Protein AF-Q38EE7-F1 (afdb_monomer_lite)

pLDDT: mean 78.85, std 19.8, range [22.08, 96.19]

Organism: Trypanosoma brucei brucei (strain 927/4 GUTat10.1) (NCBI:txid185431)

GO terms:
  GO:0020016 ciliary pocket (C, IDA)

Secondary structure (DSSP, 8-state):
----TTSHHHHHHTT--TT--HHHHHHHHHHHHTTS-TTTTTTTTHHHHHHHHHHHHHHHSHHHHHHHHHH-HHHHHHHHHHHHTT----HHHHHHHHHHHHHHHHHHHHHHHHHHHHHHS-----HHHHTHHHHHHHHHHHHHHHHHHHHHHHHT-HHHHHHHHHHHHHHHHHHHHHHHHTTSS-HHHHHHHHHHHHHHHHHHHGGGGSGGGGEEE-TTSS--EEE-HHHHHHHHHHHHHHHHHHHHHHHHHHHHHHHTTS--SSPP--HHHHHHHHHHHHHHHHHHHHHHHHHGGG-SSHHHHHHHHHHHHHHHHHHHHHHHHHHHHHHHHHHHHH--TTS----HHHHHHHHHHHHHHHHHHHHHHHHHHHHHHHHHHHHHHHHHHHHHHHHTS---------------PPPP--------------

Foldseek 3Di:
DPPDPQQCPLCVLLVHDLPDDLVSSVVSLVVVCVVLPCVNPVNPSVVSNVSSVVSSVQCNQLLSSVQCNVPNPVSSVVVVVVVVVVDPPDLVVLLVVLVLLLLLLVLVLQLLVLVLCCQQVVDPDQLVVSCVSVVVSLVVLLVQLVVLCVVCVVVVPPVSPLSSVLSVLVVQLVVLLSCVVNVNDQPCRSRVSVVVSLVSVVVVCVVVLDQVVQFDQDPVPPRDTDRDPPVSVVVVVLVCLLSVLVVQLVVLVVVLSVVVVDPDPDDRPALCNSLVSVLVSLVVLLVVLVVQLVVLPPDPDVVVSVVSNVVSVVSNLVSVLVSLLSVLCSQQCRCVPVVPVVGDHDRSCSSCVVVSVVSVVVSVVSVVCSVCSVVVVCVSVVSPPVVVVVVVVVVPDDDDDDDDDDDDDDDDDDDDDDDDDDDDDDDDDD

Radius of gyration: 33.05 Å; chains: 1; bounding box: 117×53×97 Å

InterPro domains:
  IPR001623 DnaJ domain [PF00226] (10-69)
  IPR001623 DnaJ domain [PR00625] (11-29)
  IPR001623 DnaJ domain [PR00625] (44-64)
  IPR001623 DnaJ domain [PR00625] (64-83)
  IPR001623 DnaJ domain [PS50076] (9-72)
  IPR001623 DnaJ domain [SM00271] (8-64)
  IPR001623 DnaJ domain [cd06257] (11-61)
  IPR018253 DnaJ domain, conserved site [PS00636] (49-68)
  IPR019396 Transmembrane Fragile-X-F-associated protein [PF10269] (117-364)
  IPR036869 Chaperone J-domain superfamily [G3DSA:1.10.287.110] (4-89)
  IPR036869 Chaperone J-domain superfamily [SSF46565] (9-87)
  IPR051434 DnaJ homolog subfamily C member 5 [PTHR44027] (5-327)

Sequence (430 aa):
MLGRKCSGSLYTLMEVNENATPQEIKRAYHRLALILHPDKTDGTTTEQFTRLQEAYSILSDEQQRRTYNTFGREGVATLNKLNEMNVPVNPSAFRFLCFLVMMLILLLLLQLELVVVRLDYELSWKWPVVFIPLWIALAPPILLALGLLAAGIKQLDFLCVCVGVEILLFVGSIATFVAGLCGALSWPVALSPAIAFYAVRVLHIIPHLFPSRFVQNSEDGSGEVTFSRKKYCLFVVMVLFEEGCAIAFFTLLMLRAMQKSEESKDEPLSFWIVFSPLIACLGLKALLHLCFCMICSKVEQPNQQASQKSTSAFLFVVYSSMIYVACMIAAKANVEINKWTDGFNPSAAVAVIPIQVIFISLFLASVIMFCTASRVYEAMLFGVANEEDDAERGATTPLSPRNTGASNSFRCETVPGEHQQRKRGADEVV

Structure (mmCIF, N/CA/C/O backbone):
data_AF-Q38EE7-F1
#
_entry.id   AF-Q38EE7-F1
#
loop_
_atom_site.group_PDB
_atom_site.id
_atom_site.type_symbol
_atom_site.label_atom_id
_atom_site.label_alt_id
_atom_site.label_comp_id
_atom_site.label_asym_id
_atom_site.label_entity_id
_atom_site.label_seq_id
_atom_site.pdbx_PDB_ins_code
_atom_site.Cartn_x
_atom_site.Cartn_y
_atom_site.Cartn_z
_atom_site.occupancy
_atom_site.B_iso_or_equiv
_atom_site.auth_seq_id
_atom_site.auth_comp_id
_atom_site.auth_asym_id
_atom_site.auth_atom_id
_atom_site.pdbx_PDB_model_num
ATOM 1 N N . MET A 1 1 ? -32.281 14.038 10.727 1.00 34.12 1 MET A N 1
ATOM 2 C CA . MET A 1 1 ? -31.347 12.909 10.948 1.00 34.12 1 MET A CA 1
ATOM 3 C C . MET A 1 1 ? -32.066 11.625 10.564 1.00 34.12 1 MET A C 1
ATOM 5 O O . MET A 1 1 ? -33.232 11.502 10.911 1.00 34.12 1 MET A O 1
ATOM 9 N N . LEU A 1 2 ? -31.429 10.706 9.831 1.00 36.12 2 LEU A N 1
ATOM 10 C CA . LEU A 1 2 ? -32.030 9.399 9.533 1.00 36.12 2 LEU A CA 1
ATOM 11 C C . LEU A 1 2 ? -32.010 8.545 10.808 1.00 36.12 2 LEU A C 1
ATOM 13 O O . LEU A 1 2 ? -30.933 8.207 11.297 1.00 36.12 2 LEU A O 1
ATOM 17 N N . GLY A 1 3 ? -33.186 8.223 11.352 1.00 35.28 3 GLY A N 1
ATOM 18 C CA . GLY A 1 3 ? -33.313 7.370 12.534 1.00 35.28 3 GLY A CA 1
ATOM 19 C C . GLY A 1 3 ? -32.851 5.947 12.225 1.00 35.28 3 GLY A C 1
ATOM 20 O O . GLY A 1 3 ? -33.577 5.181 11.590 1.00 35.28 3 GLY A O 1
ATOM 21 N N . ARG A 1 4 ? -31.633 5.590 12.649 1.00 43.81 4 ARG A N 1
ATOM 22 C CA . ARG A 1 4 ? -31.099 4.232 12.498 1.00 43.81 4 ARG A CA 1
ATOM 23 C C . ARG A 1 4 ? -31.852 3.286 13.435 1.00 43.81 4 ARG A C 1
ATOM 25 O O . ARG A 1 4 ? -31.641 3.327 14.638 1.00 43.81 4 ARG A O 1
ATOM 32 N N . LYS A 1 5 ? -32.655 2.373 12.876 1.00 44.12 5 LYS A N 1
ATOM 33 C CA . LYS A 1 5 ? -33.377 1.304 13.603 1.00 44.12 5 LYS A CA 1
ATOM 34 C C . LYS A 1 5 ? -32.469 0.233 14.255 1.00 44.12 5 LYS A C 1
ATOM 36 O O . LYS A 1 5 ? -32.941 -0.850 14.576 1.00 44.12 5 LYS A O 1
ATOM 41 N N . CYS A 1 6 ? -31.176 0.504 14.440 1.00 52.31 6 CYS A N 1
ATOM 42 C CA . CYS A 1 6 ? -30.214 -0.464 14.970 1.00 52.31 6 CYS A CA 1
ATOM 43 C C . CYS A 1 6 ? -30.237 -0.581 16.502 1.00 52.31 6 CYS A C 1
ATOM 45 O O . CYS A 1 6 ? -29.711 -1.558 17.017 1.00 52.31 6 CYS A O 1
ATOM 47 N N . SER A 1 7 ? -30.822 0.378 17.228 1.00 54.16 7 SER A N 1
ATOM 48 C CA . SER A 1 7 ? -30.897 0.356 18.697 1.00 54.16 7 SER A CA 1
ATOM 49 C C . SER A 1 7 ? -31.838 -0.734 19.223 1.00 54.16 7 SER A C 1
ATOM 51 O O . SER A 1 7 ? -31.492 -1.468 20.148 1.00 54.16 7 SER A O 1
ATOM 53 N N . GLY A 1 8 ? -33.000 -0.911 18.591 1.00 61.19 8 GLY A N 1
ATOM 54 C CA . GLY A 1 8 ? -34.100 -1.686 19.164 1.00 61.19 8 GLY A CA 1
ATOM 55 C C . GLY A 1 8 ? -33.825 -3.170 19.448 1.00 61.19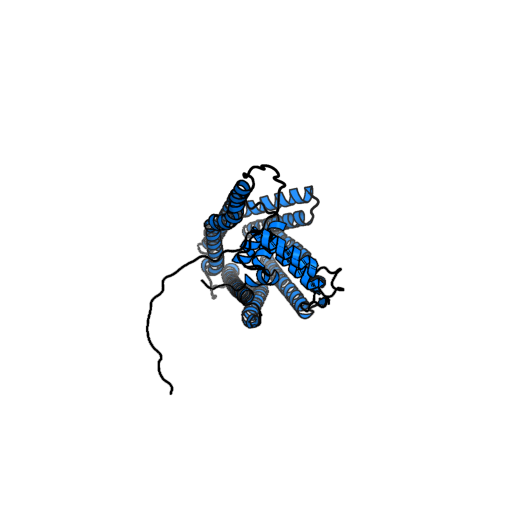 8 GLY A C 1
ATOM 56 O O . GLY A 1 8 ? -34.474 -3.719 20.335 1.00 61.19 8 GLY A O 1
ATOM 57 N N . SER A 1 9 ? -32.891 -3.844 18.758 1.00 78.94 9 SER A N 1
ATOM 58 C CA . SER A 1 9 ? -32.786 -5.314 18.853 1.00 78.94 9 SER A CA 1
ATOM 59 C C . SER A 1 9 ? -32.359 -5.836 20.228 1.00 78.94 9 SER A C 1
ATOM 61 O O . SER A 1 9 ? -32.975 -6.777 20.721 1.00 78.94 9 SER A O 1
ATOM 63 N N . LEU A 1 10 ? -31.348 -5.234 20.868 1.00 86.50 10 LEU A N 1
ATOM 64 C CA . LEU A 1 10 ? -30.872 -5.693 22.180 1.00 86.50 10 LEU A CA 1
ATOM 65 C C . LEU A 1 10 ? -31.792 -5.241 23.323 1.00 86.50 10 LEU A C 1
ATOM 67 O O . LEU A 1 10 ? -32.066 -6.031 24.222 1.00 86.50 10 LEU A O 1
ATOM 71 N N . TYR A 1 11 ? -32.327 -4.015 23.268 1.00 90.12 11 TYR A N 1
ATOM 72 C CA . TYR A 1 11 ? -33.282 -3.522 24.270 1.00 90.12 11 TYR A CA 1
ATOM 73 C C . TYR A 1 11 ? -34.592 -4.329 24.261 1.00 90.12 11 TYR A C 1
ATOM 75 O O . TYR A 1 11 ? -35.068 -4.733 25.320 1.00 90.12 11 TYR A O 1
ATOM 83 N N . THR A 1 12 ? -35.117 -4.661 23.071 1.00 87.50 12 THR A N 1
ATOM 84 C CA . THR A 1 12 ? -36.311 -5.518 22.928 1.00 87.50 12 THR A CA 1
ATOM 85 C C . THR A 1 12 ? -36.052 -6.937 23.438 1.00 87.50 12 THR A C 1
ATOM 87 O O . THR A 1 12 ? -36.887 -7.479 24.154 1.00 87.50 12 THR A O 1
ATOM 90 N N . LEU A 1 13 ? -34.889 -7.526 23.127 1.00 87.69 13 LEU A N 1
ATOM 91 C CA . LEU A 1 13 ? -34.500 -8.859 23.612 1.00 87.69 13 LEU A CA 1
ATOM 92 C C . LEU A 1 13 ? -34.382 -8.925 25.146 1.00 87.69 13 LEU A C 1
ATOM 94 O O . LEU A 1 13 ? -34.656 -9.961 25.743 1.00 87.69 13 LEU A O 1
ATOM 98 N N . MET A 1 14 ? -33.987 -7.819 25.774 1.00 87.50 14 MET A N 1
ATOM 99 C CA . MET A 1 14 ? -33.871 -7.677 27.227 1.00 87.50 14 MET A CA 1
ATOM 100 C C . MET A 1 14 ? -35.168 -7.217 27.917 1.00 87.50 14 MET A C 1
ATOM 102 O O . MET A 1 14 ? -35.169 -7.058 29.136 1.00 87.50 14 MET A O 1
ATOM 106 N N . GLU A 1 15 ? -36.261 -6.988 27.177 1.00 87.06 15 GLU A N 1
ATOM 107 C CA . GLU A 1 15 ? -37.528 -6.436 27.692 1.00 87.06 15 GLU A CA 1
ATOM 108 C C . GLU A 1 15 ? -37.365 -5.099 28.455 1.00 87.06 15 GLU A C 1
ATOM 110 O O . GLU A 1 15 ? -38.055 -4.844 29.448 1.00 87.06 15 GLU A O 1
ATOM 115 N N . VAL A 1 16 ? -36.435 -4.241 28.024 1.00 89.94 16 VAL A N 1
ATOM 116 C CA . VAL A 1 16 ? -36.169 -2.934 28.653 1.00 89.94 16 VAL A CA 1
ATOM 117 C C . VAL A 1 16 ? -36.298 -1.789 27.651 1.00 89.94 16 VAL A C 1
ATOM 119 O O . VAL A 1 16 ? -36.154 -1.964 26.444 1.00 89.94 16 VAL A O 1
ATOM 122 N N . ASN A 1 17 ? -36.565 -0.587 28.159 1.00 87.12 17 ASN A N 1
ATOM 123 C CA . ASN A 1 17 ? -36.588 0.632 27.352 1.00 87.12 17 ASN A CA 1
ATOM 124 C C . ASN A 1 17 ? -35.155 1.019 26.921 1.00 87.12 17 ASN A C 1
ATOM 126 O O . ASN A 1 17 ? -34.196 0.742 27.641 1.00 87.12 17 ASN A O 1
ATOM 130 N N . GLU A 1 18 ? -34.998 1.717 25.794 1.00 85.00 18 GLU A N 1
ATOM 131 C CA . GLU A 1 18 ? -33.695 2.213 25.313 1.00 85.00 18 GLU A CA 1
ATOM 132 C C . GLU A 1 18 ? -33.014 3.131 26.349 1.00 85.00 18 GLU A C 1
ATOM 134 O O . GLU A 1 18 ? -31.791 3.122 26.495 1.00 85.00 18 GLU A O 1
ATOM 139 N N . ASN A 1 19 ? -33.824 3.843 27.142 1.00 83.06 19 ASN A N 1
ATOM 140 C CA . ASN A 1 19 ? -33.402 4.722 28.239 1.00 83.06 19 ASN A CA 1
ATOM 141 C C . ASN A 1 19 ? -33.245 4.014 29.604 1.00 83.06 19 ASN A C 1
ATOM 143 O O . ASN A 1 19 ? -33.112 4.692 30.619 1.00 83.06 19 ASN A O 1
ATOM 147 N N . ALA A 1 20 ? -33.291 2.677 29.673 1.00 86.75 20 ALA A N 1
ATOM 148 C CA . ALA A 1 20 ? -33.238 1.953 30.947 1.00 86.75 20 ALA A CA 1
ATOM 149 C C . ALA A 1 20 ? -31.943 2.222 31.735 1.00 86.75 20 ALA A C 1
ATOM 151 O O . ALA A 1 20 ? -30.851 2.336 31.171 1.00 86.75 20 ALA A O 1
ATOM 152 N N . THR A 1 21 ? -32.050 2.294 33.054 1.00 90.69 21 THR A N 1
ATOM 153 C CA . THR A 1 21 ? -30.903 2.466 33.952 1.00 90.69 21 THR A CA 1
ATOM 154 C C . THR A 1 21 ? -30.043 1.191 34.013 1.00 90.69 21 THR A C 1
ATOM 156 O O . THR A 1 21 ? -30.563 0.086 33.818 1.00 90.69 21 THR A O 1
ATOM 159 N N . PRO A 1 22 ? -28.744 1.281 34.368 1.00 89.75 22 PRO A N 1
ATOM 160 C CA . PRO A 1 22 ? -27.897 0.096 34.563 1.00 89.75 22 PRO A CA 1
ATOM 161 C C . PRO A 1 22 ? -28.477 -0.906 35.578 1.00 89.75 22 PRO A C 1
ATOM 163 O O . PRO A 1 22 ? -28.324 -2.121 35.438 1.00 89.75 22 PRO A O 1
ATOM 166 N N . GLN A 1 23 ? -29.212 -0.412 36.583 1.00 90.56 23 GLN A N 1
ATOM 167 C CA . GLN A 1 23 ? -29.904 -1.255 37.561 1.00 90.56 23 GLN A CA 1
ATOM 168 C C . GLN A 1 23 ? -31.076 -2.033 36.948 1.00 90.56 23 GLN A C 1
ATOM 170 O O . GLN A 1 23 ? -31.262 -3.205 37.275 1.00 90.56 23 GLN A O 1
ATOM 175 N N . GLU A 1 24 ? -31.862 -1.416 36.065 1.00 91.31 24 GLU A N 1
ATOM 176 C CA . GLU A 1 24 ? -32.968 -2.080 35.363 1.00 91.31 24 GLU A CA 1
ATOM 177 C C . GLU A 1 24 ? -32.455 -3.136 34.386 1.00 91.31 24 GLU A C 1
ATOM 179 O O . GLU A 1 24 ? -32.972 -4.251 34.389 1.00 91.31 24 GLU A O 1
ATOM 184 N N . ILE A 1 25 ? -31.386 -2.835 33.641 1.00 92.62 25 ILE A N 1
ATOM 185 C CA . ILE A 1 25 ? -30.710 -3.787 32.744 1.00 92.62 25 ILE A CA 1
ATOM 186 C C . ILE A 1 25 ? -30.228 -5.013 33.539 1.00 92.62 25 ILE A C 1
ATOM 188 O O . ILE A 1 25 ? -30.525 -6.150 33.171 1.00 92.62 25 ILE A O 1
ATOM 192 N N . LYS A 1 26 ? -29.579 -4.804 34.694 1.00 92.81 26 LYS A N 1
ATOM 193 C CA . LYS A 1 26 ? -29.135 -5.892 35.584 1.00 92.81 26 LYS A CA 1
ATOM 194 C C . LYS A 1 26 ? -30.296 -6.709 36.171 1.00 92.81 26 LYS A C 1
ATOM 196 O O . LYS A 1 26 ? -30.196 -7.933 36.267 1.00 92.81 26 LYS A O 1
ATOM 201 N N . ARG A 1 27 ? -31.409 -6.063 36.545 1.00 93.25 27 ARG A N 1
ATOM 202 C CA . ARG A 1 27 ? -32.624 -6.745 37.043 1.00 93.25 27 ARG A CA 1
ATOM 203 C C . ARG A 1 27 ? -33.318 -7.554 35.944 1.00 93.25 27 ARG A C 1
ATOM 205 O O . ARG A 1 27 ? -33.751 -8.673 36.212 1.00 93.25 27 ARG A O 1
ATOM 212 N N . ALA A 1 28 ? -33.404 -7.016 34.729 1.00 92.25 28 ALA A N 1
ATOM 213 C CA . ALA A 1 28 ? -33.974 -7.700 33.573 1.00 92.25 2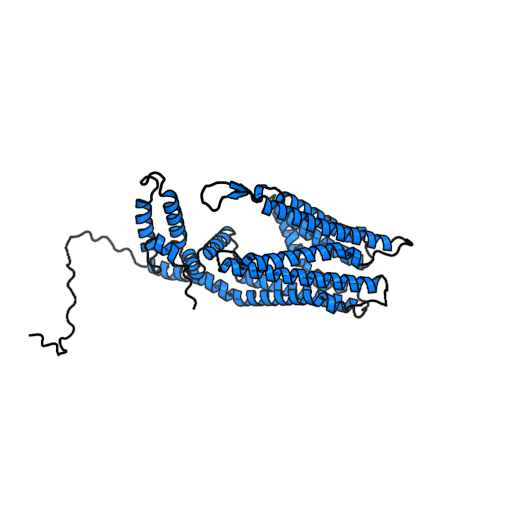8 ALA A CA 1
ATOM 214 C C . ALA A 1 28 ? -33.137 -8.922 33.175 1.00 92.25 28 ALA A C 1
ATOM 216 O O . ALA A 1 28 ? -33.696 -10.009 33.042 1.00 92.25 28 ALA A O 1
ATOM 217 N N . TYR A 1 29 ? -31.804 -8.784 33.126 1.00 93.75 29 TYR A N 1
ATOM 218 C CA . TYR A 1 29 ? -30.897 -9.917 32.916 1.00 93.75 29 TYR A CA 1
ATOM 219 C C . TYR A 1 29 ? -31.131 -11.018 33.952 1.00 93.75 29 TYR A C 1
ATOM 221 O O . TYR A 1 29 ? -31.358 -12.162 33.583 1.00 93.75 29 TYR A O 1
ATOM 229 N N . HIS A 1 30 ? -31.158 -10.682 35.246 1.00 92.62 30 HIS A N 1
ATOM 230 C CA . HIS A 1 30 ? -31.373 -11.676 36.301 1.00 92.62 30 HIS A CA 1
ATOM 231 C C . HIS A 1 30 ? -32.755 -12.352 36.215 1.00 92.62 30 HIS A C 1
ATOM 233 O O . HIS A 1 30 ? -32.873 -13.549 36.476 1.00 92.62 30 HIS A O 1
ATOM 239 N N . ARG A 1 31 ? -33.806 -11.615 35.825 1.00 93.06 31 ARG A N 1
ATOM 240 C CA . ARG A 1 31 ? -35.150 -12.172 35.584 1.00 93.06 31 ARG A CA 1
ATOM 241 C C . ARG A 1 31 ? -35.138 -13.167 34.422 1.00 93.06 31 ARG A C 1
ATOM 243 O O . ARG A 1 31 ? -35.600 -14.291 34.589 1.00 93.06 31 ARG A O 1
ATOM 250 N N . LEU A 1 32 ? -34.597 -12.766 33.272 1.00 90.19 32 LEU A N 1
ATOM 251 C CA . LEU A 1 32 ? -34.589 -13.572 32.049 1.00 90.19 32 LEU A CA 1
ATOM 252 C C . LEU A 1 32 ? -33.623 -14.760 32.144 1.00 90.19 32 LEU A C 1
ATOM 254 O O . LEU A 1 32 ? -33.982 -15.865 31.750 1.00 90.19 32 LEU A O 1
ATOM 258 N N . ALA A 1 33 ? -32.450 -14.586 32.756 1.00 89.81 33 ALA A N 1
ATOM 259 C CA . ALA A 1 33 ? -31.475 -15.655 32.971 1.00 89.81 33 ALA A CA 1
ATOM 260 C C . ALA A 1 33 ? -32.022 -16.765 33.882 1.00 89.81 33 ALA A C 1
ATOM 262 O O . ALA A 1 33 ? -31.720 -17.932 33.660 1.00 89.81 33 ALA A O 1
ATOM 263 N N . LEU A 1 34 ? -32.869 -16.434 34.868 1.00 88.19 34 LEU A N 1
ATOM 264 C CA . LEU A 1 34 ? -33.555 -17.427 35.705 1.00 88.19 34 LEU A CA 1
ATOM 265 C C . LEU A 1 34 ? -34.669 -18.197 34.979 1.00 88.19 34 LEU A C 1
ATOM 267 O O . LEU A 1 34 ? -35.097 -19.228 35.502 1.00 88.19 34 LEU A O 1
ATOM 271 N N . ILE A 1 35 ? -35.162 -17.700 33.843 1.00 86.44 35 ILE A N 1
ATOM 272 C CA . ILE A 1 35 ? -36.208 -18.337 33.027 1.00 86.44 35 ILE A CA 1
ATOM 273 C C . ILE A 1 35 ? -35.565 -19.172 31.912 1.00 86.44 35 ILE A C 1
ATOM 275 O O . ILE A 1 35 ? -35.936 -20.324 31.721 1.00 86.44 35 ILE A O 1
ATOM 279 N N . LEU A 1 36 ? -34.566 -18.607 31.229 1.00 85.69 36 LEU A N 1
ATOM 280 C CA . LEU A 1 36 ? -33.875 -19.187 30.071 1.00 85.69 36 LEU A CA 1
ATOM 281 C C . LEU A 1 36 ? -32.669 -20.071 30.439 1.00 85.69 36 LEU A C 1
ATOM 283 O O . LEU A 1 36 ? -31.894 -20.437 29.561 1.00 85.69 36 LEU A O 1
ATOM 287 N N . HIS A 1 37 ? -32.464 -20.384 31.722 1.00 83.31 37 HIS A N 1
ATOM 288 C CA . HIS A 1 37 ? -31.329 -21.201 32.157 1.00 83.31 37 HIS A CA 1
ATOM 289 C C . HIS A 1 37 ? -31.409 -22.621 31.556 1.00 83.31 37 HIS A C 1
ATOM 291 O O . HIS A 1 37 ? -32.461 -23.254 31.687 1.00 83.31 37 HIS A O 1
ATOM 297 N N . PRO A 1 38 ? -30.317 -23.177 30.991 1.00 81.69 38 PRO A N 1
ATOM 298 C CA . PRO A 1 38 ? -30.338 -24.489 30.327 1.00 81.69 38 PRO A CA 1
ATOM 299 C C . PRO A 1 38 ? -30.709 -25.663 31.251 1.00 81.69 38 PRO A C 1
ATOM 301 O O . PRO A 1 38 ? -31.155 -26.697 30.774 1.00 81.69 38 PRO A O 1
ATOM 304 N N . ASP A 1 39 ? -30.570 -25.495 32.570 1.00 83.12 39 ASP A N 1
ATOM 305 C CA . ASP A 1 39 ? -30.990 -26.470 33.598 1.00 83.12 39 ASP A CA 1
ATOM 306 C C . ASP A 1 39 ? -32.520 -26.522 33.814 1.00 83.12 39 ASP A C 1
ATOM 308 O O . ASP A 1 39 ? -33.039 -27.465 34.399 1.00 83.12 39 ASP A O 1
ATOM 312 N N . LYS A 1 40 ? -33.263 -25.494 33.373 1.00 78.31 40 LYS A N 1
ATOM 313 C CA . LYS A 1 40 ? -34.730 -25.401 33.535 1.00 78.31 40 LYS A CA 1
ATOM 314 C C . LYS A 1 40 ? -35.518 -25.637 32.251 1.00 78.31 40 LYS A C 1
ATOM 316 O O . LYS A 1 40 ? -36.740 -25.751 32.302 1.00 78.31 40 LYS A O 1
ATOM 321 N N . THR A 1 41 ? -34.852 -25.612 31.105 1.00 68.06 41 THR A N 1
ATOM 322 C CA . THR A 1 41 ? -35.459 -25.848 29.794 1.00 68.06 41 THR A CA 1
ATOM 323 C C . THR A 1 41 ? -34.540 -26.798 29.051 1.00 68.06 41 THR A C 1
ATOM 325 O O . THR A 1 41 ? -33.450 -26.384 28.673 1.00 68.06 41 THR A O 1
ATOM 328 N N . ASP A 1 42 ? -34.970 -28.049 28.867 1.00 69.81 42 ASP A N 1
ATOM 329 C CA . ASP A 1 42 ? -34.143 -29.204 28.475 1.00 69.81 42 ASP A CA 1
ATOM 330 C C . ASP A 1 42 ? -33.343 -28.978 27.170 1.00 69.81 42 ASP A C 1
ATOM 332 O O . ASP A 1 42 ? -33.783 -29.329 26.076 1.00 69.81 42 ASP A O 1
ATOM 336 N N . GLY A 1 43 ? -32.192 -28.301 27.256 1.00 63.78 43 GLY A N 1
ATOM 337 C CA . GLY A 1 43 ? -31.327 -27.878 26.141 1.00 63.78 43 GLY A CA 1
ATOM 338 C C . GLY A 1 43 ? -31.906 -26.827 25.170 1.00 63.78 43 GLY A C 1
ATOM 339 O O . GLY A 1 43 ? -31.148 -26.047 24.586 1.00 63.78 43 GLY A O 1
ATOM 340 N N . THR A 1 44 ? -33.231 -26.770 25.002 1.00 63.66 44 THR A N 1
ATOM 341 C CA . THR A 1 44 ? -33.918 -26.075 23.890 1.00 63.66 44 THR A CA 1
ATOM 342 C C . THR A 1 44 ? -33.684 -24.555 23.827 1.00 63.66 44 THR A C 1
ATOM 344 O O . THR A 1 44 ? -33.776 -23.962 22.755 1.00 63.66 44 THR A O 1
ATOM 347 N N . THR A 1 45 ? -33.378 -23.895 24.948 1.00 70.00 45 THR A N 1
ATOM 348 C CA . THR A 1 45 ? -33.223 -22.425 25.043 1.00 70.00 45 THR A CA 1
ATOM 349 C C . THR A 1 45 ? -31.776 -21.934 24.960 1.00 70.00 45 THR A C 1
ATOM 351 O O . THR A 1 45 ? -31.547 -20.728 25.061 1.00 70.00 45 THR A O 1
ATOM 354 N N . THR A 1 46 ? -30.798 -22.819 24.724 1.00 80.25 46 THR A N 1
ATOM 355 C CA . THR A 1 46 ? -29.359 -22.479 24.753 1.00 80.25 46 THR A CA 1
ATOM 356 C C . THR A 1 46 ? -29.017 -21.253 23.893 1.00 80.25 46 THR A C 1
ATOM 358 O O . THR A 1 46 ? -28.376 -20.326 24.384 1.00 80.25 46 THR A O 1
ATOM 361 N N . GLU A 1 47 ? -29.524 -21.165 22.656 1.00 81.00 47 GLU A N 1
ATOM 362 C CA . GLU A 1 47 ? -29.314 -19.983 21.802 1.00 81.00 47 GLU A CA 1
ATOM 363 C C . GLU A 1 47 ? -29.894 -18.687 22.385 1.00 81.00 47 GLU A C 1
ATOM 365 O O . GLU A 1 47 ? -29.291 -17.621 22.256 1.00 81.00 47 GLU A O 1
ATOM 370 N N . GLN A 1 48 ? -31.078 -18.753 23.001 1.00 82.50 48 GLN A N 1
ATOM 371 C CA . GLN A 1 48 ? -31.728 -17.583 23.594 1.00 82.50 48 GLN A CA 1
ATOM 372 C C . GLN A 1 48 ? -30.932 -17.088 24.803 1.00 82.50 48 GLN A C 1
ATOM 374 O O . GLN A 1 48 ? -30.748 -15.881 24.958 1.00 82.50 48 GLN A O 1
ATOM 379 N N . PHE A 1 49 ? -30.394 -18.010 25.605 1.00 87.44 49 PHE A N 1
ATOM 380 C CA . PHE A 1 49 ? -29.503 -17.686 26.714 1.00 87.44 49 PHE A CA 1
ATOM 381 C C . PHE A 1 49 ? -28.190 -17.048 26.231 1.00 87.44 49 PHE A C 1
ATOM 383 O O . PHE A 1 49 ? -27.794 -16.012 26.760 1.00 87.44 49 PHE A O 1
ATOM 390 N N . THR A 1 50 ? -27.560 -17.572 25.172 1.00 86.00 50 THR A N 1
ATOM 391 C CA . THR A 1 50 ? -26.363 -16.948 24.572 1.00 86.00 50 THR A CA 1
ATOM 392 C C . THR A 1 50 ? -26.650 -15.535 24.053 1.00 86.00 50 THR A C 1
ATOM 394 O O . THR A 1 50 ? -25.883 -14.612 24.329 1.00 86.00 50 THR A O 1
ATOM 397 N N . ARG A 1 51 ? -27.780 -15.323 23.362 1.00 86.88 51 ARG A N 1
ATOM 398 C CA . ARG A 1 51 ? -28.191 -13.985 22.894 1.00 86.88 51 ARG A CA 1
ATOM 399 C C . ARG A 1 51 ? -28.489 -13.032 24.062 1.00 86.88 51 ARG A C 1
ATOM 401 O O . ARG A 1 51 ? -28.158 -11.853 23.972 1.00 86.88 51 ARG A O 1
ATOM 408 N N . LEU A 1 52 ? -29.066 -13.530 25.160 1.00 89.38 52 LEU A N 1
ATOM 409 C CA . LEU A 1 52 ? -29.288 -12.759 26.390 1.00 89.38 52 LEU A CA 1
ATOM 410 C C . LEU A 1 52 ? -27.959 -12.339 27.042 1.00 89.38 52 LEU A C 1
ATOM 412 O O . LEU A 1 52 ? -27.819 -11.189 27.454 1.00 89.38 52 LEU A O 1
ATOM 416 N N . GLN A 1 53 ? -26.981 -13.247 27.118 1.00 90.75 53 GLN A N 1
ATOM 417 C CA . GLN A 1 53 ? -25.643 -12.945 27.635 1.00 90.75 53 GLN A CA 1
ATOM 418 C C . GLN A 1 53 ? -24.930 -11.887 26.787 1.00 90.75 53 GLN A C 1
ATOM 420 O O . GLN A 1 53 ? -24.376 -10.942 27.347 1.00 90.75 53 GLN A O 1
ATOM 425 N N . GLU A 1 54 ? -24.993 -11.993 25.455 1.00 88.50 54 GLU A N 1
ATOM 426 C CA . GLU A 1 54 ? -24.438 -10.981 24.549 1.00 88.50 54 GLU A CA 1
ATOM 427 C C . GLU A 1 54 ? -25.119 -9.618 24.754 1.00 88.50 54 GLU A C 1
ATOM 429 O O . GLU A 1 54 ? -24.438 -8.610 24.955 1.00 88.50 54 GLU A O 1
ATOM 434 N N . ALA A 1 55 ? -26.457 -9.585 24.787 1.00 89.81 55 ALA A N 1
ATOM 435 C CA . ALA A 1 55 ? -27.215 -8.362 25.036 1.00 89.81 55 ALA A CA 1
ATOM 436 C C . ALA A 1 55 ? -26.846 -7.723 26.379 1.00 89.81 55 ALA A C 1
ATOM 438 O O . ALA A 1 55 ? -26.641 -6.512 26.442 1.00 89.81 55 ALA A O 1
ATOM 439 N N . TYR A 1 56 ? -26.704 -8.528 27.435 1.00 93.00 56 TYR A N 1
ATOM 440 C CA . TYR A 1 56 ? -26.257 -8.038 28.731 1.00 93.00 56 TYR A CA 1
ATOM 441 C C . TYR A 1 56 ? -24.828 -7.497 28.668 1.00 93.00 56 TYR A C 1
ATOM 443 O O . TYR A 1 56 ? -24.636 -6.367 29.092 1.00 93.00 56 TYR A O 1
ATOM 451 N N . SER A 1 57 ? -23.858 -8.209 28.079 1.00 89.81 57 SER A N 1
ATOM 452 C CA . SER A 1 57 ? -22.467 -7.722 27.997 1.00 89.81 57 SER A CA 1
ATOM 453 C C . SER A 1 57 ? -22.333 -6.381 27.268 1.00 89.81 57 SER A C 1
ATOM 455 O O . SER A 1 57 ? -21.570 -5.526 27.708 1.00 89.81 57 SER A O 1
ATOM 457 N N . ILE A 1 58 ? -23.126 -6.167 26.211 1.00 89.88 58 ILE A N 1
ATOM 458 C CA . ILE A 1 58 ? -23.115 -4.927 25.426 1.00 89.88 58 ILE A CA 1
ATOM 459 C C . ILE A 1 58 ? -23.839 -3.786 26.158 1.00 89.88 58 ILE A C 1
ATOM 461 O O . ILE A 1 58 ? -23.453 -2.630 26.016 1.00 89.88 58 ILE A O 1
ATOM 465 N N . LEU A 1 59 ? -24.907 -4.083 26.908 1.00 90.56 59 LEU A N 1
ATOM 466 C CA . LEU A 1 59 ? -25.732 -3.072 27.582 1.00 90.56 59 LEU A CA 1
ATOM 467 C C . LEU A 1 59 ? -25.322 -2.795 29.039 1.00 90.56 59 LEU A C 1
ATOM 469 O O . LEU A 1 59 ? -25.756 -1.788 29.596 1.00 90.56 59 LEU A O 1
ATOM 473 N N . SER A 1 60 ? -24.534 -3.672 29.671 1.00 89.44 60 SER A N 1
ATOM 474 C CA . SER A 1 60 ? -24.032 -3.499 31.044 1.00 89.44 60 SER A CA 1
ATOM 475 C C . SER A 1 60 ? -22.812 -2.588 31.130 1.00 89.44 60 SER A C 1
ATOM 477 O O . SER A 1 60 ? -22.572 -1.994 32.176 1.00 89.44 60 SER A O 1
ATOM 479 N N . ASP A 1 61 ? -22.040 -2.531 30.049 1.00 87.56 61 ASP A N 1
ATOM 480 C CA . ASP A 1 61 ? -20.887 -1.657 29.863 1.00 87.56 61 ASP A CA 1
ATOM 481 C C . ASP A 1 61 ? -21.376 -0.389 29.146 1.00 87.56 61 ASP A C 1
ATOM 483 O O . ASP A 1 61 ? -21.931 -0.458 28.048 1.00 87.56 61 ASP A O 1
ATOM 487 N N . GLU A 1 62 ? -21.223 0.774 29.779 1.00 85.12 62 GLU A N 1
ATOM 488 C CA . GLU A 1 62 ? -21.739 2.044 29.259 1.00 85.12 62 GLU A CA 1
ATOM 489 C C . GLU A 1 62 ? -21.000 2.491 27.982 1.00 85.12 62 GLU A C 1
ATOM 491 O O . GLU A 1 62 ? -21.613 3.063 27.073 1.00 85.12 62 GLU A O 1
ATOM 496 N N . GLN A 1 63 ? -19.710 2.165 27.844 1.00 83.31 63 GLN A N 1
ATOM 497 C CA . GLN A 1 63 ? -18.926 2.445 26.640 1.00 83.31 63 GLN A CA 1
ATOM 498 C C . GLN A 1 63 ? -19.422 1.589 25.462 1.00 83.31 63 GLN A C 1
ATOM 500 O O . GLN A 1 63 ? -19.647 2.111 24.359 1.00 83.31 63 GLN A O 1
ATOM 505 N N . GLN A 1 64 ? -19.664 0.293 25.689 1.00 85.88 64 GLN A N 1
ATOM 506 C CA . GLN A 1 64 ? -20.261 -0.604 24.695 1.00 85.88 64 GLN A CA 1
ATOM 507 C C . GLN A 1 64 ? -21.705 -0.199 24.372 1.00 85.88 64 GLN A C 1
ATOM 509 O O . GLN A 1 64 ? -22.062 -0.141 23.193 1.00 85.88 64 GLN A O 1
ATOM 514 N N . ARG A 1 65 ? -22.506 0.196 25.367 1.00 88.81 65 ARG A N 1
ATOM 515 C CA . ARG A 1 65 ? -23.887 0.665 25.185 1.00 88.81 65 ARG A CA 1
ATOM 516 C C . ARG A 1 65 ? -23.959 1.933 24.337 1.00 88.81 65 ARG A C 1
ATOM 518 O O . ARG A 1 65 ? -24.735 1.988 23.379 1.00 88.81 65 ARG A O 1
ATOM 525 N N . ARG A 1 66 ? -23.137 2.947 24.629 1.00 82.25 66 ARG A N 1
ATOM 526 C CA . ARG A 1 66 ? -23.044 4.177 23.815 1.00 82.25 66 ARG A CA 1
ATOM 527 C C . ARG A 1 66 ? -22.573 3.875 22.398 1.00 82.25 66 ARG A C 1
ATOM 529 O O . ARG A 1 66 ? -23.114 4.431 21.436 1.00 82.25 66 ARG A O 1
ATOM 536 N N . THR A 1 67 ? -21.619 2.957 22.254 1.00 81.19 67 THR A N 1
ATOM 537 C CA . THR A 1 67 ? -21.121 2.506 20.949 1.00 81.19 67 THR A CA 1
ATOM 538 C C . THR A 1 67 ? -22.215 1.780 20.161 1.00 81.19 67 THR A C 1
ATOM 540 O O . THR A 1 67 ? -22.420 2.085 18.987 1.00 81.19 67 THR A O 1
ATOM 543 N N . TYR A 1 68 ? -22.995 0.909 20.802 1.00 84.19 68 TYR A N 1
ATOM 544 C CA . TYR A 1 68 ? -24.161 0.252 20.213 1.00 84.19 68 TYR A CA 1
ATOM 545 C C . TYR A 1 68 ? -25.238 1.263 19.788 1.00 84.19 68 TYR A C 1
ATOM 547 O O . TYR A 1 68 ? -25.711 1.215 18.653 1.00 84.19 68 TYR A O 1
ATOM 555 N N . ASN A 1 69 ? -25.561 2.242 20.634 1.00 84.88 69 ASN A N 1
ATOM 556 C CA . ASN A 1 69 ? -26.529 3.293 20.307 1.00 84.88 69 ASN A CA 1
ATOM 557 C C . ASN A 1 69 ? -26.062 4.176 19.124 1.00 84.88 69 ASN A C 1
ATOM 559 O O . ASN A 1 69 ? -26.877 4.608 18.308 1.00 84.88 69 ASN A O 1
ATOM 563 N N . THR A 1 70 ? -24.753 4.423 18.996 1.00 77.25 70 THR A N 1
ATOM 564 C CA . THR A 1 70 ? -24.179 5.335 17.983 1.00 77.25 70 THR A CA 1
ATOM 565 C C . THR A 1 70 ? -23.827 4.644 16.661 1.00 77.25 70 THR A C 1
ATOM 567 O O . THR A 1 70 ? -23.940 5.246 15.586 1.00 77.25 70 THR A O 1
ATOM 570 N N . PHE A 1 71 ? -23.398 3.382 16.710 1.00 77.12 71 PHE A N 1
ATOM 571 C CA . PHE A 1 71 ? -22.822 2.634 15.584 1.00 77.12 71 PHE A CA 1
ATOM 572 C C . PHE A 1 71 ? -23.477 1.262 15.348 1.00 77.12 71 PHE A C 1
ATOM 574 O O . PHE A 1 71 ? -23.300 0.689 14.276 1.00 77.12 71 PHE A O 1
ATOM 581 N N . GLY A 1 72 ? -24.274 0.751 16.288 1.00 81.06 72 GLY A N 1
ATOM 582 C CA . GLY A 1 72 ? -24.829 -0.604 16.253 1.00 81.06 72 GLY A CA 1
ATOM 583 C C . GLY A 1 72 ? -23.816 -1.678 16.665 1.00 81.06 72 GLY A C 1
ATOM 584 O O . GLY A 1 72 ? -22.701 -1.388 17.100 1.00 81.06 72 GLY A O 1
ATOM 585 N N . ARG A 1 73 ? -24.209 -2.948 16.499 1.00 79.44 73 ARG A N 1
ATOM 586 C CA . ARG A 1 73 ? -23.420 -4.138 16.883 1.00 79.44 73 ARG A CA 1
ATOM 587 C C . ARG A 1 73 ? -22.026 -4.182 16.231 1.00 79.44 73 ARG A C 1
ATOM 589 O O . ARG A 1 73 ? -21.071 -4.602 16.874 1.00 79.44 73 ARG A O 1
ATOM 596 N N . GLU A 1 74 ? -21.887 -3.680 15.001 1.00 76.44 74 GLU A N 1
ATOM 597 C CA . GLU A 1 74 ? -20.597 -3.556 14.294 1.00 76.44 74 GLU A CA 1
ATOM 598 C C . GLU A 1 74 ? -19.605 -2.630 15.016 1.00 76.44 74 GLU A C 1
ATOM 600 O O . GLU A 1 74 ? -18.409 -2.924 15.084 1.00 76.44 74 GLU A O 1
ATOM 605 N N . GLY A 1 75 ? -20.094 -1.523 15.586 1.00 76.44 75 GLY A N 1
ATOM 606 C CA . GLY A 1 75 ? -19.264 -0.597 16.351 1.00 76.44 75 GLY A CA 1
ATOM 607 C C . GLY A 1 75 ? -18.725 -1.240 17.621 1.00 76.44 75 GLY A C 1
ATOM 608 O O . GLY A 1 75 ? -17.541 -1.110 17.911 1.00 76.44 75 GLY A O 1
ATOM 609 N N . VAL A 1 76 ? -19.561 -2.002 18.333 1.00 81.75 76 VAL A N 1
ATOM 610 C CA . VAL A 1 76 ? -19.146 -2.724 19.548 1.00 81.75 76 VAL A CA 1
ATOM 611 C C . VAL A 1 76 ? -18.135 -3.819 19.219 1.00 81.75 76 VAL A C 1
ATOM 613 O O . VAL A 1 76 ? -17.092 -3.907 19.856 1.00 81.75 76 VAL A O 1
ATOM 616 N N . ALA A 1 77 ? -18.367 -4.588 18.151 1.00 78.88 77 ALA A N 1
ATOM 617 C CA . ALA A 1 77 ? -17.400 -5.573 17.668 1.00 78.88 77 ALA A CA 1
ATOM 618 C C . ALA A 1 77 ? -16.061 -4.941 17.232 1.00 78.88 77 ALA A C 1
ATOM 620 O O . ALA A 1 77 ? -15.025 -5.604 17.267 1.00 78.88 77 ALA A O 1
ATOM 621 N N . THR A 1 78 ? -16.067 -3.670 16.820 1.00 76.88 78 THR A N 1
ATOM 622 C CA . THR A 1 78 ? -14.846 -2.904 16.526 1.00 76.88 78 THR A CA 1
ATOM 623 C C . THR A 1 78 ? -14.177 -2.415 17.812 1.00 76.88 78 THR A C 1
ATOM 625 O O . THR A 1 78 ? -12.965 -2.559 17.946 1.00 76.88 78 THR A O 1
ATOM 628 N N . LEU A 1 79 ? -14.946 -1.899 18.776 1.00 79.44 79 LEU A N 1
ATOM 629 C CA . LEU A 1 79 ? -14.446 -1.464 20.083 1.00 79.44 79 LEU A CA 1
ATOM 630 C C . LEU A 1 79 ? -13.785 -2.614 20.852 1.00 79.44 79 LEU A C 1
ATOM 632 O O . LEU A 1 79 ? -12.667 -2.457 21.331 1.00 79.44 79 LEU A O 1
ATOM 636 N N . ASN A 1 80 ? -14.422 -3.784 20.904 1.00 82.00 80 ASN A N 1
ATOM 637 C CA . ASN A 1 80 ? -13.888 -4.934 21.633 1.00 82.00 80 ASN A CA 1
ATOM 638 C C . ASN A 1 80 ? -12.536 -5.381 21.046 1.00 82.00 80 ASN A C 1
ATOM 640 O O . ASN A 1 80 ? -11.600 -5.618 21.801 1.00 82.00 80 ASN A O 1
ATOM 644 N N . LYS A 1 81 ? -12.370 -5.344 19.715 1.00 77.75 81 LYS A N 1
ATOM 645 C CA . LYS A 1 81 ? -11.071 -5.578 19.052 1.00 77.75 81 LYS A CA 1
ATOM 646 C C . LYS A 1 81 ? -10.022 -4.509 19.375 1.00 77.75 81 LYS A C 1
ATOM 648 O O . LYS A 1 81 ? -8.843 -4.828 19.482 1.00 77.75 81 LYS A O 1
ATOM 653 N N . LEU A 1 82 ? -10.417 -3.240 19.504 1.00 71.44 82 LEU A N 1
ATOM 654 C CA . LEU A 1 82 ? -9.503 -2.166 19.917 1.00 71.44 82 LEU A CA 1
ATOM 655 C C . LEU A 1 82 ? -9.028 -2.374 21.365 1.00 71.44 82 LEU A C 1
ATOM 657 O O . LEU A 1 82 ? -7.834 -2.232 21.629 1.00 71.44 82 LEU A O 1
ATOM 661 N N . ASN A 1 83 ? -9.933 -2.779 22.263 1.00 74.69 83 ASN A N 1
ATOM 662 C CA . ASN A 1 83 ? -9.615 -3.116 23.652 1.00 74.69 83 ASN A CA 1
ATOM 663 C C . ASN A 1 83 ? -8.718 -4.368 23.745 1.00 74.69 83 ASN A C 1
ATOM 665 O O . ASN A 1 83 ? -7.735 -4.351 24.481 1.00 74.69 83 ASN A O 1
ATOM 669 N N . GLU A 1 84 ? -8.985 -5.417 22.956 1.00 76.12 84 GLU A N 1
ATOM 670 C CA . GLU A 1 84 ? -8.143 -6.627 22.863 1.00 76.12 84 GLU A CA 1
ATOM 671 C C . GLU A 1 84 ? -6.706 -6.323 22.416 1.00 76.12 84 GLU A C 1
ATOM 673 O O . GLU A 1 84 ? -5.760 -6.911 22.938 1.00 76.12 84 GLU A O 1
ATOM 678 N N . MET A 1 85 ? -6.516 -5.385 21.480 1.00 69.69 85 MET A N 1
ATOM 679 C CA . MET A 1 85 ? -5.174 -4.964 21.054 1.00 69.69 85 MET A CA 1
ATOM 680 C C . MET A 1 85 ? -4.432 -4.132 22.115 1.00 69.69 85 MET A C 1
ATOM 682 O O . MET A 1 85 ? -3.236 -3.893 21.950 1.00 69.69 85 MET A O 1
ATOM 686 N N . ASN A 1 86 ? -5.121 -3.681 23.174 1.00 65.56 86 ASN A N 1
ATOM 687 C CA . ASN A 1 86 ? -4.590 -2.914 24.307 1.00 65.56 86 ASN A CA 1
ATOM 688 C C . ASN A 1 86 ? -3.625 -1.782 23.894 1.00 65.56 86 ASN A C 1
ATOM 690 O O . ASN A 1 86 ? -2.584 -1.562 24.515 1.00 65.56 86 ASN A O 1
ATOM 694 N N . VAL A 1 87 ? -3.939 -1.090 22.792 1.00 60.62 87 VAL A N 1
ATOM 695 C CA . VAL A 1 87 ? -3.094 -0.019 22.254 1.00 60.62 87 VAL A CA 1
ATOM 696 C C . VAL A 1 87 ? -3.281 1.222 23.127 1.00 60.62 87 VAL A C 1
ATOM 698 O O . VAL A 1 87 ? -4.384 1.771 23.140 1.00 60.62 87 VAL A O 1
ATOM 701 N N . PRO A 1 88 ? -2.241 1.737 23.811 1.00 58.50 88 PRO A N 1
ATOM 702 C CA . PRO A 1 88 ? -2.334 3.009 24.514 1.00 58.50 88 PRO A CA 1
ATOM 703 C C . PRO A 1 88 ? -2.362 4.139 23.479 1.00 58.50 88 PRO A C 1
ATOM 705 O O . PRO A 1 88 ? -1.327 4.683 23.086 1.00 58.50 88 PRO A O 1
ATOM 708 N N . VAL A 1 89 ? -3.559 4.474 22.990 1.00 63.28 89 VAL A N 1
ATOM 709 C CA . VAL A 1 89 ? -3.770 5.506 21.965 1.00 63.28 89 VAL A CA 1
ATOM 710 C C . VAL A 1 89 ? -3.646 6.907 22.581 1.00 63.28 89 VAL A C 1
ATOM 712 O O . VAL A 1 89 ? -4.600 7.675 22.644 1.00 63.28 89 VAL A O 1
ATOM 715 N N . ASN A 1 90 ? -2.440 7.258 23.033 1.00 76.44 90 ASN A N 1
ATOM 716 C CA . ASN A 1 90 ? -2.129 8.588 23.547 1.00 76.44 90 ASN A CA 1
ATOM 717 C C . ASN A 1 90 ? -2.447 9.642 22.465 1.00 76.44 90 ASN A C 1
ATOM 719 O O . ASN A 1 90 ? -1.873 9.573 21.372 1.00 76.44 90 ASN A O 1
ATOM 723 N N . PRO A 1 91 ? -3.296 10.654 22.734 1.00 74.62 91 PRO A N 1
ATOM 724 C CA . PRO A 1 91 ? -3.739 11.601 21.708 1.00 74.62 91 PRO A CA 1
ATOM 725 C C . PRO A 1 91 ? -2.585 12.444 21.148 1.00 74.62 91 PRO A C 1
ATOM 727 O O . PRO A 1 91 ? -2.584 12.806 19.970 1.00 74.62 91 PRO A O 1
ATOM 730 N N . SER A 1 92 ? -1.564 12.711 21.966 1.00 82.38 92 SER A N 1
ATOM 731 C CA . SER A 1 92 ? -0.300 13.323 21.548 1.00 82.38 92 SER A CA 1
ATOM 732 C C . SER A 1 92 ? 0.489 12.426 20.588 1.00 82.38 92 SER A C 1
ATOM 734 O O . SER A 1 92 ? 0.937 12.903 19.547 1.00 82.38 92 SER A O 1
ATOM 736 N N . ALA A 1 93 ? 0.605 11.127 20.885 1.00 83.38 93 ALA A N 1
ATOM 737 C CA . ALA A 1 93 ? 1.302 10.161 20.037 1.00 83.38 93 ALA A CA 1
ATOM 738 C C . ALA A 1 93 ? 0.578 9.936 18.701 1.00 83.38 93 ALA A C 1
ATOM 740 O O . ALA A 1 93 ? 1.229 9.885 17.662 1.00 83.38 93 ALA A O 1
ATOM 741 N N . PHE A 1 94 ? -0.758 9.879 18.695 1.00 83.62 94 PHE A N 1
ATOM 742 C CA . PHE A 1 94 ? -1.538 9.761 17.460 1.00 83.62 94 PHE A CA 1
ATOM 743 C C . PHE A 1 94 ? -1.401 10.998 16.560 1.00 83.62 94 PHE A C 1
ATOM 745 O O . PHE A 1 94 ? -1.174 10.864 15.356 1.00 83.62 94 PHE A O 1
ATOM 752 N N . ARG A 1 95 ? -1.470 12.211 17.132 1.00 85.88 95 ARG A N 1
ATOM 753 C CA . ARG A 1 95 ? -1.204 13.454 16.384 1.00 85.88 95 ARG A CA 1
ATOM 754 C C . ARG A 1 95 ? 0.224 13.488 15.840 1.00 85.88 95 ARG A C 1
ATOM 756 O O . ARG A 1 95 ? 0.416 13.853 14.684 1.00 85.88 95 ARG A O 1
ATOM 763 N N . PHE A 1 96 ? 1.206 13.078 16.642 1.00 88.19 96 PHE A N 1
ATOM 764 C CA . PHE A 1 96 ? 2.602 12.982 16.216 1.00 88.19 96 PHE A CA 1
ATOM 765 C C . PHE A 1 96 ? 2.784 11.968 15.075 1.00 88.19 96 PHE A C 1
ATOM 767 O O . PHE A 1 96 ? 3.430 12.288 14.082 1.00 88.19 96 PHE A O 1
ATOM 774 N N . LEU A 1 97 ? 2.144 10.797 15.148 1.00 87.44 97 LEU A N 1
ATOM 775 C CA . LEU A 1 97 ? 2.153 9.799 14.076 1.00 87.44 97 LEU A CA 1
ATOM 776 C C . LEU A 1 97 ? 1.530 10.344 12.782 1.00 87.44 97 LEU A C 1
ATOM 778 O O . LEU A 1 97 ? 2.125 10.196 11.717 1.00 87.44 97 LEU A O 1
ATOM 782 N N . CYS A 1 98 ? 0.382 11.025 12.862 1.00 88.44 98 CYS A N 1
ATOM 783 C CA . CYS A 1 98 ? -0.231 11.671 11.696 1.00 88.44 98 CYS A CA 1
ATOM 784 C C . CYS A 1 98 ? 0.698 12.731 11.080 1.00 88.44 98 CYS A C 1
ATOM 786 O O . CYS A 1 98 ? 0.850 12.774 9.861 1.00 88.44 98 CYS A O 1
ATOM 788 N N . PHE A 1 99 ? 1.372 13.536 11.908 1.00 90.69 99 PHE A N 1
ATOM 789 C CA . PHE A 1 99 ? 2.358 14.520 11.455 1.00 90.69 99 PHE A CA 1
ATOM 790 C C . PHE A 1 99 ? 3.587 13.867 10.792 1.00 90.69 99 PHE A C 1
ATOM 792 O O . PHE A 1 99 ? 4.037 14.333 9.746 1.00 90.69 99 PHE A O 1
ATOM 799 N N . LEU A 1 100 ? 4.101 12.760 11.341 1.00 90.44 100 LEU A N 1
ATOM 800 C CA . LEU A 1 100 ? 5.178 11.991 10.708 1.00 90.44 100 LEU A CA 1
ATOM 801 C C . LEU A 1 100 ? 4.746 11.428 9.348 1.00 90.44 100 LEU A C 1
ATOM 803 O O . LEU A 1 100 ? 5.496 11.542 8.382 1.00 90.44 100 LEU A O 1
ATOM 807 N N . VAL A 1 101 ? 3.533 10.876 9.244 1.00 91.31 101 VAL A N 1
ATOM 808 C CA . VAL A 1 101 ? 2.974 10.386 7.972 1.00 91.31 101 VAL A CA 1
ATOM 809 C C . VAL A 1 101 ? 2.827 11.527 6.958 1.00 91.31 101 VAL A C 1
ATOM 811 O O . VAL A 1 101 ? 3.261 11.372 5.819 1.00 91.31 101 VAL A O 1
ATOM 814 N N . MET A 1 102 ? 2.314 12.695 7.364 1.00 91.94 102 MET A N 1
ATOM 815 C CA . MET A 1 102 ? 2.265 13.897 6.516 1.00 91.94 102 MET A CA 1
ATOM 816 C C . MET A 1 102 ? 3.653 14.290 5.992 1.00 91.94 102 MET A C 1
ATOM 818 O O . MET A 1 102 ? 3.809 14.554 4.800 1.00 91.94 102 MET A O 1
ATOM 822 N N . MET A 1 103 ? 4.664 14.314 6.868 1.00 93.06 103 MET A N 1
ATOM 823 C CA . MET A 1 103 ? 6.040 14.667 6.508 1.00 93.06 103 MET A CA 1
ATOM 824 C C . MET A 1 103 ? 6.656 13.649 5.538 1.00 93.06 103 MET A C 1
ATOM 826 O O . MET A 1 103 ? 7.305 14.042 4.571 1.00 93.06 103 MET A O 1
ATOM 830 N N . LEU A 1 104 ? 6.410 12.351 5.746 1.00 92.81 104 LEU A N 1
ATOM 831 C CA . LEU A 1 104 ? 6.841 11.289 4.833 1.00 92.81 104 LEU A CA 1
ATOM 832 C C . LEU A 1 104 ? 6.179 11.418 3.456 1.00 92.81 104 LEU A C 1
ATOM 834 O O . LEU A 1 104 ? 6.871 11.319 2.446 1.00 92.81 104 LEU A O 1
ATOM 838 N N . ILE A 1 105 ? 4.874 11.697 3.391 1.00 94.25 105 ILE A N 1
ATOM 839 C CA . ILE A 1 105 ? 4.172 11.901 2.113 1.00 94.25 105 ILE A CA 1
ATOM 840 C C . ILE A 1 105 ? 4.709 13.144 1.385 1.00 94.25 105 ILE A C 1
ATOM 842 O O . ILE A 1 105 ? 4.914 13.093 0.175 1.00 94.25 105 ILE A O 1
ATOM 846 N N . LEU A 1 106 ? 5.005 14.233 2.103 1.00 94.50 106 LEU A N 1
ATOM 847 C CA . LEU A 1 106 ? 5.605 15.434 1.512 1.00 94.50 106 LEU A CA 1
ATOM 848 C C . LEU A 1 106 ? 7.022 15.175 0.967 1.00 94.50 106 LEU A C 1
ATOM 850 O O . LEU A 1 106 ? 7.361 15.672 -0.105 1.00 94.50 106 LEU A O 1
ATOM 854 N N . LEU A 1 107 ? 7.833 14.366 1.659 1.00 95.12 107 LEU A N 1
ATOM 855 C CA . LEU A 1 107 ? 9.143 13.927 1.160 1.00 95.12 107 LEU A CA 1
ATOM 856 C C . LEU A 1 107 ? 9.019 13.020 -0.074 1.00 95.12 107 LEU A C 1
ATOM 858 O O . LEU A 1 107 ? 9.825 13.142 -0.994 1.00 95.12 107 LEU A O 1
ATOM 862 N N . LEU A 1 108 ? 8.011 12.142 -0.121 1.00 93.62 108 LEU A N 1
ATOM 863 C CA . LEU A 1 108 ? 7.735 11.286 -1.280 1.00 93.62 108 LEU A CA 1
ATOM 864 C C . LEU A 1 108 ? 7.216 12.077 -2.489 1.00 93.62 108 LEU A C 1
ATOM 866 O O . LEU A 1 108 ? 7.598 11.754 -3.609 1.00 93.62 108 LEU A O 1
ATOM 870 N N . LEU A 1 109 ? 6.409 13.122 -2.283 1.00 95.19 109 LEU A N 1
ATOM 871 C CA . LEU A 1 109 ? 6.050 14.075 -3.340 1.00 95.19 109 LEU A CA 1
ATOM 872 C C . LEU A 1 109 ? 7.306 14.779 -3.865 1.00 95.19 109 LEU A C 1
ATOM 874 O O . LEU A 1 109 ? 7.677 14.574 -5.018 1.00 95.19 109 LEU A O 1
ATOM 878 N N . LEU A 1 110 ? 8.061 15.453 -2.988 1.00 95.50 110 LEU A N 1
ATOM 879 C CA . LEU A 1 110 ? 9.299 16.144 -3.364 1.00 95.50 110 LEU A CA 1
ATOM 880 C C . LEU A 1 110 ? 10.283 15.226 -4.113 1.00 95.50 110 LEU A C 1
ATOM 882 O O . LEU A 1 110 ? 10.963 15.662 -5.042 1.00 95.50 110 LEU A O 1
ATOM 886 N N . GLN A 1 111 ? 10.343 13.942 -3.745 1.00 95.00 111 GLN A N 1
ATOM 887 C CA . GLN A 1 111 ? 11.139 12.943 -4.450 1.00 95.00 111 GLN A CA 1
ATOM 888 C C . GLN A 1 111 ? 10.710 12.747 -5.912 1.00 95.00 111 GLN A C 1
ATOM 890 O O . GLN A 1 111 ? 11.572 12.621 -6.788 1.00 95.00 111 GLN A O 1
ATOM 895 N N . LEU A 1 112 ? 9.404 12.694 -6.177 1.00 94.44 112 LEU A N 1
ATOM 896 C CA . LEU A 1 112 ? 8.853 12.591 -7.526 1.00 94.44 112 LEU A CA 1
ATOM 897 C C . LEU A 1 112 ? 9.178 13.845 -8.336 1.00 94.44 112 LEU A C 1
ATOM 899 O O . LEU A 1 112 ? 9.693 13.720 -9.447 1.00 94.44 112 LEU A O 1
ATOM 903 N N . GLU A 1 113 ? 8.967 15.038 -7.772 1.00 94.31 113 GLU A N 1
ATOM 904 C CA . GLU A 1 113 ? 9.297 16.294 -8.454 1.00 94.31 113 GLU A CA 1
ATOM 905 C C . GLU A 1 113 ? 10.793 16.393 -8.802 1.00 94.31 113 GLU A C 1
ATOM 907 O O . GLU A 1 113 ? 11.128 16.756 -9.930 1.00 94.31 113 GLU A O 1
ATOM 912 N N . LEU A 1 114 ? 11.706 16.012 -7.899 1.00 95.44 114 LEU A N 1
ATOM 913 C CA . LEU A 1 114 ? 13.147 16.016 -8.193 1.00 95.44 114 LEU A CA 1
ATOM 914 C C . LEU A 1 114 ? 13.536 15.008 -9.287 1.00 95.44 114 LEU A C 1
ATOM 916 O O . LEU A 1 114 ? 14.399 15.314 -10.113 1.00 95.44 114 LEU A O 1
ATOM 920 N N . VAL A 1 115 ? 12.908 13.827 -9.326 1.00 93.19 115 VAL A N 1
ATOM 921 C CA . VAL A 1 115 ? 13.131 12.833 -10.394 1.00 93.19 115 VAL A CA 1
ATOM 922 C C . VAL A 1 115 ? 12.606 13.347 -11.734 1.00 93.19 115 VAL A C 1
ATOM 924 O O . VAL A 1 115 ? 13.308 13.240 -12.738 1.00 93.19 115 VAL A O 1
ATOM 927 N N . VAL A 1 116 ? 11.421 13.959 -11.750 1.00 93.50 116 VAL A N 1
ATOM 928 C CA . VAL A 1 116 ? 10.842 14.599 -12.940 1.00 93.50 116 VAL A CA 1
ATOM 929 C C . VAL A 1 116 ? 11.752 15.713 -13.456 1.00 93.50 116 VAL A C 1
ATOM 931 O O . VAL A 1 116 ? 12.119 15.697 -14.628 1.00 93.50 116 VAL A O 1
ATOM 934 N N . VAL A 1 117 ? 12.193 16.629 -12.585 1.00 94.31 117 VAL A N 1
ATOM 935 C CA . VAL A 1 117 ? 13.103 17.724 -12.959 1.00 94.31 117 VAL A CA 1
ATOM 936 C C . VAL A 1 117 ? 14.429 17.182 -13.499 1.00 94.31 117 VAL A C 1
ATOM 938 O O . VAL A 1 117 ? 14.926 17.668 -14.514 1.00 94.31 117 VAL A O 1
ATOM 941 N N . ARG A 1 118 ? 14.990 16.138 -12.874 1.00 91.62 118 ARG A N 1
ATOM 942 C CA . ARG A 1 118 ? 16.224 15.495 -13.346 1.00 91.62 118 ARG A CA 1
ATOM 943 C C . ARG A 1 118 ? 16.071 14.866 -14.734 1.00 91.62 118 ARG A C 1
ATOM 945 O O . ARG A 1 118 ? 17.040 14.894 -15.494 1.00 91.62 118 ARG A O 1
ATOM 952 N N . LEU A 1 119 ? 14.920 14.260 -15.027 1.00 89.31 119 LEU A N 1
ATOM 953 C CA . LEU A 1 119 ? 14.664 13.540 -16.277 1.00 89.31 119 LEU A CA 1
ATOM 954 C C . LEU A 1 119 ? 14.262 14.461 -17.433 1.00 89.31 119 LEU A C 1
ATOM 956 O O . LEU A 1 119 ? 14.711 14.232 -18.547 1.00 89.31 119 LEU A O 1
ATOM 960 N N . ASP A 1 120 ? 13.434 15.479 -17.190 1.00 89.31 120 ASP A N 1
ATOM 961 C CA . ASP A 1 120 ? 12.877 16.315 -18.265 1.00 89.31 120 ASP A CA 1
ATOM 962 C C . ASP A 1 120 ? 13.728 17.560 -18.593 1.00 89.31 120 ASP A C 1
ATOM 964 O O . ASP A 1 120 ? 13.568 18.127 -19.670 1.00 89.31 120 ASP A O 1
ATOM 968 N N . TYR A 1 121 ? 14.642 17.980 -17.706 1.00 90.25 121 TYR A N 1
ATOM 969 C CA . TYR A 1 121 ? 15.532 19.138 -17.922 1.00 90.25 121 TYR A CA 1
ATOM 970 C C . TYR A 1 121 ? 17.031 18.773 -17.977 1.00 90.25 121 TYR A C 1
ATOM 972 O O . TYR A 1 121 ? 17.882 19.659 -17.928 1.00 90.25 121 TYR A O 1
ATOM 980 N N . GLU A 1 122 ? 17.371 17.480 -18.029 1.00 82.38 122 GLU A N 1
ATOM 981 C CA . GLU A 1 122 ? 18.747 16.961 -18.175 1.00 82.38 122 GLU A CA 1
ATOM 982 C C . GLU A 1 122 ? 19.793 17.463 -17.144 1.00 82.38 122 GLU A C 1
ATOM 984 O O . GLU A 1 122 ? 20.999 17.385 -17.388 1.00 82.38 122 GLU A O 1
ATOM 989 N N . LEU A 1 123 ? 19.379 17.944 -15.960 1.00 90.31 123 LEU A N 1
ATOM 990 C CA . LEU A 1 123 ? 20.305 18.526 -14.972 1.00 90.31 123 LEU A CA 1
ATOM 991 C C . LEU A 1 123 ? 21.463 17.576 -14.627 1.00 90.31 123 LEU A C 1
ATOM 993 O O . LEU A 1 123 ? 21.257 16.400 -14.346 1.00 90.31 123 LEU A O 1
ATOM 997 N N . SER A 1 124 ? 22.684 18.099 -14.509 1.00 88.44 124 SER A N 1
ATOM 998 C CA . SER A 1 124 ? 23.907 17.323 -14.225 1.00 88.44 124 SER A CA 1
ATOM 999 C C . SER A 1 124 ? 23.999 16.720 -12.808 1.00 88.44 124 SER A C 1
ATOM 1001 O O . SER A 1 124 ? 25.057 16.248 -12.385 1.00 88.44 124 SER A O 1
ATOM 1003 N N . TRP A 1 125 ? 22.901 16.710 -12.048 1.00 91.62 125 TRP A N 1
ATOM 1004 C CA . TRP A 1 125 ? 22.848 16.171 -10.693 1.00 91.62 125 TRP A CA 1
ATOM 1005 C C . TRP A 1 125 ? 23.055 14.651 -10.677 1.00 91.62 125 TRP A C 1
ATOM 1007 O O . TRP A 1 125 ? 22.435 13.898 -11.436 1.00 91.62 125 TRP A O 1
ATOM 1017 N N . LYS A 1 126 ? 23.915 14.196 -9.757 1.00 91.94 126 LYS A N 1
ATOM 10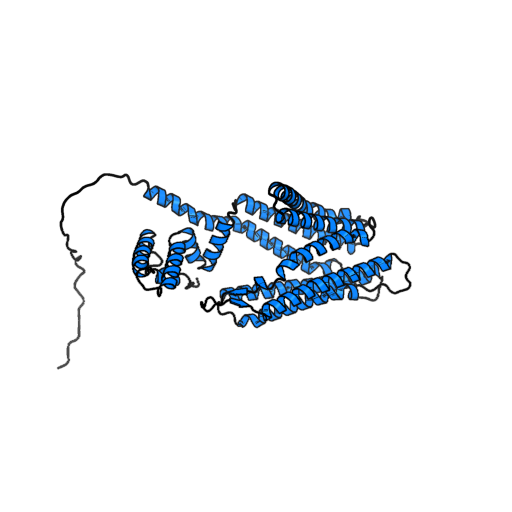18 C CA . LYS A 1 126 ? 24.128 12.773 -9.466 1.00 91.94 126 LYS A CA 1
ATOM 1019 C C . LYS A 1 126 ? 22.885 12.198 -8.784 1.00 91.94 126 LYS A C 1
ATOM 1021 O O . LYS A 1 126 ? 22.353 12.819 -7.866 1.00 91.94 126 LYS A O 1
ATOM 1026 N N . TRP A 1 127 ? 22.484 10.982 -9.152 1.00 92.56 127 TRP A N 1
ATOM 1027 C CA . TRP A 1 127 ? 21.297 10.319 -8.597 1.00 92.56 127 TRP A CA 1
ATOM 1028 C C . TRP A 1 127 ? 21.183 10.326 -7.060 1.00 92.56 127 TRP A C 1
ATOM 1030 O O . TRP A 1 127 ? 20.094 10.627 -6.582 1.00 92.56 127 TRP A O 1
ATOM 1040 N N . PRO A 1 128 ? 22.242 10.116 -6.249 1.00 92.31 128 PRO A N 1
ATOM 1041 C CA . PRO A 1 128 ? 22.100 10.109 -4.792 1.00 92.31 128 PRO A CA 1
ATOM 1042 C C . PRO A 1 128 ? 21.653 11.461 -4.220 1.00 92.31 128 PRO A C 1
ATOM 1044 O O . PRO A 1 128 ? 21.032 11.481 -3.164 1.00 92.31 128 PRO A O 1
ATOM 1047 N N . VAL A 1 129 ? 21.926 12.568 -4.929 1.00 93.19 129 VAL A N 1
ATOM 1048 C CA . VAL A 1 129 ? 21.459 13.924 -4.583 1.00 93.19 129 VAL A CA 1
ATOM 1049 C C . VAL A 1 129 ? 19.973 14.082 -4.911 1.00 93.19 129 VAL A C 1
ATOM 1051 O O . VAL A 1 129 ? 19.210 14.593 -4.099 1.00 93.19 129 VAL A O 1
ATOM 1054 N N . VAL A 1 130 ? 19.547 13.583 -6.075 1.00 94.38 130 VAL A N 1
ATOM 1055 C CA . VAL A 1 130 ? 18.132 13.559 -6.492 1.00 94.38 130 VAL A CA 1
ATOM 1056 C C . VAL A 1 130 ? 17.290 12.746 -5.503 1.00 94.38 130 VAL A C 1
ATOM 1058 O O . VAL A 1 130 ? 16.147 13.102 -5.239 1.00 94.38 130 VAL A O 1
ATOM 1061 N N . PHE A 1 131 ? 17.866 11.692 -4.915 1.00 94.69 131 PHE A N 1
ATOM 1062 C CA . PHE A 1 131 ? 17.209 10.811 -3.947 1.00 94.69 131 PHE A CA 1
ATOM 1063 C C . PHE A 1 131 ? 17.295 11.258 -2.467 1.00 94.69 131 PHE A C 1
ATOM 1065 O O . PHE A 1 131 ? 16.882 10.508 -1.584 1.00 94.69 131 PHE A O 1
ATOM 1072 N N . ILE A 1 132 ? 17.788 12.470 -2.158 1.00 94.44 132 ILE A N 1
ATOM 1073 C CA . ILE A 1 132 ? 17.881 12.986 -0.770 1.00 94.44 132 ILE A CA 1
ATOM 1074 C C . ILE A 1 132 ? 16.552 12.907 0.011 1.00 94.44 132 ILE A C 1
ATOM 1076 O O . ILE A 1 132 ? 16.583 12.400 1.136 1.00 94.44 132 ILE A O 1
ATOM 1080 N N . PRO A 1 133 ? 15.388 13.331 -0.527 1.00 95.44 133 PRO A N 1
ATOM 1081 C CA . PRO A 1 133 ? 14.121 13.213 0.197 1.00 95.44 133 PRO A CA 1
ATOM 1082 C C . PRO A 1 133 ? 13.749 11.763 0.525 1.00 95.44 133 PRO A C 1
ATOM 1084 O O . PRO A 1 133 ? 13.300 11.492 1.639 1.00 95.44 133 PRO A O 1
ATOM 1087 N N . LEU A 1 134 ? 13.996 10.818 -0.393 1.00 92.69 134 LEU A N 1
ATOM 1088 C CA . LEU A 1 134 ? 13.782 9.390 -0.149 1.00 92.69 134 LEU A CA 1
ATOM 1089 C C . LEU A 1 134 ? 14.697 8.860 0.956 1.00 92.69 134 LEU A C 1
ATOM 1091 O O . LEU A 1 134 ? 14.224 8.143 1.831 1.00 92.69 134 LEU A O 1
ATOM 1095 N N . TRP A 1 135 ? 15.978 9.238 0.977 1.00 94.19 135 TRP A N 1
ATOM 1096 C CA . TRP A 1 135 ? 16.894 8.820 2.044 1.00 94.19 135 TRP A CA 1
ATOM 1097 C C . TRP A 1 135 ? 16.439 9.294 3.429 1.00 94.19 135 TRP A C 1
ATOM 1099 O O . TRP A 1 135 ? 16.509 8.529 4.391 1.00 94.19 135 TRP A O 1
ATOM 1109 N N . ILE A 1 136 ? 15.909 10.518 3.526 1.00 94.25 136 ILE A N 1
ATOM 1110 C CA . ILE A 1 136 ? 15.307 11.040 4.762 1.00 94.25 136 ILE A CA 1
ATOM 1111 C C . ILE A 1 136 ? 14.033 10.249 5.108 1.00 94.25 136 ILE A C 1
ATOM 1113 O O . ILE A 1 136 ? 13.853 9.845 6.257 1.00 94.25 136 ILE A O 1
ATOM 1117 N N . ALA A 1 137 ? 13.178 9.966 4.121 1.00 92.44 137 ALA A N 1
ATOM 1118 C CA . ALA A 1 137 ? 11.946 9.198 4.312 1.00 92.44 137 ALA A CA 1
ATOM 1119 C C . ALA A 1 137 ? 12.181 7.722 4.700 1.00 92.44 137 ALA A C 1
ATOM 1121 O O . ALA A 1 137 ? 11.322 7.113 5.338 1.00 92.44 137 ALA A O 1
ATOM 1122 N N . LEU A 1 138 ? 13.342 7.150 4.365 1.00 92.19 138 LEU A N 1
ATOM 1123 C CA . LEU A 1 138 ? 13.735 5.793 4.755 1.00 92.19 138 LEU A CA 1
ATOM 1124 C C . LEU A 1 138 ? 14.309 5.696 6.179 1.00 92.19 138 LEU A C 1
ATOM 1126 O O . LEU A 1 138 ? 14.368 4.591 6.720 1.00 92.19 138 LEU A O 1
ATOM 1130 N N . ALA A 1 139 ? 14.676 6.808 6.827 1.00 91.94 139 ALA A N 1
ATOM 1131 C CA . ALA A 1 139 ? 15.245 6.761 8.175 1.00 91.94 139 ALA A CA 1
ATOM 1132 C C . ALA A 1 139 ? 14.277 6.185 9.240 1.00 91.94 139 ALA A C 1
ATOM 1134 O O . ALA A 1 139 ? 14.709 5.310 9.995 1.00 91.94 139 ALA A O 1
ATOM 1135 N N . PRO A 1 140 ? 12.977 6.558 9.305 1.00 90.69 140 PRO A N 1
ATOM 1136 C CA . PRO A 1 140 ? 12.054 5.946 10.265 1.00 90.69 140 PRO A CA 1
ATOM 1137 C C . PRO A 1 140 ? 11.804 4.441 10.025 1.00 90.69 140 PRO A C 1
ATOM 1139 O O . PRO A 1 140 ? 11.870 3.696 11.004 1.00 90.69 140 PRO A O 1
ATOM 1142 N N . PRO A 1 141 ? 11.604 3.943 8.782 1.00 90.31 141 PRO A N 1
ATOM 1143 C CA . PRO A 1 141 ? 11.583 2.504 8.498 1.00 90.31 141 PRO A CA 1
ATOM 1144 C C . PRO A 1 141 ? 12.842 1.749 8.944 1.00 90.31 141 PRO A C 1
ATOM 1146 O O . PRO A 1 141 ? 12.718 0.661 9.500 1.00 90.31 141 PRO A O 1
ATOM 1149 N N . ILE A 1 142 ? 14.043 2.314 8.759 1.00 93.56 142 ILE A N 1
ATOM 1150 C CA . ILE A 1 142 ? 15.299 1.688 9.216 1.00 93.56 142 ILE A CA 1
ATOM 1151 C C . ILE A 1 142 ? 15.328 1.576 10.746 1.00 93.56 142 ILE A C 1
ATOM 1153 O O . ILE A 1 142 ? 15.649 0.514 11.279 1.00 93.56 142 ILE A O 1
ATOM 1157 N N . LEU A 1 143 ? 14.960 2.644 11.462 1.00 94.19 143 LEU A N 1
ATOM 1158 C CA . LEU A 1 143 ? 14.894 2.632 12.928 1.00 94.19 143 LEU A CA 1
ATOM 1159 C C . LEU A 1 143 ? 13.846 1.637 13.446 1.00 94.19 143 LEU A C 1
ATOM 1161 O O . LEU A 1 143 ? 14.120 0.907 14.398 1.00 94.19 143 LEU A O 1
ATOM 1165 N N . LEU A 1 144 ? 12.681 1.560 12.793 1.00 91.69 144 LEU A N 1
ATOM 1166 C CA . LEU A 1 144 ? 11.653 0.566 13.095 1.00 91.69 144 LEU A CA 1
ATOM 1167 C C . LEU A 1 144 ? 12.179 -0.858 12.875 1.00 91.69 144 LEU A C 1
ATOM 1169 O O . LEU A 1 144 ? 12.031 -1.695 13.758 1.00 91.69 144 LEU A O 1
ATOM 1173 N N . ALA A 1 145 ? 12.838 -1.126 11.746 1.00 94.06 145 ALA A N 1
ATOM 1174 C CA . ALA A 1 145 ? 13.391 -2.439 11.430 1.00 94.06 145 ALA A CA 1
ATOM 1175 C C . ALA A 1 145 ? 14.449 -2.890 12.449 1.00 94.06 145 ALA A C 1
ATOM 1177 O O . ALA A 1 145 ? 14.389 -4.015 12.940 1.00 94.06 145 ALA A O 1
ATOM 1178 N N . LEU A 1 146 ? 15.377 -2.004 12.826 1.00 96.00 146 LEU A N 1
ATOM 1179 C CA . LEU A 1 146 ? 16.370 -2.281 13.870 1.00 96.00 146 LEU A CA 1
ATOM 1180 C C . LEU A 1 146 ? 15.715 -2.505 15.243 1.00 96.00 146 LEU A C 1
ATOM 1182 O O . LEU A 1 146 ? 16.141 -3.389 15.986 1.00 96.00 146 LEU A O 1
ATOM 1186 N N . GLY A 1 147 ? 14.657 -1.752 15.561 1.00 94.25 147 GLY A N 1
ATOM 1187 C CA . GLY A 1 147 ? 13.855 -1.942 16.771 1.00 94.25 147 GLY A CA 1
ATOM 1188 C C . GLY A 1 147 ? 13.140 -3.296 16.808 1.00 94.25 147 GLY A C 1
ATOM 1189 O O . GLY A 1 147 ? 13.214 -3.989 17.821 1.00 94.25 147 GLY A O 1
ATOM 1190 N N . LEU A 1 148 ? 12.512 -3.703 15.698 1.00 94.19 148 LEU A N 1
ATOM 1191 C CA . LEU A 1 148 ? 11.864 -5.010 15.541 1.00 94.19 148 LEU A CA 1
ATOM 1192 C C . LEU A 1 148 ? 12.880 -6.154 15.641 1.00 94.19 148 LEU A C 1
ATOM 1194 O O . LEU A 1 148 ? 12.656 -7.102 16.384 1.00 94.19 148 LEU A O 1
ATOM 1198 N N . LEU A 1 149 ? 14.042 -6.041 14.991 1.00 94.56 149 LEU A N 1
ATOM 1199 C CA . LEU A 1 149 ? 15.115 -7.034 15.116 1.00 94.56 149 LEU A CA 1
ATOM 1200 C C . LEU A 1 149 ? 15.592 -7.172 16.568 1.00 94.56 149 LEU A C 1
ATOM 1202 O O . LEU A 1 149 ? 15.673 -8.285 17.083 1.00 94.56 149 LEU A O 1
ATOM 1206 N N . ALA A 1 150 ? 15.857 -6.059 17.259 1.00 95.31 150 ALA A N 1
ATOM 1207 C CA . ALA A 1 150 ? 16.294 -6.085 18.654 1.00 95.31 150 ALA A CA 1
ATOM 1208 C C . ALA A 1 150 ? 15.215 -6.646 19.603 1.00 95.31 150 ALA A C 1
ATOM 1210 O O . ALA A 1 150 ? 15.532 -7.422 20.508 1.00 95.31 150 ALA A O 1
ATOM 1211 N N . ALA A 1 151 ? 13.945 -6.286 19.394 1.00 93.38 151 ALA A N 1
ATOM 1212 C CA . ALA A 1 151 ? 12.819 -6.788 20.177 1.00 93.38 151 ALA A CA 1
ATOM 1213 C C . ALA A 1 151 ? 12.570 -8.283 19.928 1.00 93.38 151 ALA A C 1
ATOM 1215 O O . ALA A 1 151 ? 12.494 -9.052 20.886 1.00 93.38 151 ALA A O 1
ATOM 1216 N N . GLY A 1 152 ? 12.522 -8.703 18.662 1.00 91.00 152 GLY A N 1
ATOM 1217 C CA . GLY A 1 152 ? 12.313 -10.088 18.250 1.00 91.00 152 GLY A CA 1
ATOM 1218 C C . GLY A 1 152 ? 13.429 -11.017 18.724 1.00 91.00 152 GLY A C 1
ATOM 1219 O O . GLY A 1 152 ? 13.138 -12.059 19.303 1.00 91.00 152 GLY A O 1
ATOM 1220 N N . ILE A 1 153 ? 14.701 -10.610 18.612 1.00 94.38 153 ILE A N 1
ATOM 1221 C CA . ILE A 1 153 ? 15.837 -11.371 19.169 1.00 94.38 153 ILE A CA 1
ATOM 1222 C C . ILE A 1 153 ? 15.717 -11.499 20.697 1.00 94.38 153 ILE A C 1
ATOM 1224 O O . ILE A 1 153 ? 15.954 -12.575 21.242 1.00 94.38 153 ILE A O 1
ATOM 1228 N N . LYS A 1 154 ? 15.313 -10.430 21.399 1.00 95.06 154 LYS A N 1
ATOM 1229 C CA . LYS A 1 154 ? 15.148 -10.439 22.863 1.00 95.06 154 LYS A CA 1
ATOM 1230 C C . LYS A 1 154 ? 13.966 -11.298 23.334 1.00 95.06 154 LYS A C 1
ATOM 1232 O O . LYS A 1 154 ? 14.039 -11.872 24.417 1.00 95.06 154 LYS A O 1
ATOM 1237 N N . GLN A 1 155 ? 12.882 -11.349 22.562 1.00 92.81 155 GLN A N 1
ATOM 1238 C CA . GLN A 1 155 ? 11.651 -12.080 22.894 1.00 92.81 155 GLN A CA 1
ATOM 1239 C C . GLN A 1 155 ? 11.582 -13.484 22.272 1.00 92.81 155 GLN A C 1
ATOM 1241 O O . GLN A 1 155 ? 10.644 -14.219 22.563 1.00 92.81 155 GLN A O 1
ATOM 1246 N N . LEU A 1 156 ? 12.564 -13.859 21.440 1.00 92.06 156 LEU A N 1
ATOM 1247 C CA . LEU A 1 156 ? 12.542 -15.049 20.577 1.00 92.06 156 LEU A CA 1
ATOM 1248 C C . LEU A 1 156 ? 11.338 -15.080 19.609 1.00 92.06 156 LEU A C 1
ATOM 1250 O O . LEU A 1 156 ? 10.917 -16.148 19.162 1.00 92.06 156 LEU A O 1
ATOM 1254 N N . ASP A 1 157 ? 10.804 -13.908 19.247 1.00 89.69 157 ASP A N 1
ATOM 1255 C CA . ASP A 1 157 ? 9.722 -13.774 18.270 1.00 89.69 157 ASP A CA 1
ATOM 1256 C C . ASP A 1 157 ? 10.285 -13.739 16.842 1.00 89.69 157 ASP A C 1
ATOM 1258 O O . ASP A 1 157 ? 10.779 -12.719 16.350 1.00 89.69 157 ASP A O 1
ATOM 1262 N N . PHE A 1 158 ? 10.174 -14.885 16.170 1.00 89.75 158 PHE A N 1
ATOM 1263 C CA . PHE A 1 158 ? 10.584 -15.075 14.783 1.00 89.75 158 PHE A CA 1
ATOM 1264 C C . PHE A 1 158 ? 9.849 -14.147 13.802 1.00 89.75 158 PHE A C 1
ATOM 1266 O O . PHE A 1 158 ? 10.476 -13.653 12.867 1.00 89.75 158 PHE A O 1
ATOM 1273 N N . LEU A 1 159 ? 8.557 -13.861 14.011 1.00 87.56 159 LEU A N 1
ATOM 1274 C CA . LEU A 1 159 ? 7.786 -13.014 13.094 1.00 87.56 159 LEU A CA 1
ATOM 1275 C C . LEU A 1 159 ? 8.294 -11.567 13.143 1.00 87.56 159 LEU A C 1
ATOM 1277 O O . LEU A 1 159 ? 8.508 -10.950 12.099 1.00 87.56 159 LEU A O 1
ATOM 1281 N N . CYS A 1 160 ? 8.547 -11.055 14.348 1.00 89.12 160 CYS A N 1
ATOM 1282 C CA . CYS A 1 160 ? 9.121 -9.729 14.564 1.00 89.12 160 CYS A CA 1
ATOM 1283 C C . CYS A 1 160 ? 10.507 -9.591 13.898 1.00 89.12 160 CYS A C 1
ATOM 1285 O O . CYS A 1 160 ? 10.770 -8.602 13.206 1.00 89.12 160 CYS A O 1
ATOM 1287 N N . VAL A 1 161 ? 11.357 -10.624 14.005 1.00 91.38 161 VAL A N 1
ATOM 1288 C CA . VAL A 1 161 ? 12.644 -10.680 13.288 1.00 91.38 161 VAL A CA 1
ATOM 1289 C C . VAL A 1 161 ? 12.442 -10.683 11.768 1.00 91.38 161 VAL A C 1
ATOM 1291 O O . VAL A 1 161 ? 13.077 -9.887 11.078 1.00 91.38 161 VAL A O 1
ATOM 1294 N N . CYS A 1 162 ? 11.547 -11.520 11.235 1.00 89.62 162 CYS A N 1
ATOM 1295 C CA . CYS A 1 162 ? 11.280 -11.609 9.796 1.00 89.62 162 CYS A CA 1
ATOM 1296 C C . CYS A 1 162 ? 10.802 -10.281 9.195 1.00 89.62 162 CYS A C 1
ATOM 1298 O O . CYS A 1 162 ? 11.365 -9.848 8.191 1.00 89.62 162 CYS A O 1
ATOM 1300 N N . VAL A 1 163 ? 9.846 -9.596 9.830 1.00 90.69 163 VAL A N 1
ATOM 1301 C CA . VAL A 1 163 ? 9.372 -8.274 9.375 1.00 90.69 163 VAL A CA 1
ATOM 1302 C C . VAL A 1 163 ? 10.505 -7.240 9.415 1.00 90.69 163 VAL A C 1
ATOM 1304 O O . VAL A 1 163 ? 10.654 -6.442 8.488 1.00 90.69 163 VAL A O 1
ATOM 1307 N N . GLY A 1 164 ? 11.363 -7.279 10.441 1.00 91.81 164 GLY A N 1
ATOM 1308 C CA . GLY A 1 164 ? 12.567 -6.446 10.501 1.00 91.81 164 GLY A CA 1
ATOM 1309 C C . GLY A 1 164 ? 13.537 -6.704 9.337 1.00 91.81 164 GLY A C 1
ATOM 1310 O O . GLY A 1 164 ? 14.017 -5.755 8.712 1.00 91.81 164 GLY A O 1
ATOM 1311 N N . VAL A 1 165 ? 13.784 -7.974 8.989 1.00 92.12 165 VAL A N 1
ATOM 1312 C CA . VAL A 1 165 ? 14.613 -8.354 7.829 1.00 92.12 165 VAL A CA 1
ATOM 1313 C C . VAL A 1 165 ? 13.975 -7.908 6.508 1.00 92.12 165 VAL A C 1
ATOM 1315 O O . VAL A 1 165 ? 14.680 -7.356 5.666 1.00 92.12 165 VAL A O 1
ATOM 1318 N N . GLU A 1 166 ? 12.663 -8.086 6.320 1.00 91.56 166 GLU A N 1
ATOM 1319 C CA . GLU A 1 166 ? 11.951 -7.648 5.108 1.00 91.56 166 GLU A CA 1
ATOM 1320 C C . GLU A 1 166 ? 12.092 -6.139 4.869 1.00 91.56 166 GLU A C 1
ATOM 1322 O O . GLU A 1 166 ? 12.403 -5.721 3.751 1.00 91.56 166 GLU A O 1
ATOM 1327 N N . ILE A 1 167 ? 11.931 -5.316 5.913 1.00 92.62 167 ILE A N 1
ATOM 1328 C CA . ILE A 1 167 ? 12.086 -3.858 5.800 1.00 92.62 167 ILE A CA 1
ATOM 1329 C C . ILE A 1 167 ? 13.534 -3.493 5.432 1.00 92.62 167 ILE A C 1
ATOM 1331 O O . ILE A 1 167 ? 13.744 -2.647 4.559 1.00 92.62 167 ILE A O 1
ATOM 1335 N N . LEU A 1 168 ? 14.544 -4.144 6.026 1.00 92.75 168 LEU A N 1
ATOM 1336 C CA . LEU A 1 168 ? 15.946 -3.909 5.653 1.00 92.75 168 LEU A CA 1
ATOM 1337 C C . LEU A 1 168 ? 16.266 -4.369 4.223 1.00 92.75 168 LEU A C 1
ATOM 1339 O O . LEU A 1 168 ? 17.004 -3.675 3.523 1.00 92.75 168 LEU A O 1
ATOM 1343 N N . LEU A 1 169 ? 15.701 -5.488 3.757 1.00 92.25 169 LEU A N 1
ATOM 1344 C CA . LEU A 1 169 ? 15.847 -5.939 2.369 1.00 92.25 169 LEU A CA 1
ATOM 1345 C C . LEU A 1 169 ? 15.197 -4.955 1.387 1.00 92.25 169 LEU A C 1
ATOM 1347 O O . LEU A 1 169 ? 15.785 -4.657 0.347 1.00 92.25 169 LEU A O 1
ATOM 1351 N N . PHE A 1 170 ? 14.037 -4.387 1.726 1.00 93.25 170 PHE A N 1
ATOM 1352 C CA . PHE A 1 170 ? 13.389 -3.345 0.926 1.00 93.25 170 PHE A CA 1
ATOM 1353 C C . PHE A 1 170 ? 14.238 -2.062 0.845 1.00 93.25 170 PHE A C 1
ATOM 1355 O O . PHE A 1 170 ? 14.498 -1.557 -0.250 1.00 93.25 170 PHE A O 1
ATOM 1362 N N . VAL A 1 171 ? 14.762 -1.577 1.978 1.00 93.12 171 VAL A N 1
ATOM 1363 C CA . VAL A 1 171 ? 15.703 -0.439 2.022 1.00 93.12 171 VAL A CA 1
ATOM 1364 C C . VAL A 1 171 ? 16.966 -0.735 1.203 1.00 93.12 171 VAL A C 1
ATOM 1366 O O . VAL A 1 171 ? 17.394 0.092 0.397 1.00 93.12 171 VAL A O 1
ATOM 1369 N N . GLY A 1 172 ? 17.542 -1.931 1.362 1.00 92.94 172 GLY A N 1
ATOM 1370 C CA . GLY A 1 172 ? 18.711 -2.385 0.608 1.00 92.94 172 GLY A CA 1
ATOM 1371 C C . GLY A 1 172 ? 18.453 -2.468 -0.898 1.00 92.94 172 GLY A C 1
ATOM 1372 O O . GLY A 1 172 ? 19.336 -2.131 -1.686 1.00 92.94 172 GLY A O 1
ATOM 1373 N N . SER A 1 173 ? 17.234 -2.834 -1.303 1.00 93.06 173 SER A N 1
ATOM 1374 C CA . SER A 1 173 ? 16.788 -2.850 -2.704 1.00 93.06 173 SER A CA 1
ATOM 1375 C C . SER A 1 173 ? 16.751 -1.449 -3.303 1.00 93.06 173 SER A C 1
ATOM 1377 O O . SER A 1 173 ? 17.301 -1.231 -4.378 1.00 93.06 173 SER A O 1
ATOM 1379 N N . ILE A 1 174 ? 16.182 -0.473 -2.586 1.00 93.06 174 ILE A N 1
ATOM 1380 C CA . ILE A 1 174 ? 16.213 0.935 -3.010 1.00 93.06 174 ILE A CA 1
ATOM 1381 C C . ILE A 1 174 ? 17.664 1.415 -3.130 1.00 93.06 174 ILE A C 1
ATOM 1383 O O . ILE A 1 174 ? 18.031 2.044 -4.123 1.00 93.06 174 ILE A O 1
ATOM 1387 N N . ALA A 1 175 ? 18.510 1.090 -2.150 1.00 93.50 175 ALA A N 1
ATOM 1388 C CA . ALA A 1 175 ? 19.876 1.592 -2.128 1.00 93.50 175 ALA A CA 1
ATOM 1389 C C . ALA A 1 175 ? 20.757 1.022 -3.246 1.00 93.50 175 ALA A C 1
ATOM 1391 O O . ALA A 1 175 ? 21.483 1.765 -3.911 1.00 93.50 175 ALA A O 1
ATOM 1392 N N . THR A 1 176 ? 20.658 -0.283 -3.491 1.00 93.25 176 THR A N 1
ATOM 1393 C CA . THR A 1 176 ? 21.371 -0.952 -4.587 1.00 93.25 176 THR A CA 1
ATOM 1394 C C . THR A 1 176 ? 20.825 -0.557 -5.958 1.00 93.25 176 THR A C 1
ATOM 1396 O O . THR A 1 176 ? 21.621 -0.371 -6.878 1.00 93.25 176 THR A O 1
ATOM 1399 N N . PHE A 1 177 ? 19.522 -0.281 -6.084 1.00 92.62 177 PHE A N 1
ATOM 1400 C CA . PHE A 1 177 ? 18.932 0.302 -7.292 1.00 92.62 177 PHE A CA 1
ATOM 1401 C C . PHE A 1 177 ? 19.478 1.710 -7.597 1.00 92.62 177 PHE A C 1
ATOM 1403 O O . PHE A 1 177 ? 19.922 1.962 -8.719 1.00 92.62 177 PHE A O 1
ATOM 1410 N N . VAL A 1 178 ? 19.532 2.617 -6.610 1.00 92.88 178 VAL A N 1
ATOM 1411 C CA . VAL A 1 178 ? 20.124 3.961 -6.794 1.00 92.88 178 VAL A CA 1
ATOM 1412 C C . VAL A 1 178 ? 21.617 3.871 -7.133 1.00 92.88 178 VAL A C 1
ATOM 1414 O O . VAL A 1 178 ? 22.102 4.623 -7.982 1.00 92.88 178 VAL A O 1
ATOM 1417 N N . ALA A 1 179 ? 22.350 2.927 -6.539 1.00 92.19 179 ALA A N 1
ATOM 1418 C CA . ALA A 1 179 ? 23.748 2.679 -6.889 1.00 92.19 179 ALA A CA 1
ATOM 1419 C C . ALA A 1 179 ? 23.914 2.106 -8.317 1.00 92.19 179 ALA A C 1
ATOM 1421 O O . ALA A 1 179 ? 24.851 2.486 -9.024 1.00 92.19 179 ALA A O 1
ATOM 1422 N N . GLY A 1 180 ? 22.973 1.276 -8.781 1.00 89.12 180 GLY A N 1
ATOM 1423 C CA . GLY A 1 180 ? 22.875 0.825 -10.175 1.00 89.12 180 GLY A CA 1
ATOM 1424 C C . GLY A 1 180 ? 22.619 1.976 -11.156 1.00 89.12 180 GLY A C 1
ATOM 1425 O O . GLY A 1 180 ? 23.319 2.092 -12.160 1.00 89.12 180 GLY A O 1
ATOM 1426 N N . LEU A 1 181 ? 21.715 2.909 -10.824 1.00 87.88 181 LEU A N 1
ATOM 1427 C CA . LEU A 1 181 ? 21.491 4.139 -11.607 1.00 87.88 181 LEU A CA 1
ATOM 1428 C C . LEU A 1 181 ? 22.747 5.024 -11.710 1.00 87.88 181 LEU A C 1
ATOM 1430 O O . LEU A 1 181 ? 22.917 5.745 -12.692 1.00 87.88 181 LEU A O 1
ATOM 1434 N N . CYS A 1 182 ? 23.642 4.967 -10.720 1.00 88.00 182 CYS A N 1
ATOM 1435 C CA . CYS A 1 182 ? 24.933 5.661 -10.752 1.00 88.00 182 CYS A CA 1
ATOM 1436 C C . CYS A 1 182 ? 25.998 4.958 -11.610 1.00 88.00 182 CYS A C 1
ATOM 1438 O O . CYS A 1 182 ? 27.088 5.505 -11.762 1.00 88.00 182 CYS A O 1
ATOM 1440 N N . GLY A 1 183 ? 25.732 3.742 -12.100 1.00 85.25 183 GLY A N 1
ATOM 1441 C CA . GLY A 1 183 ? 26.744 2.871 -12.704 1.00 85.25 183 GLY A CA 1
ATOM 1442 C C . GLY A 1 183 ? 27.773 2.326 -11.705 1.00 85.25 183 GLY A C 1
ATOM 1443 O O . GLY A 1 183 ? 28.809 1.821 -12.125 1.00 85.25 183 GLY A O 1
ATOM 1444 N N . ALA A 1 184 ? 27.520 2.435 -10.394 1.00 90.06 184 ALA A N 1
ATOM 1445 C CA . ALA A 1 184 ? 28.442 1.961 -9.358 1.00 90.06 184 ALA A CA 1
ATOM 1446 C C . ALA A 1 184 ? 28.345 0.441 -9.131 1.00 90.06 184 ALA A C 1
ATOM 1448 O O . ALA A 1 184 ? 29.319 -0.182 -8.714 1.00 90.06 184 ALA A O 1
ATOM 1449 N N . LEU A 1 185 ? 27.179 -0.150 -9.413 1.00 90.88 185 LEU A N 1
ATOM 1450 C CA . LEU A 1 185 ? 26.926 -1.593 -9.398 1.00 90.88 185 LEU A CA 1
ATOM 1451 C C . LEU A 1 185 ? 26.481 -2.046 -10.793 1.00 90.88 185 LEU A C 1
ATOM 1453 O O . LEU A 1 185 ? 25.752 -1.328 -11.480 1.00 90.88 185 LEU A O 1
ATOM 1457 N N . SER A 1 186 ? 26.847 -3.269 -11.181 1.00 89.75 186 SER A N 1
ATOM 1458 C CA . SER A 1 186 ? 26.231 -3.938 -12.330 1.00 89.75 186 SER A CA 1
ATOM 1459 C C . SER A 1 186 ? 24.777 -4.308 -12.016 1.00 89.75 186 SER A C 1
ATOM 1461 O O . SER A 1 186 ? 24.433 -4.600 -10.868 1.00 89.75 186 SER A O 1
ATOM 1463 N N . TRP A 1 187 ? 23.908 -4.325 -13.032 1.00 87.06 187 TRP A N 1
ATOM 1464 C CA . TRP A 1 187 ? 22.473 -4.582 -12.849 1.00 87.06 187 TRP A CA 1
ATOM 1465 C C . TRP A 1 187 ? 22.126 -5.890 -12.113 1.00 87.06 187 TRP A C 1
ATOM 1467 O O . TRP A 1 187 ? 21.242 -5.836 -11.256 1.00 87.06 187 TRP A O 1
ATOM 1477 N N . PRO A 1 188 ? 22.828 -7.026 -12.326 1.00 87.81 188 PRO A N 1
ATOM 1478 C CA . PRO A 1 188 ? 22.597 -8.241 -11.542 1.00 87.81 188 PRO A CA 1
ATOM 1479 C C . PRO A 1 188 ? 22.808 -8.047 -10.035 1.00 87.81 188 PRO A C 1
ATOM 1481 O O . PRO A 1 188 ? 22.032 -8.557 -9.230 1.00 87.81 188 PRO A O 1
ATOM 1484 N N . VAL A 1 189 ? 23.825 -7.271 -9.641 1.00 90.00 189 VAL A N 1
ATOM 1485 C CA . VAL A 1 189 ? 24.107 -6.960 -8.230 1.00 90.00 189 VAL A CA 1
ATOM 1486 C C . VAL A 1 189 ? 23.126 -5.907 -7.706 1.00 90.00 189 VAL A C 1
ATOM 1488 O O . VAL A 1 189 ? 22.620 -6.044 -6.596 1.00 90.00 189 VAL A O 1
ATOM 1491 N N . ALA A 1 190 ? 22.801 -4.897 -8.520 1.00 90.75 190 ALA A N 1
ATOM 1492 C CA . ALA A 1 190 ? 21.869 -3.822 -8.174 1.00 90.75 190 ALA A CA 1
ATOM 1493 C C . ALA A 1 190 ? 20.427 -4.307 -7.924 1.00 90.75 190 ALA A C 1
ATOM 1495 O O . ALA A 1 190 ? 19.699 -3.691 -7.152 1.00 90.75 190 ALA A O 1
ATOM 1496 N N . LEU A 1 191 ? 20.010 -5.400 -8.571 1.00 88.75 191 LEU A N 1
ATOM 1497 C CA . LEU A 1 191 ? 18.672 -5.989 -8.435 1.00 88.75 191 LEU A CA 1
ATOM 1498 C C . LEU A 1 191 ? 18.630 -7.211 -7.496 1.00 88.75 191 LEU A C 1
ATOM 1500 O O . LEU A 1 191 ? 17.544 -7.691 -7.171 1.00 88.75 191 LEU A O 1
ATOM 1504 N N . SER A 1 192 ? 19.781 -7.706 -7.027 1.00 88.19 192 SER A N 1
ATOM 1505 C CA . SER A 1 192 ? 19.862 -8.892 -6.160 1.00 88.19 192 SER A CA 1
ATOM 1506 C C . SER A 1 192 ? 19.048 -8.755 -4.856 1.00 88.19 192 SER A C 1
ATOM 1508 O O . SER A 1 192 ? 18.246 -9.652 -4.576 1.00 88.19 192 SER A O 1
ATOM 1510 N N . PRO A 1 193 ? 19.110 -7.638 -4.095 1.00 90.75 193 PRO A N 1
ATOM 1511 C CA . PRO A 1 193 ? 18.282 -7.491 -2.895 1.00 90.75 193 PRO A CA 1
ATOM 1512 C C . PRO A 1 193 ? 16.780 -7.428 -3.191 1.00 90.75 193 PRO A C 1
ATOM 1514 O O . PRO A 1 193 ? 15.995 -7.907 -2.377 1.00 90.75 193 PRO A O 1
ATOM 1517 N N . ALA A 1 194 ? 16.376 -6.917 -4.361 1.00 88.19 194 ALA A N 1
ATOM 1518 C CA . ALA A 1 194 ? 14.970 -6.883 -4.766 1.00 88.19 194 ALA A CA 1
ATOM 1519 C C . ALA A 1 194 ? 14.436 -8.296 -5.048 1.00 88.19 194 ALA A C 1
ATOM 1521 O O . ALA A 1 194 ? 13.326 -8.633 -4.637 1.00 88.19 194 ALA A O 1
ATOM 1522 N N . ILE A 1 195 ? 15.254 -9.149 -5.675 1.00 86.81 195 ILE A N 1
ATOM 1523 C CA . ILE A 1 195 ? 14.951 -10.576 -5.861 1.00 86.81 195 ILE A CA 1
ATOM 1524 C C . ILE A 1 195 ? 14.900 -11.298 -4.506 1.00 86.81 195 ILE A C 1
ATOM 1526 O O . ILE A 1 195 ? 13.988 -12.089 -4.279 1.00 86.81 195 ILE A O 1
ATOM 1530 N N . ALA A 1 196 ? 15.823 -11.003 -3.585 1.00 87.81 196 ALA A N 1
ATOM 1531 C CA . ALA A 1 196 ? 15.825 -11.590 -2.244 1.00 87.81 196 ALA A CA 1
ATOM 1532 C C . ALA A 1 196 ? 14.585 -11.182 -1.424 1.00 87.81 196 ALA A C 1
ATOM 1534 O O . ALA A 1 196 ? 13.919 -12.045 -0.854 1.00 87.81 196 ALA A O 1
ATOM 1535 N N . PHE A 1 197 ? 14.230 -9.892 -1.419 1.00 88.56 197 PHE A N 1
ATOM 1536 C CA . PHE A 1 197 ? 13.000 -9.373 -0.811 1.00 88.56 1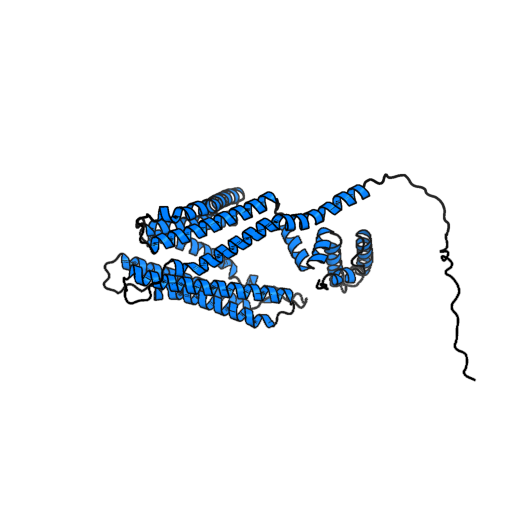97 PHE A CA 1
ATOM 1537 C C . PHE A 1 197 ? 11.759 -10.077 -1.373 1.00 88.56 197 PHE A C 1
ATOM 1539 O O . PHE A 1 197 ? 10.909 -10.560 -0.625 1.00 88.56 197 PHE A O 1
ATOM 1546 N N . TYR A 1 198 ? 11.685 -10.192 -2.700 1.00 85.81 198 TYR A N 1
ATOM 1547 C CA . TYR A 1 198 ? 10.588 -10.865 -3.379 1.00 85.81 198 TYR A CA 1
ATOM 1548 C C . TYR A 1 198 ? 10.509 -12.363 -3.028 1.00 85.81 198 TYR A C 1
ATOM 1550 O O . TYR A 1 198 ? 9.424 -12.873 -2.756 1.00 85.81 198 TYR A O 1
ATOM 1558 N N . ALA A 1 199 ? 11.645 -13.062 -2.946 1.00 85.62 199 ALA A N 1
ATOM 1559 C CA . ALA A 1 199 ? 11.689 -14.465 -2.536 1.00 85.62 199 ALA A CA 1
ATOM 1560 C C . ALA A 1 199 ? 11.192 -14.674 -1.091 1.00 85.62 199 ALA A C 1
ATOM 1562 O O . ALA A 1 199 ? 10.415 -15.598 -0.847 1.00 85.62 199 ALA A O 1
ATOM 1563 N N . VAL A 1 200 ? 11.570 -13.799 -0.148 1.00 86.69 200 VAL A N 1
ATOM 1564 C CA . VAL A 1 200 ? 11.049 -13.828 1.235 1.00 86.69 200 VAL A CA 1
ATOM 1565 C C . VAL A 1 200 ? 9.536 -13.590 1.256 1.00 86.69 200 VAL A C 1
ATOM 1567 O O . VAL A 1 200 ? 8.806 -14.360 1.883 1.00 86.69 200 VAL A O 1
ATOM 1570 N N . ARG A 1 201 ? 9.040 -12.613 0.487 1.00 84.75 201 ARG A N 1
ATOM 1571 C CA . ARG A 1 201 ? 7.599 -12.342 0.351 1.00 84.75 201 ARG A CA 1
ATOM 1572 C C . ARG A 1 201 ? 6.827 -13.560 -0.173 1.00 84.75 201 ARG A C 1
ATOM 1574 O O . ARG A 1 201 ? 5.784 -13.902 0.379 1.00 84.75 201 ARG A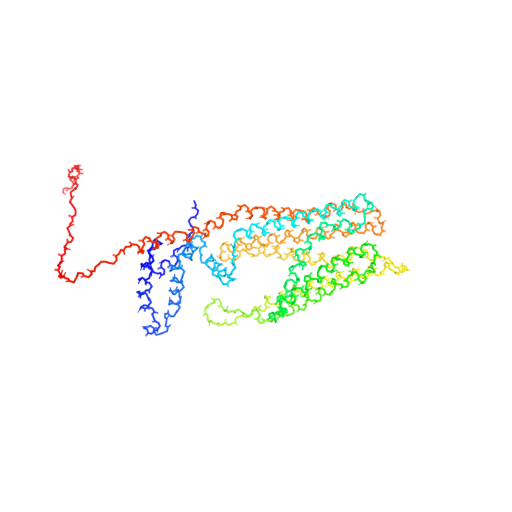 O 1
ATOM 1581 N N . VAL A 1 202 ? 7.345 -14.251 -1.193 1.00 84.56 202 VAL A N 1
ATOM 1582 C CA . VAL A 1 202 ? 6.734 -15.487 -1.719 1.00 84.56 202 VAL A CA 1
ATOM 1583 C C . VAL A 1 202 ? 6.723 -16.597 -0.660 1.00 84.56 202 VAL A C 1
ATOM 1585 O O . VAL A 1 202 ? 5.703 -17.269 -0.503 1.00 84.56 202 VAL A O 1
ATOM 1588 N N . LEU A 1 203 ? 7.797 -16.758 0.123 1.00 85.19 203 LEU A N 1
ATOM 1589 C CA . LEU A 1 203 ? 7.843 -17.725 1.230 1.00 85.19 203 LEU A CA 1
ATOM 1590 C C . LEU A 1 203 ? 6.780 -17.433 2.307 1.00 85.19 203 LEU A C 1
ATOM 1592 O O . LEU A 1 203 ? 6.129 -18.367 2.776 1.00 85.19 203 LEU A O 1
ATOM 1596 N N . HIS A 1 204 ? 6.536 -16.162 2.645 1.00 83.19 204 HIS A N 1
ATOM 1597 C CA . HIS A 1 204 ? 5.449 -15.759 3.551 1.00 83.19 204 HIS A CA 1
ATOM 1598 C C . HIS A 1 204 ? 4.038 -16.005 2.983 1.00 83.19 204 HIS A C 1
ATOM 1600 O O . HIS A 1 204 ? 3.092 -16.196 3.749 1.00 83.19 204 HIS A O 1
ATOM 1606 N N . ILE A 1 205 ? 3.872 -16.058 1.659 1.00 84.12 205 ILE A N 1
ATOM 1607 C CA . ILE A 1 205 ? 2.580 -16.343 1.016 1.00 84.12 205 ILE A CA 1
ATOM 1608 C C . ILE A 1 205 ? 2.247 -17.847 1.027 1.00 84.12 205 ILE A C 1
ATOM 1610 O O . ILE A 1 205 ? 1.070 -18.201 1.110 1.00 84.12 205 ILE A O 1
ATOM 1614 N N . ILE A 1 206 ? 3.241 -18.747 1.014 1.00 84.38 206 ILE A N 1
ATOM 1615 C CA . ILE A 1 206 ? 3.017 -20.209 0.973 1.00 84.38 206 ILE A CA 1
ATOM 1616 C C . ILE A 1 206 ? 2.074 -20.706 2.095 1.00 84.38 206 ILE A C 1
ATOM 1618 O O . ILE A 1 206 ? 1.107 -21.402 1.771 1.00 84.38 206 ILE A O 1
ATOM 1622 N N . PRO A 1 207 ? 2.232 -20.321 3.381 1.00 81.81 207 PRO A N 1
ATOM 1623 C CA . PRO A 1 207 ? 1.285 -20.681 4.443 1.00 81.81 207 PRO A CA 1
ATOM 1624 C C . PRO A 1 207 ? -0.160 -20.204 4.223 1.00 81.81 207 PRO A C 1
ATOM 1626 O O . PRO A 1 207 ? -1.095 -20.784 4.778 1.00 81.81 207 PRO A O 1
ATOM 1629 N N . HIS A 1 208 ? -0.377 -19.159 3.421 1.00 79.12 208 HIS A N 1
ATOM 1630 C CA . HIS A 1 208 ? -1.714 -18.659 3.088 1.00 79.12 208 HIS A CA 1
ATOM 1631 C C . HIS A 1 208 ? -2.389 -19.432 1.944 1.00 79.12 208 HIS A C 1
ATOM 1633 O O . HIS A 1 208 ? -3.604 -19.323 1.783 1.00 79.12 208 HIS A O 1
ATOM 1639 N N . LEU A 1 209 ? -1.644 -20.256 1.198 1.00 82.94 209 LEU A N 1
ATOM 1640 C CA . LEU A 1 209 ? -2.185 -21.136 0.157 1.00 82.94 209 LEU A CA 1
ATOM 1641 C C . LEU A 1 209 ? -2.800 -22.432 0.717 1.00 82.94 209 LEU A C 1
ATOM 1643 O O . LEU A 1 209 ? -3.437 -23.173 -0.037 1.00 82.94 209 LEU A O 1
ATOM 1647 N N . PHE A 1 210 ? -2.651 -22.731 2.014 1.00 83.56 210 PHE A N 1
ATOM 1648 C CA . PHE A 1 210 ? -3.244 -23.933 2.604 1.00 83.56 210 PHE A CA 1
ATOM 1649 C C . PHE A 1 210 ? -4.789 -23.860 2.642 1.00 83.56 210 PHE A C 1
ATOM 1651 O O . PHE A 1 210 ? -5.347 -22.863 3.112 1.00 83.56 210 PHE A O 1
ATOM 1658 N N . PRO A 1 211 ? -5.510 -24.927 2.226 1.00 80.12 211 PRO A N 1
ATOM 1659 C CA . PRO A 1 211 ? -6.978 -24.948 2.199 1.00 80.12 211 PRO A CA 1
ATOM 1660 C C . PRO A 1 211 ? -7.659 -24.675 3.546 1.00 80.12 211 PRO A C 1
ATOM 1662 O O . PRO A 1 211 ? -8.810 -24.243 3.570 1.00 80.12 211 PRO A O 1
ATOM 1665 N N . SER A 1 212 ? -6.965 -24.910 4.664 1.00 75.38 212 SER A N 1
ATOM 1666 C CA . SER A 1 212 ? -7.498 -24.802 6.029 1.00 75.38 212 SER A CA 1
ATOM 1667 C C . SER A 1 212 ? -8.098 -23.433 6.366 1.00 75.38 212 SER A C 1
ATOM 1669 O O . SER A 1 212 ? -9.021 -23.370 7.170 1.00 75.38 212 SER A O 1
ATOM 1671 N N . ARG A 1 213 ? -7.650 -22.341 5.728 1.00 69.44 213 ARG A N 1
ATOM 1672 C CA . ARG A 1 213 ? -8.228 -20.994 5.928 1.00 69.44 213 ARG A CA 1
ATOM 1673 C C . ARG A 1 213 ? -9.546 -20.739 5.183 1.00 69.44 213 ARG A C 1
ATOM 1675 O O . ARG A 1 213 ? -10.205 -19.743 5.458 1.00 69.44 213 ARG A O 1
ATOM 1682 N N . PHE A 1 214 ? -9.936 -21.609 4.252 1.00 74.56 214 PHE A N 1
ATOM 1683 C CA . PHE A 1 214 ? -11.179 -21.499 3.466 1.00 74.56 214 PHE A CA 1
ATOM 1684 C C . PHE A 1 214 ? -12.297 -22.410 3.992 1.00 74.56 214 PHE A C 1
ATOM 1686 O O . PHE A 1 214 ? -13.333 -22.589 3.347 1.00 74.56 214 PHE A O 1
ATOM 1693 N N . VAL A 1 215 ? -12.054 -22.986 5.165 1.00 74.75 215 VAL A N 1
ATOM 1694 C CA . VAL A 1 215 ? -12.976 -23.765 5.977 1.00 74.75 215 VAL A CA 1
ATOM 1695 C C . VAL A 1 215 ? -13.781 -22.767 6.817 1.00 74.75 215 VAL A C 1
ATOM 1697 O O . VAL A 1 215 ? -13.216 -22.088 7.672 1.00 74.75 215 VAL A O 1
ATOM 1700 N N . GLN A 1 216 ? -15.075 -22.617 6.530 1.00 67.50 216 GLN A N 1
ATOM 1701 C CA . GLN A 1 216 ? -15.977 -21.694 7.228 1.00 67.50 216 GLN A CA 1
ATOM 1702 C C . GLN A 1 216 ? -17.097 -22.495 7.901 1.00 67.50 216 GLN A C 1
ATOM 1704 O O . GLN A 1 216 ? -17.645 -23.416 7.295 1.00 67.50 216 GLN A O 1
ATOM 1709 N N . ASN A 1 217 ? -17.475 -22.142 9.130 1.00 63.38 217 ASN A N 1
ATOM 1710 C CA . ASN A 1 217 ? -18.692 -22.686 9.739 1.00 63.38 217 ASN A CA 1
ATOM 1711 C C . ASN A 1 217 ? -19.907 -22.247 8.905 1.00 63.38 217 ASN A C 1
ATOM 1713 O O . ASN A 1 217 ? -19.924 -21.118 8.411 1.00 63.38 217 ASN A O 1
ATOM 1717 N N . SER A 1 218 ? -20.894 -23.129 8.734 1.00 55.53 218 SER A N 1
ATOM 1718 C CA . SER A 1 218 ? -22.135 -22.810 8.026 1.00 55.53 218 SER A CA 1
ATOM 1719 C C . SER A 1 218 ? -22.855 -21.639 8.692 1.00 55.53 218 SER A C 1
ATOM 1721 O O . SER A 1 218 ? -22.954 -21.574 9.920 1.00 55.53 218 SER A O 1
ATOM 1723 N N . GLU A 1 219 ? -23.383 -20.731 7.873 1.00 56.03 219 GLU A N 1
ATOM 1724 C CA . GLU A 1 219 ? -24.205 -19.602 8.323 1.00 56.03 219 GLU A CA 1
ATOM 1725 C C . GLU A 1 219 ? -25.581 -20.075 8.843 1.00 56.03 219 GLU A C 1
ATOM 1727 O O . GLU A 1 219 ? -26.209 -19.373 9.631 1.00 56.03 219 GLU A O 1
ATOM 1732 N N . ASP A 1 220 ? -25.999 -21.302 8.501 1.00 56.16 220 ASP A N 1
ATOM 1733 C CA . ASP A 1 220 ? -27.301 -21.896 8.855 1.00 56.16 220 ASP A CA 1
ATOM 1734 C C . ASP A 1 220 ? -27.405 -22.388 10.317 1.00 56.16 220 ASP A C 1
ATOM 1736 O O . ASP A 1 220 ? -28.379 -23.039 10.692 1.00 56.16 220 ASP A O 1
ATOM 1740 N N . GLY A 1 221 ? -26.385 -22.158 11.152 1.00 53.50 221 GLY A N 1
ATOM 1741 C CA . GLY A 1 221 ? -26.373 -22.576 12.563 1.00 53.50 221 GLY A CA 1
ATOM 1742 C C . GLY A 1 221 ? -26.218 -24.087 12.804 1.00 53.50 221 GLY A C 1
ATOM 1743 O O . GLY A 1 221 ? -26.029 -24.501 13.944 1.00 53.50 221 GLY A O 1
ATOM 1744 N N . SER A 1 222 ? -26.199 -24.914 11.753 1.00 60.72 222 SER A N 1
ATOM 1745 C CA . SER A 1 222 ? -26.088 -26.383 11.828 1.00 60.72 222 SER A CA 1
ATOM 1746 C C . SER A 1 222 ? -24.769 -26.914 12.412 1.00 60.72 222 SER A C 1
ATOM 1748 O O . SER A 1 222 ? -24.611 -28.123 12.577 1.00 60.72 222 SER A O 1
ATOM 1750 N N . GLY A 1 223 ? -23.787 -26.042 12.667 1.00 57.81 223 GLY A N 1
ATOM 1751 C CA . GLY A 1 223 ? -22.420 -26.422 13.041 1.00 57.81 223 GLY A CA 1
ATOM 1752 C C . GLY A 1 223 ? -21.630 -27.096 11.911 1.00 57.81 223 GLY A C 1
ATOM 1753 O O . GLY A 1 223 ? -20.476 -27.472 12.109 1.00 57.81 223 GLY A O 1
ATOM 1754 N N . GLU A 1 224 ? -22.224 -27.247 10.725 1.00 62.94 224 GLU A N 1
ATOM 1755 C CA . GLU A 1 224 ? -21.608 -27.935 9.597 1.00 62.94 224 GLU A CA 1
ATOM 1756 C C . GLU A 1 224 ? -20.480 -27.096 8.988 1.00 62.94 224 GLU A C 1
ATOM 1758 O O . GLU A 1 224 ? -20.587 -25.883 8.813 1.00 62.94 224 GLU A O 1
ATOM 1763 N N . VAL A 1 225 ? -19.365 -27.745 8.670 1.00 68.12 225 VAL A N 1
ATOM 1764 C CA . VAL A 1 225 ? -18.154 -27.070 8.208 1.00 68.12 225 VAL A CA 1
ATOM 1765 C C . VAL A 1 225 ? -18.135 -27.030 6.679 1.00 68.12 225 VAL A C 1
ATOM 1767 O O . VAL A 1 225 ? -17.941 -28.047 6.013 1.00 68.12 225 VAL A O 1
ATOM 1770 N N . THR A 1 226 ? -18.303 -25.840 6.104 1.00 69.19 226 THR A N 1
ATOM 1771 C CA . THR A 1 226 ? -18.386 -25.635 4.653 1.00 69.19 226 THR A CA 1
ATOM 1772 C C . THR A 1 226 ? -17.044 -25.183 4.067 1.00 69.19 226 THR A C 1
ATOM 1774 O O . THR A 1 226 ? -16.421 -24.218 4.511 1.00 69.19 226 THR A O 1
ATOM 1777 N N . PHE A 1 227 ? -16.573 -25.878 3.026 1.00 78.69 227 PHE A N 1
ATOM 1778 C CA . PHE A 1 227 ? -15.356 -25.514 2.290 1.00 78.69 227 PHE A CA 1
ATOM 1779 C C . PHE A 1 227 ? -15.700 -25.004 0.891 1.00 78.69 227 PHE A C 1
ATOM 1781 O O . PHE A 1 227 ? -16.088 -25.765 -0.005 1.00 78.69 227 PHE A O 1
ATOM 1788 N N . SER A 1 228 ? -15.522 -23.702 0.662 1.00 78.75 228 SER A N 1
ATOM 1789 C CA . SER A 1 228 ? -15.861 -23.092 -0.625 1.00 78.75 228 SER A CA 1
ATOM 1790 C C . SER A 1 228 ? -14.753 -23.301 -1.666 1.00 78.75 228 SER A C 1
ATOM 1792 O O . SER A 1 228 ? -13.942 -22.409 -1.931 1.00 78.75 228 SER A O 1
ATOM 1794 N N . ARG A 1 229 ? -14.762 -24.476 -2.319 1.00 84.00 229 ARG A N 1
ATOM 1795 C CA . ARG A 1 229 ? -13.831 -24.854 -3.411 1.00 84.00 229 ARG A CA 1
ATOM 1796 C C . ARG A 1 229 ? -13.636 -23.744 -4.452 1.00 84.00 229 ARG A C 1
ATOM 1798 O O . ARG A 1 229 ? -12.520 -23.539 -4.919 1.00 84.00 229 ARG A O 1
ATOM 1805 N N . LYS A 1 230 ? -14.706 -23.013 -4.797 1.00 81.38 230 LYS A N 1
ATOM 1806 C CA . LYS A 1 230 ? -14.667 -21.903 -5.767 1.00 81.38 230 LYS A CA 1
ATOM 1807 C C . LYS A 1 230 ? -13.881 -20.693 -5.248 1.00 81.38 230 LYS A C 1
ATOM 1809 O O . LYS A 1 230 ? -13.033 -20.197 -5.981 1.00 81.38 230 LYS A O 1
ATOM 1814 N N . LYS A 1 231 ? -14.119 -20.248 -4.002 1.00 81.12 231 LYS A N 1
ATOM 1815 C CA . LYS A 1 231 ? -13.367 -19.136 -3.382 1.00 81.12 231 LYS A CA 1
ATOM 1816 C C . LYS A 1 231 ? -11.880 -19.491 -3.254 1.00 81.12 231 LYS A C 1
ATOM 1818 O O . LYS A 1 231 ? -11.038 -18.674 -3.607 1.00 81.12 231 LYS A O 1
ATOM 1823 N N . TYR A 1 232 ? -11.575 -20.718 -2.818 1.00 85.38 232 TYR A N 1
ATOM 1824 C CA . TYR A 1 232 ? -10.199 -21.211 -2.692 1.00 85.38 232 TYR A CA 1
ATOM 1825 C C . TYR A 1 232 ? -9.465 -21.255 -4.039 1.00 85.38 232 TYR A C 1
ATOM 1827 O O . TYR A 1 232 ? -8.404 -20.657 -4.179 1.00 85.38 232 TYR A O 1
ATOM 1835 N N . CYS A 1 233 ? -10.054 -21.908 -5.048 1.00 86.75 233 CYS A N 1
ATOM 1836 C CA . CYS A 1 233 ? -9.456 -22.010 -6.380 1.00 86.75 233 CYS A CA 1
ATOM 1837 C C . CYS A 1 233 ? -9.226 -20.626 -7.006 1.00 86.75 233 CYS A C 1
ATOM 1839 O O . CYS A 1 233 ? -8.138 -20.356 -7.506 1.00 86.75 233 CYS A O 1
ATOM 1841 N N . LEU A 1 234 ? -10.208 -19.718 -6.902 1.00 86.19 234 LEU A N 1
ATOM 1842 C CA . LEU A 1 234 ? -10.062 -18.342 -7.380 1.00 86.19 234 LEU A CA 1
ATOM 1843 C C . LEU A 1 234 ? -8.906 -17.618 -6.674 1.00 86.19 234 LEU A C 1
ATOM 1845 O O . LEU A 1 234 ? -8.087 -17.004 -7.347 1.00 86.19 234 LEU A O 1
ATOM 1849 N N . PHE A 1 235 ? -8.807 -17.714 -5.345 1.00 87.25 235 PHE A N 1
ATOM 1850 C CA . PHE A 1 235 ? -7.713 -17.103 -4.587 1.00 87.25 235 PHE A CA 1
ATOM 1851 C C . PHE A 1 235 ? -6.340 -17.636 -5.020 1.00 87.25 235 PHE A C 1
ATOM 1853 O O . PHE A 1 235 ? -5.460 -16.845 -5.351 1.00 87.25 235 PHE A O 1
ATOM 1860 N N . VAL A 1 236 ? -6.172 -18.962 -5.085 1.00 89.12 236 VAL A N 1
ATOM 1861 C CA . VAL A 1 236 ? -4.903 -19.590 -5.489 1.00 89.12 236 VAL A CA 1
ATOM 1862 C C . VAL A 1 236 ? -4.512 -19.190 -6.914 1.00 89.12 236 VAL A C 1
ATOM 1864 O O . VAL A 1 236 ? -3.368 -18.808 -7.139 1.00 89.12 236 VAL A O 1
ATOM 1867 N N . VAL A 1 237 ? -5.453 -19.208 -7.866 1.00 89.44 237 VAL A N 1
ATOM 1868 C CA . VAL A 1 237 ? -5.195 -18.784 -9.253 1.00 89.44 237 VAL A CA 1
ATOM 1869 C C . VAL A 1 237 ? -4.786 -17.310 -9.322 1.00 89.44 237 VAL A C 1
ATOM 1871 O O . VAL A 1 237 ? -3.843 -16.987 -10.039 1.00 89.44 237 VAL A O 1
ATOM 1874 N N . MET A 1 238 ? -5.435 -16.423 -8.559 1.00 88.75 238 MET A N 1
ATOM 1875 C CA . MET A 1 238 ? -5.087 -14.996 -8.542 1.00 88.75 238 MET A CA 1
ATOM 1876 C C . MET A 1 238 ? -3.696 -14.736 -7.963 1.00 88.75 238 MET A C 1
ATOM 1878 O O . MET A 1 238 ? -2.941 -13.964 -8.548 1.00 88.75 238 MET A O 1
ATOM 1882 N N . VAL A 1 239 ? -3.335 -15.402 -6.860 1.00 88.94 239 VAL A N 1
ATOM 1883 C CA . VAL A 1 239 ? -1.999 -15.274 -6.258 1.00 88.94 239 VAL A CA 1
ATOM 1884 C C . VAL A 1 239 ? -0.924 -15.821 -7.200 1.00 88.94 239 VAL A C 1
ATOM 1886 O O . VAL A 1 239 ? 0.055 -15.133 -7.472 1.00 88.94 239 VAL A O 1
ATOM 1889 N N . LEU A 1 240 ? -1.115 -17.021 -7.762 1.00 89.06 240 LEU A N 1
ATOM 1890 C CA . LEU A 1 240 ? -0.153 -17.604 -8.706 1.00 89.06 240 LEU A CA 1
ATOM 1891 C C . LEU A 1 240 ? 0.013 -16.756 -9.975 1.00 89.06 240 LEU A C 1
ATOM 1893 O O . LEU A 1 240 ? 1.119 -16.669 -10.505 1.00 89.06 240 LEU A O 1
ATOM 1897 N N . PHE A 1 241 ? -1.057 -16.116 -10.453 1.00 92.00 241 PHE A N 1
ATOM 1898 C CA . PHE A 1 241 ? -0.990 -15.208 -11.596 1.00 92.00 241 PHE A CA 1
ATOM 1899 C C . PHE A 1 241 ? -0.261 -13.900 -11.260 1.00 92.00 241 PHE A C 1
ATOM 1901 O O . PHE A 1 241 ? 0.604 -13.484 -12.025 1.00 92.00 241 PHE A O 1
ATOM 1908 N N . GLU A 1 242 ? -0.551 -13.275 -10.113 1.00 90.50 242 GLU A N 1
ATOM 1909 C CA . GLU A 1 242 ? 0.138 -12.056 -9.667 1.00 90.50 242 GLU A CA 1
ATOM 1910 C C . GLU A 1 242 ? 1.648 -12.273 -9.523 1.00 90.50 242 GLU A C 1
ATOM 1912 O O . GLU A 1 242 ? 2.438 -11.548 -10.134 1.00 90.50 242 GLU A O 1
ATOM 1917 N N . GLU A 1 243 ? 2.044 -13.294 -8.762 1.00 89.44 243 GLU A N 1
ATOM 1918 C CA . GLU A 1 243 ? 3.456 -13.582 -8.510 1.00 89.44 243 GLU A CA 1
ATOM 1919 C C . GLU A 1 243 ? 4.140 -14.126 -9.791 1.00 89.44 243 GLU A C 1
ATOM 1921 O O . GLU A 1 243 ? 5.290 -13.795 -10.088 1.00 89.44 243 GLU A O 1
ATOM 1926 N N . GLY A 1 244 ? 3.425 -14.876 -10.640 1.00 90.75 244 GLY A N 1
ATOM 1927 C CA . GLY A 1 244 ? 3.913 -15.290 -11.962 1.00 90.75 244 GLY A CA 1
ATOM 1928 C C . GLY A 1 244 ? 4.197 -14.106 -12.897 1.00 90.75 244 GLY A C 1
ATOM 1929 O O . GLY A 1 244 ? 5.252 -14.054 -13.532 1.00 90.75 244 GLY A O 1
ATOM 1930 N N . CYS A 1 245 ? 3.304 -13.114 -12.940 1.00 93.75 245 CYS A N 1
ATOM 1931 C CA . CYS A 1 245 ? 3.503 -11.877 -13.696 1.00 93.75 245 CYS A CA 1
ATOM 1932 C C . CYS A 1 245 ? 4.652 -11.023 -13.140 1.00 93.75 245 CYS A C 1
ATOM 1934 O O . CYS A 1 245 ? 5.401 -10.442 -13.926 1.00 93.75 245 CYS A O 1
ATOM 1936 N N . ALA A 1 246 ? 4.831 -10.961 -11.817 1.00 89.44 246 ALA A N 1
ATOM 1937 C CA . ALA A 1 246 ? 5.959 -10.258 -11.208 1.00 89.44 246 ALA A CA 1
ATOM 1938 C C . ALA A 1 246 ? 7.305 -10.925 -11.559 1.00 89.44 246 ALA A C 1
ATOM 1940 O O . ALA A 1 246 ? 8.237 -10.238 -11.982 1.00 89.44 246 ALA A O 1
ATOM 1941 N N . ILE A 1 247 ? 7.391 -12.260 -11.489 1.00 88.75 247 ILE A N 1
ATOM 1942 C CA . ILE A 1 247 ? 8.576 -13.023 -11.925 1.00 88.75 247 ILE A CA 1
ATOM 1943 C C . ILE A 1 247 ? 8.853 -12.796 -13.417 1.00 88.75 247 ILE A C 1
ATOM 1945 O O . ILE A 1 247 ? 9.995 -12.530 -13.795 1.00 88.75 247 ILE A O 1
ATOM 1949 N N . ALA A 1 248 ? 7.825 -12.846 -14.270 1.00 92.81 248 ALA A N 1
ATOM 1950 C CA . ALA A 1 248 ? 7.962 -12.578 -15.701 1.00 92.81 248 ALA A CA 1
ATOM 1951 C C . ALA A 1 248 ? 8.475 -11.150 -15.978 1.00 92.81 248 ALA A C 1
ATOM 1953 O O . ALA A 1 248 ? 9.382 -10.966 -16.785 1.00 92.81 248 ALA A O 1
ATOM 1954 N N . PHE A 1 249 ? 7.969 -10.140 -15.264 1.00 92.62 249 PHE A N 1
ATOM 1955 C CA . PHE A 1 249 ? 8.465 -8.764 -15.370 1.00 92.62 249 PHE A CA 1
ATOM 1956 C C . PHE A 1 249 ? 9.951 -8.653 -14.983 1.00 92.62 249 PHE A C 1
ATOM 1958 O O . PHE A 1 249 ? 10.753 -8.136 -15.762 1.00 92.62 249 PHE A O 1
ATOM 1965 N N . PHE A 1 250 ? 10.349 -9.176 -13.816 1.00 87.12 250 PHE A N 1
ATOM 1966 C CA . PHE A 1 250 ? 11.741 -9.086 -13.356 1.00 87.12 250 PHE A CA 1
ATOM 1967 C C . PHE A 1 250 ? 12.717 -9.900 -14.214 1.00 87.12 250 PHE A C 1
ATOM 1969 O O . PHE A 1 250 ? 13.844 -9.456 -14.431 1.00 87.12 250 PHE A O 1
ATOM 1976 N N . THR A 1 251 ? 12.302 -11.055 -14.740 1.00 89.88 251 THR A N 1
ATOM 1977 C CA . THR A 1 251 ? 13.140 -11.861 -15.646 1.00 89.88 251 THR A CA 1
ATOM 1978 C C . THR A 1 251 ? 13.343 -11.174 -16.996 1.00 89.88 251 THR A C 1
ATOM 1980 O O . THR A 1 251 ? 14.483 -11.084 -17.446 1.00 89.88 251 THR A O 1
ATOM 1983 N N . LEU A 1 252 ? 12.299 -10.598 -17.605 1.00 92.31 252 LEU A N 1
ATOM 1984 C CA . LEU A 1 252 ? 12.439 -9.803 -18.835 1.00 92.31 252 LEU A CA 1
ATOM 1985 C C . LEU A 1 252 ? 13.277 -8.531 -18.608 1.00 92.31 252 LEU A C 1
ATOM 1987 O O . LEU A 1 252 ? 14.097 -8.175 -19.456 1.00 92.31 252 LEU A O 1
ATOM 1991 N N . LEU A 1 253 ? 13.124 -7.873 -17.453 1.00 89.00 253 LEU A N 1
ATOM 1992 C CA . LEU A 1 253 ? 13.941 -6.719 -17.070 1.00 89.00 253 LEU A CA 1
ATOM 1993 C C . LEU A 1 253 ? 15.423 -7.099 -16.913 1.00 89.00 253 LEU A C 1
ATOM 1995 O O . LEU A 1 253 ? 16.287 -6.381 -17.414 1.00 89.00 253 LEU A O 1
ATOM 1999 N N . MET A 1 254 ? 15.719 -8.237 -16.275 1.00 86.31 254 MET A N 1
ATOM 2000 C CA . MET A 1 254 ? 17.079 -8.774 -16.145 1.00 86.31 254 MET A CA 1
ATOM 2001 C C . MET A 1 254 ? 17.687 -9.159 -17.495 1.00 86.31 254 MET A C 1
ATOM 2003 O O . MET A 1 254 ? 18.814 -8.761 -17.778 1.00 86.31 254 MET A O 1
ATOM 2007 N N . LEU A 1 255 ? 16.946 -9.870 -18.352 1.00 87.94 255 LEU A N 1
ATOM 2008 C CA . LEU A 1 255 ? 17.395 -10.223 -19.705 1.00 87.94 255 LEU A CA 1
ATOM 2009 C C . LEU A 1 255 ? 17.776 -8.964 -20.499 1.00 87.94 255 LEU A C 1
ATOM 2011 O O . LEU A 1 255 ? 18.875 -8.883 -21.045 1.00 87.94 255 LEU A O 1
ATOM 2015 N N . ARG A 1 256 ? 16.921 -7.934 -20.470 1.00 86.81 256 ARG A N 1
ATOM 2016 C CA . ARG A 1 256 ? 17.196 -6.636 -21.103 1.00 86.81 256 ARG A CA 1
ATOM 2017 C C . ARG A 1 256 ? 18.386 -5.897 -20.476 1.00 86.81 256 ARG A C 1
ATOM 2019 O O . ARG A 1 256 ? 19.126 -5.223 -21.189 1.00 86.81 256 ARG A O 1
ATOM 2026 N N . ALA A 1 257 ? 18.583 -6.003 -19.163 1.00 82.19 257 ALA A N 1
ATOM 2027 C CA . ALA A 1 257 ? 19.726 -5.397 -18.483 1.00 82.19 257 ALA A CA 1
ATOM 2028 C C . ALA A 1 257 ? 21.056 -6.084 -18.846 1.00 82.19 257 ALA A C 1
ATOM 2030 O O . ALA A 1 257 ? 22.071 -5.400 -18.985 1.00 82.19 257 ALA A O 1
ATOM 2031 N N . MET A 1 258 ? 21.040 -7.406 -19.056 1.00 82.94 258 MET A N 1
ATOM 2032 C CA . MET A 1 258 ? 22.194 -8.187 -19.516 1.00 82.94 258 MET A CA 1
ATOM 2033 C C . MET A 1 258 ? 22.551 -7.890 -20.978 1.00 82.94 258 MET A C 1
ATOM 2035 O O . MET A 1 258 ? 23.727 -7.676 -21.265 1.00 82.94 258 MET A O 1
ATOM 2039 N N . GLN A 1 259 ? 21.559 -7.740 -21.871 1.00 80.38 259 GLN A N 1
ATOM 2040 C CA . GLN A 1 259 ? 21.773 -7.339 -23.276 1.00 80.38 259 GLN A CA 1
ATOM 2041 C C . GLN A 1 259 ? 22.561 -6.025 -23.437 1.00 80.38 259 GLN A C 1
ATOM 2043 O O . GLN A 1 259 ? 23.179 -5.810 -24.471 1.00 80.38 259 GLN A O 1
ATOM 2048 N N . LYS A 1 260 ? 22.559 -5.134 -22.434 1.00 66.44 260 LYS A N 1
ATOM 2049 C CA . LYS A 1 260 ? 23.351 -3.890 -22.462 1.00 66.44 260 LYS A CA 1
ATOM 2050 C C . LYS A 1 260 ? 24.838 -4.105 -22.126 1.00 66.44 260 LYS A C 1
ATOM 2052 O O . LYS A 1 260 ? 25.647 -3.219 -22.386 1.00 66.44 260 LYS A O 1
ATOM 2057 N N . SER A 1 261 ? 25.190 -5.230 -21.501 1.00 61.28 261 SER A N 1
ATOM 2058 C CA . SER A 1 261 ? 26.566 -5.544 -21.091 1.00 61.28 261 SER A CA 1
ATOM 2059 C C . SER A 1 261 ? 27.348 -6.318 -22.149 1.00 61.28 261 SER A C 1
ATOM 2061 O O . SER A 1 261 ? 28.576 -6.264 -22.136 1.00 61.28 261 SER A O 1
ATOM 2063 N N . GLU A 1 262 ? 26.663 -7.055 -23.019 1.00 59.25 262 GLU A N 1
ATOM 2064 C CA . GLU A 1 262 ? 27.274 -7.776 -24.133 1.00 59.25 262 GLU A CA 1
ATOM 2065 C C . GLU A 1 262 ? 27.053 -7.005 -25.432 1.00 59.25 262 GLU A C 1
ATOM 2067 O O . GLU A 1 262 ? 25.972 -6.475 -25.683 1.00 59.25 262 GLU A O 1
ATOM 2072 N N . GLU A 1 263 ? 28.069 -6.984 -26.294 1.00 59.31 263 GLU A N 1
ATOM 2073 C CA . GLU A 1 263 ? 28.026 -6.395 -27.640 1.00 59.31 263 GLU A CA 1
ATOM 2074 C C . GLU A 1 263 ? 27.241 -7.308 -28.612 1.00 59.31 263 GLU A C 1
ATOM 2076 O O . GLU A 1 263 ? 27.681 -7.652 -29.711 1.00 59.31 263 GLU A O 1
ATOM 2081 N N . SER A 1 264 ? 26.075 -7.775 -28.155 1.00 60.47 264 SER A N 1
ATOM 2082 C CA . SER A 1 264 ? 25.166 -8.633 -28.907 1.00 60.47 264 SER A CA 1
ATOM 2083 C C . SER A 1 264 ? 24.596 -7.870 -30.104 1.00 60.47 264 SER A C 1
ATOM 2085 O O . SER A 1 264 ? 24.244 -6.696 -30.004 1.00 60.47 264 SER A O 1
ATOM 2087 N N . LYS A 1 265 ? 24.519 -8.540 -31.259 1.00 68.12 265 LYS A N 1
ATOM 2088 C CA . LYS A 1 265 ? 23.967 -7.957 -32.495 1.00 68.12 265 LYS A CA 1
ATOM 2089 C C . LYS A 1 265 ? 22.438 -7.928 -32.521 1.00 68.12 265 LYS A C 1
ATOM 2091 O O . LYS A 1 265 ? 21.867 -7.371 -33.456 1.00 68.12 265 LYS A O 1
ATOM 2096 N N . ASP A 1 266 ? 21.799 -8.555 -31.540 1.00 77.44 266 ASP A N 1
ATOM 2097 C CA . ASP A 1 266 ? 20.350 -8.669 -31.459 1.00 77.44 266 ASP A CA 1
ATOM 2098 C C . ASP A 1 266 ? 19.731 -7.363 -30.957 1.00 77.44 266 ASP A C 1
ATOM 2100 O O . ASP A 1 266 ? 20.277 -6.675 -30.092 1.00 77.44 266 ASP A O 1
ATOM 2104 N N . GLU A 1 267 ? 18.564 -7.014 -31.493 1.00 79.75 267 GLU A N 1
ATOM 2105 C CA . GLU A 1 267 ? 17.864 -5.797 -31.095 1.00 79.75 267 GLU A CA 1
ATOM 2106 C C . GLU A 1 267 ? 17.433 -5.878 -29.612 1.00 79.75 267 GLU A C 1
ATOM 2108 O O . GLU A 1 267 ? 16.852 -6.883 -29.180 1.00 79.75 267 GLU A O 1
ATOM 2113 N N . PRO A 1 268 ? 17.694 -4.843 -28.790 1.00 82.19 268 PRO A N 1
ATOM 2114 C CA . PRO A 1 268 ? 17.385 -4.900 -27.368 1.00 82.19 268 PRO A CA 1
ATOM 2115 C C . PRO A 1 268 ? 15.866 -4.864 -27.153 1.00 82.19 268 PRO A C 1
ATOM 2117 O O . PRO A 1 268 ? 15.226 -3.893 -27.546 1.00 82.19 268 PRO A O 1
ATOM 2120 N N . LEU A 1 269 ? 15.338 -5.843 -26.402 1.00 86.69 269 LEU A N 1
ATOM 2121 C CA . LEU A 1 269 ? 13.945 -6.316 -26.158 1.00 86.69 269 LEU A CA 1
ATOM 2122 C C . LEU A 1 269 ? 12.702 -5.365 -26.204 1.00 86.69 269 LEU A C 1
ATOM 2124 O O . LEU A 1 269 ? 11.579 -5.835 -26.050 1.00 86.69 269 LEU A O 1
ATOM 2128 N N . SER A 1 270 ? 12.838 -4.049 -26.385 1.00 90.12 270 SER A N 1
ATOM 2129 C CA . SER A 1 270 ? 11.855 -2.995 -26.078 1.00 90.12 270 SER A CA 1
ATOM 2130 C C . SER A 1 270 ? 11.400 -2.994 -24.609 1.00 90.12 270 SER A C 1
ATOM 2132 O O . SER A 1 270 ? 11.580 -3.954 -23.862 1.00 90.12 270 SER A O 1
ATOM 2134 N N . PHE A 1 271 ? 10.819 -1.883 -24.154 1.00 91.81 271 PHE A N 1
ATOM 2135 C CA . PHE A 1 271 ? 10.174 -1.832 -22.840 1.00 91.81 271 PHE A CA 1
ATOM 2136 C C . PHE A 1 271 ? 8.712 -2.279 -22.860 1.00 91.81 271 PHE A C 1
ATOM 2138 O O . PHE A 1 271 ? 8.220 -2.717 -21.826 1.00 91.81 271 PHE A O 1
ATOM 2145 N N . TRP A 1 272 ? 8.030 -2.270 -24.009 1.00 93.00 272 TRP A N 1
ATOM 2146 C CA . TRP A 1 272 ? 6.652 -2.773 -24.089 1.00 93.00 272 TRP A CA 1
ATOM 2147 C C . TRP A 1 272 ? 6.561 -4.267 -23.775 1.00 93.00 272 TRP A C 1
ATOM 2149 O O . TRP A 1 272 ? 5.676 -4.679 -23.029 1.00 93.00 272 TRP A O 1
ATOM 2159 N N . ILE A 1 273 ? 7.514 -5.067 -24.266 1.00 93.44 273 ILE A N 1
ATOM 2160 C CA . ILE A 1 273 ? 7.583 -6.502 -23.964 1.00 93.44 273 ILE A CA 1
ATOM 2161 C C . ILE A 1 273 ? 7.914 -6.711 -22.481 1.00 93.44 273 ILE A C 1
ATOM 2163 O O . ILE A 1 273 ? 7.200 -7.449 -21.806 1.00 93.44 273 ILE A O 1
ATOM 2167 N N . VAL A 1 274 ? 8.915 -5.998 -21.945 1.00 93.50 274 VAL A N 1
ATOM 2168 C CA . VAL A 1 274 ? 9.303 -6.076 -20.522 1.00 93.50 274 VAL A CA 1
ATOM 2169 C C . VAL A 1 274 ? 8.147 -5.732 -19.582 1.00 93.50 274 VAL A C 1
ATOM 2171 O O . VAL A 1 274 ? 7.903 -6.468 -18.632 1.00 93.50 274 VAL A O 1
ATOM 2174 N N . PHE A 1 275 ? 7.411 -4.649 -19.843 1.00 95.25 275 PHE A N 1
ATOM 2175 C CA . PHE A 1 275 ? 6.288 -4.220 -19.002 1.00 95.25 275 PHE A CA 1
ATOM 2176 C C . PHE A 1 275 ? 4.989 -5.005 -19.258 1.00 95.25 275 PHE A C 1
ATOM 2178 O O . PHE A 1 275 ? 4.064 -4.907 -18.449 1.00 95.25 275 PHE A O 1
ATOM 2185 N N . SER A 1 276 ? 4.903 -5.815 -20.322 1.00 95.44 276 SER A N 1
ATOM 2186 C CA . SER A 1 276 ? 3.675 -6.542 -20.677 1.00 95.44 276 SER A CA 1
ATOM 2187 C C . SER A 1 276 ? 3.101 -7.442 -19.565 1.00 95.44 276 SER A C 1
ATOM 2189 O O . SER A 1 276 ? 1.882 -7.387 -19.377 1.00 95.44 276 SER A O 1
ATOM 2191 N N . PRO A 1 277 ? 3.886 -8.185 -18.747 1.00 96.19 277 PRO A N 1
ATOM 2192 C CA . PRO A 1 277 ? 3.316 -9.013 -17.682 1.00 96.19 277 PRO A CA 1
ATOM 2193 C C . PRO A 1 277 ? 2.740 -8.165 -16.543 1.00 96.19 277 PRO A C 1
ATOM 2195 O O . PRO A 1 277 ? 1.703 -8.505 -15.975 1.00 96.19 277 PRO A O 1
ATOM 2198 N N . LEU A 1 278 ? 3.381 -7.031 -16.238 1.00 94.69 278 LEU A N 1
ATOM 2199 C CA . LEU A 1 278 ? 2.922 -6.087 -15.221 1.00 94.69 278 LEU A CA 1
ATOM 2200 C C . LEU A 1 278 ? 1.622 -5.398 -15.661 1.00 94.69 278 LEU A C 1
ATOM 2202 O O . LEU A 1 278 ? 0.662 -5.352 -14.894 1.00 94.69 278 LEU A O 1
ATOM 2206 N N . ILE A 1 279 ? 1.561 -4.929 -16.912 1.00 96.06 279 ILE A N 1
ATOM 2207 C CA . ILE A 1 279 ? 0.360 -4.319 -17.504 1.00 96.06 279 ILE A CA 1
ATOM 2208 C C . ILE A 1 279 ? -0.799 -5.328 -17.532 1.00 96.06 279 ILE A C 1
ATOM 2210 O O . ILE A 1 279 ? -1.914 -4.979 -17.143 1.00 96.06 279 ILE A O 1
ATOM 2214 N N . ALA A 1 280 ? -0.545 -6.586 -17.911 1.00 94.88 280 ALA A N 1
ATOM 2215 C CA . ALA A 1 280 ? -1.555 -7.647 -17.898 1.00 94.88 280 ALA A CA 1
ATOM 2216 C C . ALA A 1 280 ? -2.076 -7.952 -16.478 1.00 94.88 280 ALA A C 1
ATOM 2218 O O . ALA A 1 280 ? -3.287 -8.066 -16.281 1.00 94.88 280 ALA A O 1
ATOM 2219 N N . CYS A 1 281 ? -1.186 -8.024 -15.481 1.00 95.38 281 CYS A N 1
ATOM 2220 C CA . CYS A 1 281 ? -1.554 -8.226 -14.076 1.00 95.38 281 CYS A CA 1
ATOM 2221 C C . CYS A 1 281 ? -2.435 -7.090 -13.537 1.00 95.38 281 CYS A C 1
ATOM 2223 O O . CYS A 1 281 ? -3.520 -7.334 -13.001 1.00 95.38 281 CYS A O 1
ATOM 2225 N N . LEU A 1 282 ? -2.009 -5.839 -13.736 1.00 95.75 282 LEU A N 1
ATOM 2226 C CA . LEU A 1 282 ? -2.765 -4.659 -13.313 1.00 95.75 282 LEU A CA 1
ATOM 2227 C C . LEU A 1 282 ? -4.112 -4.556 -14.050 1.00 95.75 282 LEU A C 1
ATOM 2229 O O . LEU A 1 282 ? -5.128 -4.255 -13.422 1.00 95.75 282 LEU A O 1
ATOM 2233 N N . GLY A 1 283 ? -4.140 -4.877 -15.348 1.00 95.31 283 GLY A N 1
ATOM 2234 C CA . GLY A 1 283 ? -5.353 -4.961 -16.164 1.00 95.31 283 GLY A CA 1
ATOM 2235 C C . GLY A 1 283 ? -6.360 -5.973 -15.625 1.00 95.31 283 GLY A C 1
ATOM 2236 O O . GLY A 1 283 ? -7.530 -5.634 -15.439 1.00 95.31 283 GLY A O 1
ATOM 2237 N N . LEU A 1 284 ? -5.911 -7.188 -15.293 1.00 94.56 284 LEU A N 1
ATOM 2238 C CA . LEU A 1 284 ? -6.779 -8.200 -14.691 1.00 94.56 284 LEU A CA 1
ATOM 2239 C C . LEU A 1 284 ? -7.320 -7.737 -13.330 1.00 94.56 284 LEU A C 1
ATOM 2241 O O . LEU A 1 284 ? -8.520 -7.854 -13.087 1.00 94.56 284 LEU A O 1
ATOM 2245 N N . LYS A 1 285 ? -6.477 -7.159 -12.462 1.00 93.62 285 LYS A N 1
ATOM 2246 C CA . LYS A 1 285 ? -6.919 -6.626 -11.160 1.00 93.62 285 LYS A CA 1
ATOM 2247 C C . LYS A 1 285 ? -7.957 -5.513 -11.305 1.00 93.62 285 LYS A C 1
ATOM 2249 O O . LYS A 1 285 ? -8.975 -5.547 -10.612 1.00 93.62 285 LYS A O 1
ATOM 2254 N N . ALA A 1 286 ? -7.752 -4.573 -12.227 1.00 94.69 286 ALA A N 1
ATOM 2255 C CA . ALA A 1 286 ? -8.734 -3.535 -12.531 1.00 94.69 286 ALA A CA 1
ATOM 2256 C C . ALA A 1 286 ? -10.072 -4.154 -12.984 1.00 94.69 286 ALA A C 1
ATOM 2258 O O . ALA A 1 286 ? -11.113 -3.869 -12.390 1.00 94.69 286 ALA A O 1
ATOM 2259 N N . LEU A 1 287 ? -10.046 -5.063 -13.964 1.00 94.44 287 LEU A N 1
ATOM 2260 C CA . LEU A 1 287 ? -11.247 -5.740 -14.469 1.00 94.44 287 LEU A CA 1
ATOM 2261 C C . LEU A 1 287 ? -11.987 -6.525 -13.376 1.00 94.44 287 LEU A C 1
ATOM 2263 O O . LEU A 1 287 ? -13.212 -6.462 -13.305 1.00 94.44 287 LEU A O 1
ATOM 2267 N N . LEU A 1 288 ? -11.270 -7.216 -12.486 1.00 91.88 288 LEU A N 1
ATOM 2268 C CA . LEU A 1 288 ? -11.874 -7.932 -11.360 1.00 91.88 288 LEU A CA 1
ATOM 2269 C C . LEU A 1 288 ? -12.577 -6.983 -10.390 1.00 91.88 288 LEU A C 1
ATOM 2271 O O . LEU A 1 288 ? -13.724 -7.234 -10.027 1.00 91.88 288 LEU A O 1
ATOM 2275 N N . HIS A 1 289 ? -11.931 -5.885 -9.993 1.00 91.50 289 HIS A N 1
ATOM 2276 C CA . HIS A 1 289 ? -12.544 -4.907 -9.093 1.00 91.50 289 HIS A CA 1
ATOM 2277 C C . HIS A 1 289 ? -13.743 -4.190 -9.727 1.00 91.50 289 HIS A C 1
ATOM 2279 O O . HIS A 1 289 ? -14.741 -3.967 -9.039 1.00 91.50 289 HIS A O 1
ATOM 2285 N N . LEU A 1 290 ? -13.704 -3.928 -11.037 1.00 92.44 290 LEU A N 1
ATOM 2286 C CA . LEU A 1 290 ? -14.858 -3.440 -11.793 1.00 92.44 290 LEU A CA 1
ATOM 2287 C C . LEU A 1 290 ? -16.010 -4.462 -11.785 1.00 92.44 290 LEU A C 1
ATOM 2289 O O . LEU A 1 290 ? -17.144 -4.111 -11.456 1.00 92.44 290 LEU A O 1
ATOM 2293 N N . CYS A 1 291 ? -15.724 -5.738 -12.062 1.00 91.06 291 CYS A N 1
ATOM 2294 C CA . CYS A 1 291 ? -16.710 -6.819 -11.998 1.00 91.06 291 CYS A CA 1
ATOM 2295 C C . CYS A 1 291 ? -17.312 -6.976 -10.594 1.00 91.06 291 CYS A C 1
ATOM 2297 O O . CYS A 1 291 ? -18.532 -7.082 -10.471 1.00 91.06 291 CYS A O 1
ATOM 2299 N N . PHE A 1 292 ? -16.502 -6.938 -9.530 1.00 87.75 292 PHE A N 1
ATOM 2300 C CA . PHE A 1 292 ? -17.002 -6.983 -8.152 1.00 87.75 292 PHE A CA 1
ATOM 2301 C C . PHE A 1 292 ? -17.908 -5.788 -7.833 1.00 87.75 292 PHE A C 1
ATOM 2303 O O . PHE A 1 292 ? -18.992 -5.997 -7.291 1.00 87.75 292 PHE A O 1
ATOM 2310 N N . CYS A 1 293 ? -17.541 -4.570 -8.246 1.00 86.12 293 CYS A N 1
ATOM 2311 C CA . CYS A 1 293 ? -18.373 -3.376 -8.062 1.00 86.12 293 CYS A CA 1
ATOM 2312 C C . CYS A 1 293 ? -19.789 -3.556 -8.652 1.00 86.12 293 CYS A C 1
ATOM 2314 O O . CYS A 1 293 ? -20.789 -3.243 -7.997 1.00 86.12 293 CYS A O 1
ATOM 2316 N N . MET A 1 294 ? -19.880 -4.153 -9.847 1.00 85.50 294 MET A N 1
ATOM 2317 C CA . MET A 1 294 ? -21.151 -4.447 -10.525 1.00 85.50 294 MET A CA 1
ATOM 2318 C C . MET A 1 294 ? -21.917 -5.630 -9.895 1.00 85.50 294 MET A C 1
ATOM 2320 O O . MET A 1 294 ? -23.141 -5.576 -9.737 1.00 85.50 294 ME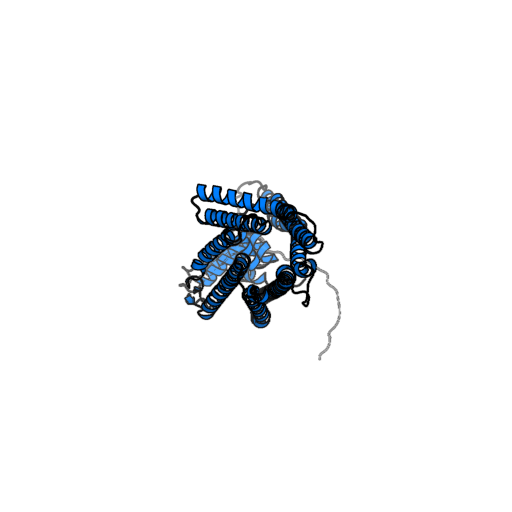T A O 1
ATOM 2324 N N . ILE A 1 295 ? -21.217 -6.704 -9.511 1.00 83.50 295 ILE A N 1
ATOM 2325 C CA . ILE A 1 295 ? -21.816 -7.944 -8.976 1.00 83.50 295 ILE A CA 1
ATOM 2326 C C . ILE A 1 295 ? -22.282 -7.789 -7.518 1.00 83.50 295 ILE A C 1
ATOM 2328 O O . ILE A 1 295 ? -23.254 -8.435 -7.120 1.00 83.50 295 ILE A O 1
ATOM 2332 N N . CYS A 1 296 ? -21.692 -6.879 -6.734 1.00 70.50 296 CYS A N 1
ATOM 2333 C CA . CYS A 1 296 ? -22.098 -6.560 -5.356 1.00 70.50 296 CYS A CA 1
ATOM 2334 C C . CYS A 1 296 ? -23.516 -5.951 -5.230 1.00 70.50 296 CYS A C 1
ATOM 2336 O O . CYS A 1 296 ? -23.874 -5.410 -4.187 1.00 70.50 296 CYS A O 1
ATOM 2338 N N . SER A 1 297 ? -24.370 -6.038 -6.253 1.00 63.69 297 SER A N 1
ATOM 2339 C CA . SER A 1 297 ? -25.808 -5.742 -6.189 1.00 63.69 297 SER A CA 1
ATOM 2340 C C . SER A 1 297 ? -26.600 -6.663 -5.244 1.00 63.69 297 SER A C 1
ATOM 2342 O O . SER A 1 297 ? -27.655 -6.247 -4.780 1.00 63.69 297 SER A O 1
ATOM 2344 N N . LYS A 1 298 ? -26.085 -7.856 -4.904 1.00 59.09 298 LYS A N 1
ATOM 2345 C CA . LYS A 1 298 ? -26.803 -8.904 -4.141 1.00 59.09 298 LYS A CA 1
ATOM 2346 C C . LYS A 1 298 ? -26.512 -9.002 -2.629 1.00 59.09 298 LYS A C 1
ATOM 2348 O O . LYS A 1 298 ? -26.918 -9.978 -2.013 1.00 59.09 298 LYS A O 1
ATOM 2353 N N . VAL A 1 299 ? -25.793 -8.054 -2.026 1.00 64.75 299 VAL A N 1
ATOM 2354 C CA . VAL A 1 299 ? -25.500 -8.098 -0.577 1.00 64.75 299 VAL A CA 1
ATOM 2355 C C . VAL A 1 299 ? -26.715 -7.620 0.220 1.00 64.75 299 VAL A C 1
ATOM 2357 O O . VAL A 1 299 ? -27.217 -6.527 -0.023 1.00 64.75 299 VAL A O 1
ATOM 2360 N N . GLU A 1 300 ? -27.160 -8.437 1.172 1.00 58.12 300 GLU A N 1
ATOM 2361 C CA . GLU A 1 300 ? -28.422 -8.269 1.911 1.00 58.12 300 GLU A CA 1
ATOM 2362 C C . GLU A 1 300 ? -28.384 -7.134 2.955 1.00 58.12 300 GLU A C 1
ATOM 2364 O O . GLU A 1 300 ? -29.418 -6.584 3.328 1.00 58.12 300 GLU A O 1
ATOM 2369 N N . GLN A 1 301 ? -27.184 -6.718 3.382 1.00 65.06 301 GLN A N 1
ATOM 2370 C CA . GLN A 1 301 ? -26.981 -5.593 4.298 1.00 65.06 301 GLN A CA 1
ATOM 2371 C C . GLN A 1 301 ? -26.517 -4.321 3.555 1.00 65.06 301 GLN A C 1
ATOM 2373 O O . GLN A 1 301 ? -25.403 -4.294 3.019 1.00 65.06 301 GLN A O 1
ATOM 2378 N N . PRO A 1 302 ? -27.303 -3.223 3.556 1.00 69.50 302 PRO A N 1
ATOM 2379 C CA . PRO A 1 302 ? -27.036 -2.054 2.710 1.00 69.50 302 PRO A CA 1
ATOM 2380 C C . PRO A 1 302 ? -25.763 -1.279 3.092 1.00 69.50 302 PRO A C 1
ATOM 2382 O O . PRO A 1 302 ? -25.078 -0.761 2.210 1.00 69.50 302 PRO A O 1
ATOM 2385 N N . ASN A 1 303 ? -25.400 -1.227 4.379 1.00 70.50 303 ASN A N 1
ATOM 2386 C CA . ASN A 1 303 ? -24.182 -0.540 4.835 1.00 70.50 303 ASN A CA 1
ATOM 2387 C C . ASN A 1 303 ? -22.918 -1.254 4.334 1.00 70.50 303 ASN A C 1
ATOM 2389 O O . ASN A 1 303 ? -22.036 -0.633 3.736 1.00 70.50 303 ASN A O 1
ATOM 2393 N N . GLN A 1 304 ? -22.859 -2.576 4.527 1.00 71.38 304 GLN A N 1
ATOM 2394 C CA . GLN A 1 304 ? -21.748 -3.403 4.064 1.00 71.38 304 GLN A CA 1
ATOM 2395 C C . GLN A 1 304 ? -21.653 -3.384 2.530 1.00 71.38 304 GLN A C 1
ATOM 2397 O O . GLN A 1 304 ? -20.558 -3.255 1.985 1.00 71.38 304 GLN A O 1
ATOM 2402 N N . GLN A 1 305 ? -22.797 -3.410 1.837 1.00 75.44 305 GLN A N 1
ATOM 2403 C CA . GLN A 1 305 ? -22.876 -3.281 0.382 1.00 75.44 305 GLN A CA 1
ATOM 2404 C C . GLN A 1 305 ? -22.287 -1.955 -0.130 1.00 75.44 305 GLN A C 1
ATOM 2406 O O . GLN A 1 305 ? -21.496 -1.958 -1.077 1.00 75.44 305 GLN A O 1
ATOM 2411 N N . ALA A 1 306 ? -22.665 -0.823 0.472 1.00 76.88 306 ALA A N 1
ATOM 2412 C CA . ALA A 1 306 ? -22.167 0.496 0.081 1.00 76.88 306 ALA A CA 1
ATOM 2413 C C . ALA A 1 306 ? -20.653 0.625 0.322 1.00 76.88 306 ALA A C 1
ATOM 2415 O O . ALA A 1 306 ? -19.929 1.110 -0.550 1.00 76.88 306 ALA A O 1
ATOM 2416 N N . SER A 1 307 ? -20.173 0.119 1.464 1.00 80.69 307 SER A N 1
ATOM 2417 C CA . SER A 1 307 ? -18.747 0.067 1.802 1.00 80.69 307 SER A CA 1
ATOM 2418 C C . SER A 1 307 ? -17.953 -0.768 0.788 1.00 80.69 307 SER A C 1
ATOM 2420 O O . SER A 1 307 ? -17.039 -0.250 0.148 1.00 80.69 307 SER A O 1
ATOM 2422 N N . GLN A 1 308 ? -18.364 -2.017 0.535 1.00 83.81 308 GLN A N 1
ATOM 2423 C CA . GLN A 1 308 ? -17.691 -2.914 -0.416 1.00 83.81 308 GLN A CA 1
ATOM 2424 C C . GLN A 1 308 ? -17.654 -2.351 -1.843 1.00 83.81 308 GLN A C 1
ATOM 2426 O O . GLN A 1 308 ? -16.606 -2.402 -2.491 1.00 83.81 308 GLN A O 1
ATOM 2431 N N . LYS A 1 309 ? -18.764 -1.770 -2.326 1.00 85.44 309 LYS A N 1
ATOM 2432 C CA . LYS A 1 309 ? -18.798 -1.094 -3.633 1.00 85.44 309 LYS A CA 1
ATOM 2433 C C . LYS A 1 309 ? -17.788 0.050 -3.682 1.00 85.44 309 LYS A C 1
ATOM 2435 O O . LYS A 1 309 ? -16.980 0.081 -4.608 1.00 85.44 309 LYS A O 1
ATOM 2440 N N . SER A 1 310 ? -17.765 0.915 -2.665 1.00 87.19 310 SER A N 1
ATOM 2441 C CA . SER A 1 310 ? -16.793 2.011 -2.551 1.00 87.19 310 SER A CA 1
ATOM 2442 C C . SER A 1 310 ? -15.343 1.506 -2.590 1.00 87.19 310 SER A C 1
ATOM 2444 O O . SER A 1 310 ? -14.553 1.970 -3.413 1.00 87.19 310 SER A O 1
ATOM 2446 N N . THR A 1 311 ? -15.006 0.478 -1.801 1.00 89.44 311 THR A N 1
ATOM 2447 C CA . THR A 1 311 ? -13.670 -0.147 -1.813 1.00 89.44 311 THR A CA 1
ATOM 2448 C C . THR A 1 311 ? -13.310 -0.716 -3.187 1.00 89.44 311 THR A C 1
ATOM 2450 O O . THR A 1 311 ? -12.202 -0.496 -3.670 1.00 89.44 311 THR A O 1
ATOM 2453 N N . SER A 1 312 ? -14.236 -1.418 -3.849 1.00 90.12 312 SER A N 1
ATOM 2454 C CA . SER A 1 312 ? -13.987 -1.990 -5.180 1.00 90.12 312 SER A CA 1
ATOM 2455 C C . SER A 1 312 ? -13.814 -0.919 -6.266 1.00 90.12 312 SER A C 1
ATOM 2457 O O . SER A 1 312 ? -12.907 -1.033 -7.087 1.00 90.12 312 SER A O 1
ATOM 2459 N N . ALA A 1 313 ? -14.601 0.161 -6.228 1.00 91.00 313 ALA A N 1
ATOM 2460 C CA . ALA A 1 313 ? -14.464 1.292 -7.141 1.00 91.00 313 ALA A CA 1
ATOM 2461 C C . ALA A 1 313 ? -13.137 2.041 -6.928 1.00 91.00 313 ALA A C 1
ATOM 2463 O O . ALA A 1 313 ? -12.447 2.360 -7.896 1.00 91.00 313 ALA A O 1
ATOM 2464 N N . PHE A 1 314 ? -12.737 2.259 -5.671 1.00 91.50 314 PHE A N 1
ATOM 2465 C CA . PHE A 1 314 ? -11.443 2.853 -5.330 1.00 91.50 314 PHE A CA 1
ATOM 2466 C C . PHE A 1 314 ? -10.273 2.009 -5.858 1.00 91.50 314 PHE A C 1
ATOM 2468 O O . PHE A 1 314 ? -9.397 2.531 -6.546 1.00 91.50 314 PHE A O 1
ATOM 2475 N N . LEU A 1 315 ? -10.283 0.695 -5.606 1.00 92.38 315 LEU A N 1
ATOM 2476 C CA . LEU A 1 315 ? -9.231 -0.206 -6.086 1.00 92.38 315 LEU A CA 1
ATOM 2477 C C . LEU A 1 315 ? -9.186 -0.285 -7.619 1.00 92.38 315 LEU A C 1
ATOM 2479 O O . LEU A 1 315 ? -8.097 -0.289 -8.186 1.00 92.38 315 LEU A O 1
ATOM 2483 N N . PHE A 1 316 ? -10.333 -0.260 -8.305 1.00 94.00 316 PHE A N 1
ATOM 2484 C CA . PHE A 1 316 ? -10.377 -0.147 -9.768 1.00 94.00 316 PHE A CA 1
ATOM 2485 C C . PHE A 1 316 ? -9.659 1.115 -10.279 1.00 94.00 316 PHE A C 1
ATOM 2487 O O . PHE A 1 316 ? -8.860 1.021 -11.215 1.00 94.00 316 PHE A O 1
ATOM 2494 N N . VAL A 1 317 ? -9.886 2.275 -9.650 1.00 92.56 317 VAL A N 1
ATOM 2495 C CA . VAL A 1 317 ? -9.202 3.533 -10.005 1.00 92.56 317 VAL A CA 1
ATOM 2496 C C . VAL A 1 317 ? -7.695 3.441 -9.741 1.00 92.56 317 VAL A C 1
ATOM 2498 O O . VAL A 1 317 ? -6.911 3.851 -10.596 1.00 92.56 317 VAL A O 1
ATOM 2501 N N . VAL A 1 318 ? -7.277 2.856 -8.613 1.00 91.94 318 VAL A N 1
ATOM 2502 C CA . VAL A 1 318 ? -5.853 2.657 -8.279 1.00 91.94 318 VAL A CA 1
ATOM 2503 C C . VAL A 1 318 ? -5.160 1.717 -9.271 1.00 91.94 318 VAL A C 1
ATOM 2505 O O . VAL A 1 318 ? -4.079 2.035 -9.757 1.00 91.94 318 VAL A O 1
ATOM 2508 N N . TYR A 1 319 ? -5.762 0.584 -9.639 1.00 94.44 319 TYR A N 1
ATOM 2509 C CA . TYR A 1 319 ? -5.143 -0.299 -10.634 1.00 94.44 319 TYR A CA 1
ATOM 2510 C C . TYR A 1 319 ? -5.118 0.340 -12.027 1.00 94.44 319 TYR A C 1
ATOM 2512 O O . TYR A 1 319 ? -4.097 0.262 -12.706 1.00 94.44 319 TYR A O 1
ATOM 2520 N N . SER A 1 320 ? -6.176 1.055 -12.420 1.00 94.75 320 SER A N 1
ATOM 2521 C CA . SER A 1 320 ? -6.221 1.782 -13.697 1.00 94.75 320 SER A CA 1
ATOM 2522 C C . SER A 1 320 ? -5.158 2.883 -13.787 1.00 94.75 320 SER A C 1
ATOM 2524 O O . SER A 1 320 ? -4.532 3.055 -14.834 1.00 94.75 320 SER A O 1
ATOM 2526 N N . SER A 1 321 ? -4.894 3.598 -12.688 1.00 93.62 321 SER A N 1
ATOM 2527 C CA . SER A 1 321 ? -3.833 4.605 -12.648 1.00 93.62 321 SER A CA 1
ATOM 2528 C C . SER A 1 321 ? -2.434 3.984 -12.696 1.00 93.62 321 SER A C 1
ATOM 2530 O O . SER A 1 321 ? -1.560 4.522 -13.373 1.00 93.62 321 SER A O 1
ATOM 2532 N N . MET A 1 322 ? -2.224 2.816 -12.079 1.00 94.06 322 MET A N 1
ATOM 2533 C CA . MET A 1 322 ? -0.959 2.079 -12.194 1.00 94.06 322 MET A CA 1
ATOM 2534 C C . MET A 1 322 ? -0.718 1.521 -13.606 1.00 94.06 322 MET A C 1
ATOM 2536 O O . MET A 1 322 ? 0.427 1.522 -14.053 1.00 94.06 322 MET A O 1
ATOM 2540 N N . ILE A 1 323 ? -1.763 1.112 -14.343 1.00 94.94 323 ILE A N 1
ATOM 2541 C CA . ILE A 1 323 ? -1.640 0.748 -15.772 1.00 94.94 323 ILE A CA 1
ATOM 2542 C C . ILE A 1 323 ? -1.131 1.947 -16.576 1.00 94.94 323 ILE A C 1
ATOM 2544 O O . ILE A 1 323 ? -0.169 1.814 -17.330 1.00 94.94 323 ILE A O 1
ATOM 2548 N N . TYR A 1 324 ? -1.740 3.124 -16.391 1.00 95.44 324 TYR A N 1
ATOM 2549 C CA . TYR A 1 324 ? -1.302 4.353 -17.057 1.00 95.44 324 TYR A CA 1
ATOM 2550 C C . TYR A 1 324 ? 0.171 4.662 -16.750 1.00 95.44 324 TYR A C 1
ATOM 2552 O O . TYR A 1 324 ? 0.957 4.860 -17.675 1.00 95.44 324 TYR A O 1
ATOM 2560 N N . VAL A 1 325 ? 0.567 4.632 -15.472 1.00 94.94 325 VAL A N 1
ATOM 2561 C CA . VAL A 1 325 ? 1.960 4.852 -15.043 1.00 94.94 325 VAL A CA 1
ATOM 2562 C C . VAL A 1 325 ? 2.906 3.859 -15.731 1.00 94.94 325 VAL A C 1
ATOM 2564 O O . VAL A 1 325 ? 3.912 4.274 -16.303 1.00 94.94 325 VAL A O 1
ATOM 2567 N N . ALA A 1 326 ? 2.572 2.564 -15.739 1.00 94.69 326 ALA A N 1
ATOM 2568 C CA . ALA A 1 326 ? 3.386 1.524 -16.370 1.00 94.69 326 ALA A CA 1
ATOM 2569 C C . ALA A 1 326 ? 3.559 1.753 -17.883 1.00 94.69 326 ALA A C 1
ATOM 2571 O O . ALA A 1 326 ? 4.682 1.690 -18.384 1.00 94.69 326 ALA A O 1
ATOM 2572 N N . CYS A 1 327 ? 2.481 2.083 -18.601 1.00 94.81 327 CYS A N 1
ATOM 2573 C CA . CYS A 1 327 ? 2.533 2.401 -20.031 1.00 94.81 327 CYS A CA 1
ATOM 2574 C C . CYS A 1 327 ? 3.377 3.653 -20.324 1.00 94.81 327 CYS A C 1
ATOM 2576 O O . CYS A 1 327 ? 4.156 3.663 -21.275 1.00 94.81 327 CYS A O 1
ATOM 2578 N N . MET A 1 328 ? 3.256 4.700 -19.505 1.00 94.50 328 MET A N 1
ATOM 2579 C CA . MET A 1 328 ? 3.981 5.959 -19.706 1.00 94.50 328 MET A CA 1
ATOM 2580 C C . MET A 1 328 ? 5.474 5.831 -19.380 1.00 94.50 328 MET A C 1
ATOM 2582 O O . MET A 1 328 ? 6.307 6.376 -20.105 1.00 94.50 328 MET A O 1
ATOM 2586 N N . ILE A 1 329 ? 5.828 5.056 -18.347 1.00 92.56 329 ILE A N 1
ATOM 2587 C CA . ILE A 1 329 ? 7.221 4.692 -18.049 1.00 92.56 329 ILE A CA 1
ATOM 2588 C C . ILE A 1 329 ? 7.799 3.832 -19.178 1.00 92.56 329 ILE A C 1
ATOM 2590 O O . ILE A 1 329 ? 8.907 4.115 -19.633 1.00 92.56 329 ILE A O 1
ATOM 2594 N N . ALA A 1 330 ? 7.058 2.831 -19.671 1.00 92.06 330 ALA A N 1
ATOM 2595 C CA . ALA A 1 330 ? 7.500 2.001 -20.791 1.00 92.06 330 ALA A CA 1
ATOM 2596 C C . ALA A 1 330 ? 7.757 2.844 -22.051 1.00 92.06 330 ALA A C 1
ATOM 2598 O O . ALA A 1 330 ? 8.821 2.714 -22.654 1.00 92.06 330 ALA A O 1
ATOM 2599 N N . ALA A 1 331 ? 6.846 3.761 -22.399 1.00 91.56 331 ALA A N 1
ATOM 2600 C CA . ALA A 1 331 ? 7.016 4.690 -23.516 1.00 91.56 331 ALA A CA 1
ATOM 2601 C C . ALA A 1 331 ? 8.263 5.580 -23.353 1.00 91.56 331 ALA A C 1
ATOM 2603 O O . ALA A 1 331 ? 9.121 5.589 -24.239 1.00 91.56 331 ALA A O 1
ATOM 2604 N N . LYS A 1 332 ? 8.416 6.270 -22.209 1.00 90.69 332 LYS A N 1
ATOM 2605 C CA . LYS A 1 332 ? 9.567 7.161 -21.972 1.00 90.69 332 LYS A CA 1
ATOM 2606 C C . LYS A 1 332 ? 10.893 6.399 -21.982 1.00 90.69 332 LYS A C 1
ATOM 2608 O O . LYS A 1 332 ? 11.831 6.818 -22.651 1.00 90.69 332 LYS A O 1
ATOM 2613 N N . ALA A 1 333 ? 10.965 5.253 -21.301 1.00 89.44 333 ALA A N 1
ATOM 2614 C CA . ALA A 1 333 ? 12.166 4.418 -21.273 1.00 89.44 333 ALA A CA 1
ATOM 2615 C C . ALA A 1 333 ? 12.553 3.914 -22.674 1.00 89.44 333 ALA A C 1
ATOM 2617 O O . ALA A 1 333 ? 13.736 3.790 -22.989 1.00 89.44 333 ALA A O 1
ATOM 2618 N N . ASN A 1 334 ? 11.562 3.644 -23.527 1.00 88.31 334 ASN A N 1
ATOM 2619 C CA . ASN A 1 334 ? 11.773 3.188 -24.894 1.00 88.31 334 ASN A CA 1
ATOM 2620 C C . ASN A 1 334 ? 12.351 4.288 -25.798 1.00 88.31 334 ASN A C 1
ATOM 2622 O O . ASN A 1 334 ? 13.256 3.994 -26.573 1.00 88.31 334 ASN A O 1
ATOM 2626 N N . VAL A 1 335 ? 11.920 5.545 -25.652 1.00 87.12 335 VAL A N 1
ATOM 2627 C CA . VAL A 1 335 ? 12.545 6.676 -26.363 1.00 87.12 335 VAL A CA 1
ATOM 2628 C C . VAL A 1 335 ? 13.944 6.968 -25.811 1.00 87.12 335 VAL A C 1
ATOM 2630 O O . VAL A 1 335 ? 14.906 6.983 -26.574 1.00 87.12 335 VAL A O 1
ATOM 2633 N N . GLU A 1 336 ? 14.078 7.121 -24.492 1.00 84.06 336 GLU A N 1
ATOM 2634 C CA . GLU A 1 336 ? 15.318 7.557 -23.832 1.00 84.06 336 GLU A CA 1
ATOM 2635 C C . GLU A 1 336 ? 16.494 6.589 -24.057 1.00 84.06 336 GLU A C 1
ATOM 2637 O O . GLU A 1 336 ? 17.622 7.000 -24.325 1.00 84.06 336 GLU A O 1
ATOM 2642 N N . ILE A 1 337 ? 16.242 5.278 -23.957 1.00 83.50 337 ILE A N 1
ATOM 2643 C CA . ILE A 1 337 ? 17.311 4.267 -23.948 1.00 83.50 337 ILE A CA 1
ATOM 2644 C C . ILE A 1 337 ? 17.554 3.672 -25.338 1.00 83.50 337 ILE A C 1
ATOM 2646 O O . ILE A 1 337 ? 18.712 3.433 -25.678 1.00 83.50 337 ILE A O 1
ATOM 2650 N N . ASN A 1 338 ? 16.511 3.450 -26.152 1.00 80.31 338 ASN A N 1
ATOM 2651 C CA . ASN A 1 338 ? 16.702 2.955 -27.524 1.00 80.31 338 ASN A CA 1
ATOM 2652 C C . ASN A 1 338 ? 16.958 4.084 -28.538 1.00 80.31 338 ASN A C 1
ATOM 2654 O O . ASN A 1 338 ? 17.279 3.791 -29.687 1.00 80.31 338 ASN A O 1
ATOM 2658 N N . LYS A 1 339 ? 16.802 5.358 -28.143 1.00 79.44 339 LYS A N 1
ATOM 2659 C CA . LYS A 1 339 ? 16.872 6.536 -29.027 1.00 79.44 339 LYS A CA 1
ATOM 2660 C C . LYS A 1 339 ? 15.889 6.483 -30.204 1.00 79.44 339 LYS A C 1
ATOM 2662 O O . LYS A 1 339 ? 16.171 7.017 -31.273 1.00 79.44 339 LYS A O 1
ATOM 2667 N N . TRP A 1 340 ? 14.733 5.843 -30.024 1.00 75.69 340 TRP A N 1
ATOM 2668 C CA . TRP A 1 340 ? 13.682 5.806 -31.043 1.00 75.69 340 TRP A CA 1
ATOM 2669 C C . TRP A 1 340 ? 12.960 7.160 -31.084 1.00 75.69 340 TRP A C 1
ATOM 2671 O O . TRP A 1 340 ? 12.019 7.396 -30.326 1.00 75.69 340 TRP A O 1
ATOM 2681 N N . THR A 1 341 ? 13.433 8.056 -31.951 1.00 69.75 341 THR A N 1
ATOM 2682 C CA . THR A 1 341 ? 12.945 9.440 -32.100 1.00 69.75 341 THR A CA 1
ATOM 2683 C C . THR A 1 341 ? 11.537 9.545 -32.667 1.00 69.75 341 THR A C 1
ATOM 2685 O O . THR A 1 341 ? 10.833 10.506 -32.376 1.00 69.75 341 THR A O 1
ATOM 2688 N N . ASP A 1 342 ? 11.113 8.551 -33.443 1.00 73.56 342 ASP A N 1
ATOM 2689 C CA . ASP A 1 342 ? 9.899 8.622 -34.268 1.00 73.56 342 ASP A CA 1
ATOM 2690 C C . ASP A 1 342 ? 8.627 8.230 -33.486 1.00 73.56 342 ASP A C 1
ATOM 2692 O O . ASP A 1 342 ? 7.561 8.004 -34.059 1.00 73.56 342 ASP A O 1
ATOM 2696 N N . GLY A 1 343 ? 8.746 8.104 -32.160 1.00 73.31 343 GLY A N 1
ATOM 2697 C CA . GLY A 1 343 ? 7.706 7.622 -31.259 1.00 73.31 343 GLY A CA 1
ATOM 2698 C C . GLY A 1 343 ? 7.136 8.684 -30.318 1.00 73.31 343 GLY A C 1
ATOM 2699 O O . GLY A 1 343 ? 7.652 9.788 -30.156 1.00 73.31 343 GLY A O 1
ATOM 2700 N N . PHE A 1 344 ? 6.060 8.308 -29.628 1.00 82.44 344 PHE A N 1
ATOM 2701 C CA . PHE A 1 344 ? 5.483 9.098 -28.544 1.00 82.44 344 PHE A CA 1
ATOM 2702 C C . PHE A 1 344 ? 6.465 9.200 -27.363 1.00 82.44 344 PHE A C 1
ATOM 2704 O O . PHE A 1 344 ? 6.704 8.210 -26.671 1.00 82.44 344 PHE A O 1
ATOM 2711 N N . ASN A 1 345 ? 7.009 10.399 -27.123 1.00 84.94 345 ASN A N 1
ATOM 2712 C CA . ASN A 1 345 ? 7.908 10.694 -26.004 1.00 84.94 345 ASN A CA 1
ATOM 2713 C C . ASN A 1 345 ? 7.190 11.508 -24.909 1.00 84.94 345 ASN A C 1
ATOM 2715 O O . ASN A 1 345 ? 7.099 12.734 -25.021 1.00 84.94 345 ASN A O 1
ATOM 2719 N N . PRO A 1 346 ? 6.660 10.871 -23.850 1.00 89.94 346 PRO A N 1
ATOM 2720 C CA . PRO A 1 346 ? 6.048 11.601 -22.753 1.00 89.94 346 PRO A CA 1
ATOM 2721 C C . PRO A 1 346 ? 7.088 12.225 -21.808 1.00 89.94 346 PRO A C 1
ATOM 2723 O O . PRO A 1 346 ? 8.116 11.636 -21.458 1.00 89.94 346 PRO A O 1
ATOM 2726 N N . SER A 1 347 ? 6.765 13.418 -21.309 1.00 91.69 347 SER A N 1
ATOM 2727 C CA . SER A 1 347 ? 7.437 14.005 -20.144 1.00 91.69 347 SER A CA 1
ATOM 2728 C C . SER A 1 347 ? 7.274 13.089 -18.919 1.00 91.69 347 SER A C 1
ATOM 2730 O O . SER A 1 347 ? 6.224 12.466 -18.719 1.00 91.69 347 SER A O 1
ATOM 2732 N N . ALA A 1 348 ? 8.315 13.012 -18.085 1.00 90.56 348 ALA A N 1
ATOM 2733 C CA . ALA A 1 348 ? 8.290 12.276 -16.826 1.00 90.56 348 ALA A CA 1
ATOM 2734 C C . ALA A 1 348 ? 7.206 12.820 -15.886 1.00 90.56 348 ALA A C 1
ATOM 2736 O O . ALA A 1 348 ? 6.552 12.029 -15.207 1.00 90.56 348 ALA A O 1
ATOM 2737 N N . ALA A 1 349 ? 6.960 14.137 -15.898 1.00 92.19 349 ALA A N 1
ATOM 2738 C CA . ALA A 1 349 ? 5.866 14.751 -15.145 1.00 92.19 349 ALA A CA 1
ATOM 2739 C C . ALA A 1 349 ? 4.531 14.065 -15.469 1.00 92.19 349 ALA A C 1
ATOM 2741 O O . ALA A 1 349 ? 3.838 13.580 -14.577 1.00 92.19 349 ALA A O 1
ATOM 2742 N N . VAL A 1 350 ? 4.221 13.934 -16.763 1.00 93.00 350 VAL A N 1
ATOM 2743 C CA . VAL A 1 350 ? 2.955 13.376 -17.264 1.00 93.00 350 VAL A CA 1
ATOM 2744 C C . VAL A 1 350 ? 2.778 11.904 -16.875 1.00 93.00 350 VAL A C 1
ATOM 2746 O O . VAL A 1 350 ? 1.658 11.479 -16.587 1.00 93.00 350 VAL A O 1
ATOM 2749 N N . ALA A 1 351 ? 3.869 11.133 -16.818 1.00 91.56 351 ALA A N 1
ATOM 2750 C CA . ALA A 1 351 ? 3.857 9.742 -16.360 1.00 91.56 351 ALA A CA 1
ATOM 2751 C C . ALA A 1 351 ? 3.540 9.603 -14.857 1.00 91.56 351 ALA A C 1
ATOM 2753 O O . ALA A 1 351 ? 2.980 8.592 -14.438 1.00 91.56 351 ALA A O 1
ATOM 2754 N N . VAL A 1 352 ? 3.887 10.613 -14.055 1.00 93.06 352 VAL A N 1
ATOM 2755 C CA . VAL A 1 352 ? 3.861 10.572 -12.584 1.00 93.06 352 VAL A CA 1
ATOM 2756 C C . VAL A 1 352 ? 2.610 11.232 -11.978 1.00 93.06 352 VAL A C 1
ATOM 2758 O O . VAL A 1 352 ? 2.276 10.929 -10.829 1.00 93.06 352 VAL A O 1
ATOM 2761 N N . ILE A 1 353 ? 1.852 12.029 -12.751 1.00 93.50 353 ILE A N 1
ATOM 2762 C CA . ILE A 1 353 ? 0.595 12.691 -12.325 1.00 93.50 353 ILE A CA 1
ATOM 2763 C C . ILE A 1 353 ? -0.311 11.797 -11.451 1.00 93.50 353 ILE A C 1
ATOM 2765 O O . ILE A 1 353 ? -0.734 12.258 -10.388 1.00 93.50 353 ILE A O 1
ATOM 2769 N N . PRO A 1 354 ? -0.623 10.530 -11.799 1.00 93.50 354 PRO A N 1
ATOM 2770 C CA . PRO A 1 354 ? -1.556 9.755 -10.982 1.00 93.50 354 PRO A CA 1
ATOM 2771 C C . PRO A 1 354 ? -0.979 9.349 -9.619 1.00 93.50 354 PRO A C 1
ATOM 2773 O O . PRO A 1 354 ? -1.733 9.225 -8.655 1.00 93.50 354 PRO A O 1
ATOM 2776 N N . ILE A 1 355 ? 0.346 9.189 -9.512 1.00 92.75 355 ILE A N 1
ATOM 2777 C CA . ILE A 1 355 ? 1.029 8.938 -8.235 1.00 92.75 355 ILE A CA 1
ATOM 2778 C C . ILE A 1 355 ? 0.960 10.198 -7.363 1.00 92.75 355 ILE A C 1
ATOM 2780 O O . ILE A 1 355 ? 0.605 10.103 -6.188 1.00 92.75 355 ILE A O 1
ATOM 2784 N N . GLN A 1 356 ? 1.210 11.380 -7.942 1.00 94.06 356 GLN A N 1
ATOM 2785 C CA . GLN A 1 356 ? 1.045 12.661 -7.243 1.00 94.06 356 GLN A CA 1
ATOM 2786 C C . GLN A 1 356 ? -0.389 12.838 -6.731 1.00 94.06 356 GLN A C 1
ATOM 2788 O O . GLN A 1 356 ? -0.575 13.165 -5.563 1.00 94.06 356 GLN A O 1
ATOM 2793 N N . VAL A 1 357 ? -1.411 12.554 -7.548 1.00 94.25 357 VAL A N 1
ATOM 2794 C CA . VAL A 1 357 ? -2.824 12.632 -7.126 1.00 94.25 357 VAL A CA 1
ATOM 2795 C C . VAL A 1 357 ? -3.123 11.681 -5.959 1.00 94.25 357 VAL A C 1
ATOM 2797 O O . VAL A 1 357 ? -3.803 12.081 -5.010 1.00 94.25 357 VAL A O 1
ATOM 2800 N N . ILE A 1 358 ? -2.590 10.453 -5.976 1.00 91.94 358 ILE A N 1
ATOM 2801 C CA . ILE A 1 358 ? -2.727 9.502 -4.859 1.00 91.94 358 ILE A CA 1
ATOM 2802 C C . ILE A 1 358 ? -2.047 10.045 -3.594 1.00 91.94 358 ILE A C 1
ATOM 2804 O O . ILE A 1 358 ? -2.678 10.078 -2.536 1.00 91.94 358 ILE A O 1
ATOM 2808 N N . PHE A 1 359 ? -0.802 10.520 -3.680 1.00 92.88 359 PHE A N 1
ATOM 2809 C CA . PHE A 1 359 ? -0.084 11.060 -2.522 1.00 92.88 359 PHE A CA 1
ATOM 2810 C C . PHE A 1 359 ? -0.707 12.354 -1.981 1.00 92.88 359 PHE A C 1
ATOM 2812 O O . PHE A 1 359 ? -0.846 12.479 -0.769 1.00 92.88 359 PHE A O 1
ATOM 2819 N N . ILE A 1 360 ? -1.183 13.267 -2.830 1.00 94.50 360 ILE A N 1
ATOM 2820 C CA . ILE A 1 360 ? -1.930 14.465 -2.406 1.00 94.50 360 ILE A CA 1
ATOM 2821 C C . ILE A 1 360 ? -3.237 14.068 -1.700 1.00 94.50 360 ILE A C 1
ATOM 2823 O O . ILE A 1 360 ? -3.590 14.658 -0.677 1.00 94.50 360 ILE A O 1
ATOM 2827 N N . SER A 1 361 ? -3.930 13.032 -2.184 1.00 91.75 361 SER A N 1
ATOM 2828 C CA . SER A 1 361 ? -5.148 12.515 -1.543 1.00 91.75 361 SER A CA 1
ATOM 2829 C C . SER A 1 361 ? -4.859 11.893 -0.171 1.00 91.75 361 SER A C 1
ATOM 2831 O O . SER A 1 361 ? -5.587 12.152 0.787 1.00 91.75 361 SER A O 1
ATOM 2833 N N . LEU A 1 362 ? -3.773 11.120 -0.047 1.00 91.75 362 LEU A N 1
ATOM 2834 C CA . LEU A 1 362 ? -3.317 10.555 1.229 1.00 91.75 362 LEU A CA 1
ATOM 2835 C C . LEU A 1 362 ? -2.841 11.644 2.201 1.00 91.75 362 LEU A C 1
ATOM 2837 O O . LEU A 1 362 ? -3.154 11.577 3.389 1.00 91.75 362 LEU A O 1
ATOM 2841 N N . PHE A 1 363 ? -2.153 12.676 1.704 1.00 93.75 363 PHE A N 1
ATOM 2842 C CA . PHE A 1 363 ? -1.768 13.845 2.491 1.00 93.75 363 PHE A CA 1
ATOM 2843 C C . PHE A 1 363 ? -3.010 14.549 3.045 1.00 93.75 363 PHE A C 1
ATOM 2845 O O . PHE A 1 363 ? -3.123 14.720 4.259 1.00 93.75 363 PHE A O 1
ATOM 2852 N N . LEU A 1 364 ? -3.992 14.866 2.194 1.00 93.69 364 LEU A N 1
ATOM 2853 C CA . LEU A 1 364 ? -5.243 15.497 2.616 1.00 93.69 364 LEU A CA 1
ATOM 2854 C C . LEU A 1 364 ? -6.009 14.635 3.633 1.00 93.69 364 LEU A C 1
ATOM 2856 O O . LEU A 1 364 ? -6.488 15.160 4.636 1.00 93.69 364 LEU A O 1
ATOM 2860 N N . ALA A 1 365 ? -6.066 13.315 3.432 1.00 90.12 365 ALA A N 1
ATOM 2861 C CA . ALA A 1 365 ? -6.652 12.392 4.402 1.00 90.12 365 ALA A CA 1
ATOM 2862 C C . ALA A 1 365 ? -5.909 12.424 5.751 1.00 90.12 365 ALA A C 1
ATOM 2864 O O . ALA A 1 365 ? -6.551 12.502 6.797 1.00 90.12 365 ALA A O 1
ATOM 2865 N N . SER A 1 366 ? -4.571 12.439 5.751 1.00 89.12 366 SER A N 1
ATOM 2866 C CA . SER A 1 366 ? -3.772 12.533 6.983 1.00 89.12 366 SER A CA 1
ATOM 2867 C C . SER A 1 366 ? -3.935 13.878 7.709 1.00 89.12 366 SER A C 1
ATOM 2869 O O . SER A 1 366 ? -4.023 13.893 8.936 1.00 89.12 366 SER A O 1
ATOM 2871 N N . VAL A 1 367 ? -4.098 14.986 6.972 1.00 91.44 367 VAL A N 1
ATOM 2872 C CA . VAL A 1 367 ? -4.444 16.307 7.528 1.00 91.44 367 VAL A CA 1
ATOM 2873 C C . VAL A 1 367 ? -5.836 16.285 8.161 1.00 91.44 367 VAL A C 1
ATOM 2875 O O . VAL A 1 367 ? -5.999 16.752 9.288 1.00 91.44 367 VAL A O 1
ATOM 2878 N N . ILE A 1 368 ? -6.834 15.695 7.490 1.00 89.50 368 ILE A N 1
ATOM 2879 C CA . ILE A 1 368 ? -8.181 15.530 8.054 1.00 89.50 368 ILE A CA 1
ATOM 2880 C C . ILE A 1 368 ? -8.104 14.716 9.348 1.00 89.50 368 ILE A C 1
ATOM 2882 O O . ILE A 1 368 ? -8.596 15.192 10.367 1.00 89.50 368 ILE A O 1
ATOM 2886 N N . MET A 1 369 ? -7.427 13.561 9.346 1.00 85.88 369 MET A N 1
ATOM 2887 C CA . MET A 1 369 ? -7.261 12.715 10.536 1.00 85.88 369 MET A CA 1
ATOM 2888 C C . MET A 1 369 ? -6.560 13.452 11.687 1.00 85.88 369 MET A C 1
ATOM 2890 O O . MET A 1 369 ? -7.006 13.349 12.832 1.00 85.88 369 MET A O 1
ATOM 2894 N N . PHE A 1 370 ? -5.522 14.244 11.398 1.00 87.81 370 PHE A N 1
ATOM 2895 C CA . PHE A 1 370 ? -4.834 15.087 12.381 1.00 87.81 370 PHE A CA 1
ATOM 2896 C C . PHE A 1 370 ? -5.774 16.140 12.995 1.00 87.81 370 PHE A C 1
ATOM 2898 O O . PHE A 1 370 ? -5.818 16.294 14.217 1.00 87.81 370 PHE A O 1
ATOM 2905 N N . CYS A 1 371 ? -6.571 16.828 12.172 1.00 86.00 371 CYS A N 1
ATOM 2906 C CA . CYS A 1 371 ? -7.543 17.823 12.632 1.00 86.00 371 CYS A CA 1
ATOM 2907 C C . CYS A 1 371 ? -8.725 17.196 13.391 1.00 86.00 371 CYS A C 1
ATOM 2909 O O . CYS A 1 371 ? -9.170 17.745 14.402 1.00 86.00 371 CYS A O 1
ATOM 2911 N N . THR A 1 372 ? -9.237 16.046 12.944 1.00 83.31 372 THR A N 1
ATOM 2912 C CA . THR A 1 372 ? -10.345 15.349 13.611 1.00 83.31 372 THR A CA 1
ATOM 2913 C C . THR A 1 372 ? -9.909 14.581 14.849 1.00 83.31 372 THR A C 1
ATOM 2915 O O . THR A 1 372 ? -10.779 14.251 15.649 1.00 83.31 372 THR A O 1
ATOM 2918 N N . ALA A 1 373 ? -8.606 14.342 15.052 1.00 78.69 373 ALA A N 1
ATOM 2919 C CA . ALA A 1 373 ? -8.075 13.619 16.206 1.00 78.69 373 ALA A CA 1
ATOM 2920 C C . ALA A 1 373 ? -8.694 14.112 17.522 1.00 78.69 373 ALA A C 1
ATOM 2922 O O . ALA A 1 373 ? -9.260 13.303 18.246 1.00 78.69 373 ALA A O 1
ATOM 2923 N N . SER A 1 374 ? -8.686 15.427 17.797 1.00 72.62 374 SER A N 1
ATOM 2924 C CA . SER A 1 374 ? -9.297 15.976 19.028 1.00 72.62 374 SER A CA 1
ATOM 2925 C C . SER A 1 374 ? -10.755 15.561 19.185 1.00 72.62 374 SER A C 1
ATOM 2927 O O . SER A 1 374 ? -11.136 15.091 20.242 1.00 72.62 374 SER A O 1
ATOM 2929 N N . ARG A 1 375 ? -11.554 15.656 18.115 1.00 71.69 375 ARG A N 1
ATOM 2930 C CA . ARG A 1 375 ? -12.989 15.343 18.150 1.00 71.69 375 ARG A CA 1
ATOM 2931 C C . ARG A 1 375 ? -13.263 13.850 18.312 1.00 71.69 375 ARG A C 1
ATOM 2933 O O . ARG A 1 375 ? -14.204 13.488 19.004 1.00 71.69 375 ARG A O 1
ATOM 2940 N N . VAL A 1 376 ? -12.457 12.994 17.682 1.00 68.75 376 VAL A N 1
ATOM 2941 C CA . VAL A 1 376 ? -12.560 11.533 17.827 1.00 68.75 376 VAL A CA 1
ATOM 2942 C C . VAL A 1 376 ? -12.160 11.113 19.244 1.00 68.75 376 VAL A C 1
ATOM 2944 O O . VAL A 1 376 ? -12.864 10.318 19.860 1.00 68.75 376 VAL A O 1
ATOM 2947 N N . TYR A 1 377 ? -11.089 11.697 19.790 1.00 66.69 377 TYR A N 1
ATOM 2948 C CA . TYR A 1 377 ? -10.666 11.457 21.169 1.00 66.69 377 TYR A CA 1
ATOM 2949 C C . TYR A 1 377 ? -11.642 12.016 22.199 1.00 66.69 377 TYR A C 1
ATOM 2951 O O . TYR A 1 377 ? -11.964 11.309 23.139 1.00 66.69 377 TYR A O 1
ATOM 2959 N N . GLU A 1 378 ? -12.160 13.230 22.026 1.00 64.50 378 GLU A N 1
ATOM 2960 C CA . GLU A 1 378 ? -13.183 13.800 22.910 1.00 64.50 378 GLU A CA 1
ATOM 2961 C C . GLU A 1 378 ? -14.471 12.971 22.863 1.00 64.50 378 GLU A C 1
ATOM 2963 O O . GLU A 1 378 ? -15.018 12.662 23.914 1.00 64.50 378 GLU A O 1
ATOM 2968 N N . ALA A 1 379 ? -14.914 12.505 21.689 1.00 63.88 379 ALA A N 1
ATOM 2969 C CA . ALA A 1 379 ? -16.060 11.597 21.589 1.00 63.88 379 ALA A CA 1
ATOM 2970 C C . ALA A 1 379 ? -15.829 10.244 22.297 1.00 63.88 379 ALA A C 1
ATOM 2972 O O . ALA A 1 379 ? -16.785 9.639 22.778 1.00 63.88 379 ALA A O 1
ATOM 2973 N N . MET A 1 380 ? -14.578 9.779 22.380 1.00 60.44 380 MET A N 1
ATOM 2974 C CA . MET A 1 380 ? -14.198 8.562 23.106 1.00 60.44 380 MET A CA 1
ATOM 2975 C C . MET A 1 380 ? -14.028 8.815 24.620 1.00 60.44 380 MET A C 1
ATOM 2977 O O . MET A 1 380 ? -14.467 7.996 25.422 1.00 60.44 380 MET A O 1
ATOM 2981 N N . LEU A 1 381 ? -13.460 9.959 25.021 1.00 54.69 381 LEU A N 1
ATOM 2982 C CA . LEU A 1 381 ? -13.133 10.321 26.410 1.00 54.69 381 LEU A CA 1
ATOM 2983 C C . LEU A 1 381 ? -14.308 10.927 27.189 1.00 54.69 381 LEU A C 1
ATOM 2985 O O . LEU A 1 381 ? -14.483 10.577 28.349 1.00 54.69 381 LEU A O 1
ATOM 2989 N N . PHE A 1 382 ? -15.174 11.743 26.577 1.00 52.19 382 PHE A N 1
ATOM 2990 C CA . PHE A 1 382 ? -16.478 12.096 27.173 1.00 52.19 382 PHE A CA 1
ATOM 2991 C C . PHE A 1 382 ? -17.426 10.880 27.235 1.00 52.19 382 PHE A C 1
ATOM 2993 O O . PHE A 1 382 ? -18.440 10.907 27.931 1.00 52.19 382 PHE A O 1
ATOM 3000 N N . GLY A 1 383 ? -17.071 9.777 26.562 1.00 54.06 383 GLY A N 1
ATOM 3001 C CA . GLY A 1 383 ? -17.601 8.448 26.863 1.00 54.06 383 GLY A CA 1
ATOM 3002 C C . GLY A 1 383 ? -17.375 8.044 28.325 1.00 54.06 383 GLY A C 1
ATOM 3003 O O . GLY A 1 383 ? -18.303 7.545 28.950 1.00 54.06 383 GLY A O 1
ATOM 3004 N N . VAL A 1 384 ? -16.188 8.340 28.863 1.00 48.81 384 VAL A N 1
ATOM 3005 C CA . VAL A 1 384 ? -15.712 7.940 30.200 1.00 48.81 384 VAL A CA 1
ATOM 3006 C C . VAL A 1 384 ? -15.952 9.024 31.257 1.00 48.81 384 VAL A C 1
ATOM 3008 O O . VAL A 1 384 ? -16.386 8.712 32.356 1.00 48.81 384 VAL A O 1
ATOM 3011 N N . ALA A 1 385 ? -15.738 10.307 30.939 1.00 45.66 385 ALA A N 1
ATOM 3012 C CA . ALA A 1 385 ? -15.769 11.392 31.934 1.00 45.66 385 ALA A CA 1
ATOM 3013 C C . ALA A 1 385 ? -17.114 11.537 32.678 1.00 45.66 385 ALA A C 1
ATOM 3015 O O . ALA A 1 385 ? -17.133 11.897 33.851 1.00 45.66 385 ALA A O 1
ATOM 3016 N N . ASN A 1 386 ? -18.235 11.202 32.027 1.00 46.28 386 ASN A N 1
ATOM 3017 C CA . ASN A 1 386 ? -19.545 11.192 32.688 1.00 46.28 386 ASN A CA 1
ATOM 3018 C C . ASN A 1 386 ? -19.640 10.129 33.806 1.00 46.28 386 ASN A C 1
ATOM 3020 O O . ASN A 1 386 ? -20.484 10.267 34.683 1.00 46.28 386 ASN A O 1
ATOM 3024 N N . GLU A 1 387 ? -18.822 9.069 33.781 1.00 46.47 387 GLU A N 1
ATOM 3025 C CA . GLU A 1 387 ? -18.840 8.029 34.816 1.00 46.47 387 GLU A CA 1
ATOM 3026 C C . GLU A 1 387 ? -18.125 8.459 36.100 1.00 46.47 387 GLU A C 1
ATOM 3028 O O . GLU A 1 387 ? -18.585 8.085 37.173 1.00 46.47 387 GLU A O 1
ATOM 3033 N N . GLU A 1 388 ? -17.048 9.252 36.034 1.00 47.25 388 GLU A N 1
ATOM 3034 C CA . GLU A 1 388 ? -16.340 9.707 37.244 1.00 47.25 388 GLU A CA 1
ATOM 3035 C C . GLU A 1 388 ? -17.204 10.689 38.059 1.00 47.25 388 GLU A C 1
ATOM 3037 O O . GLU A 1 388 ? -17.391 10.486 39.260 1.00 47.25 388 GLU A O 1
ATOM 3042 N N . ASP A 1 389 ? -17.839 11.669 37.401 1.00 45.41 389 ASP A N 1
ATOM 3043 C CA . ASP A 1 389 ? -18.766 12.618 38.045 1.00 45.41 389 ASP A CA 1
ATOM 3044 C C . ASP A 1 389 ? -19.997 11.920 38.671 1.00 45.41 389 ASP A C 1
ATOM 3046 O O . ASP A 1 389 ? -20.436 12.285 39.769 1.00 45.41 389 ASP A O 1
ATOM 3050 N N . ASP A 1 390 ? -20.566 10.910 38.001 1.00 46.91 390 ASP A N 1
ATOM 3051 C CA . ASP A 1 390 ? -21.725 10.165 38.515 1.00 46.91 390 ASP A CA 1
ATOM 3052 C C . ASP A 1 390 ? -21.328 9.133 39.592 1.00 46.91 390 ASP A C 1
ATOM 3054 O O . ASP A 1 390 ? -22.077 8.922 40.555 1.00 46.91 390 ASP A O 1
ATOM 3058 N N . ALA A 1 391 ? -20.138 8.526 39.500 1.00 46.22 391 ALA A N 1
ATOM 3059 C CA . ALA A 1 391 ? -19.619 7.604 40.511 1.00 46.22 391 ALA A CA 1
ATOM 3060 C C . ALA A 1 391 ? -19.241 8.323 41.815 1.00 46.22 391 ALA A C 1
ATOM 3062 O O . ALA A 1 391 ? -19.580 7.824 42.892 1.00 46.22 391 ALA A O 1
ATOM 3063 N N . GLU A 1 392 ? -18.620 9.509 41.759 1.00 42.56 392 GLU A N 1
ATOM 3064 C CA . GLU A 1 392 ? -18.330 10.299 42.966 1.00 42.56 392 GLU A CA 1
ATOM 3065 C C . GLU A 1 392 ? -19.612 10.815 43.640 1.00 42.56 392 GLU A C 1
ATOM 3067 O O . GLU A 1 392 ? -19.731 10.764 44.872 1.00 42.56 392 GLU A O 1
ATOM 3072 N N . ARG A 1 393 ? -20.633 11.216 42.866 1.00 42.84 393 ARG A N 1
ATOM 3073 C CA . ARG A 1 393 ? -21.969 11.534 43.416 1.00 42.84 393 ARG A CA 1
ATOM 3074 C C . ARG A 1 393 ? -22.653 10.315 44.035 1.00 42.84 393 ARG A C 1
ATOM 3076 O O . ARG A 1 393 ? -23.330 10.450 45.054 1.00 42.84 393 ARG A O 1
ATOM 3083 N N . GLY A 1 394 ? -22.457 9.126 43.465 1.00 37.81 394 GLY A N 1
ATOM 3084 C CA . GLY A 1 394 ? -22.932 7.868 44.043 1.00 37.81 394 GLY A CA 1
ATOM 3085 C C . GLY A 1 394 ? -22.215 7.486 45.345 1.00 37.81 394 GLY A C 1
ATOM 3086 O O . GLY A 1 394 ? -22.854 7.004 46.281 1.00 37.81 394 GLY A O 1
ATOM 3087 N N . ALA A 1 395 ? -20.904 7.727 45.430 1.00 42.16 395 ALA A N 1
ATOM 3088 C CA . ALA A 1 395 ? -20.067 7.336 46.566 1.00 42.16 395 ALA A CA 1
ATOM 3089 C C . ALA A 1 395 ? -20.169 8.278 47.781 1.00 42.16 395 ALA A C 1
ATOM 3091 O O . ALA A 1 395 ? -19.925 7.852 48.910 1.00 42.16 395 ALA A O 1
ATOM 3092 N N . THR A 1 396 ? -20.545 9.545 47.583 1.00 32.41 396 THR A N 1
ATOM 3093 C CA . THR A 1 396 ? -20.561 10.571 48.645 1.00 32.41 396 THR A CA 1
ATOM 3094 C C . THR A 1 396 ? -21.850 10.643 49.476 1.00 32.41 396 THR A C 1
ATOM 3096 O O . THR A 1 396 ? -21.992 11.543 50.302 1.00 32.41 396 THR A O 1
ATOM 3099 N N . THR A 1 397 ? -22.766 9.673 49.355 1.00 32.62 397 THR A N 1
ATOM 3100 C CA . THR A 1 397 ? -23.917 9.554 50.275 1.00 32.62 397 THR A CA 1
ATOM 3101 C C . THR A 1 397 ? -23.530 8.722 51.513 1.00 32.62 397 THR A C 1
ATOM 3103 O O . THR A 1 397 ? -23.336 7.511 51.380 1.00 32.62 397 THR A O 1
ATOM 3106 N N . PRO A 1 398 ? -23.424 9.300 52.730 1.00 30.11 398 PRO A N 1
ATOM 3107 C CA . PRO A 1 398 ? -22.915 8.568 53.887 1.00 30.11 398 PRO A CA 1
ATOM 3108 C C . PRO A 1 398 ? -23.910 7.526 54.407 1.00 30.11 398 PRO A C 1
ATOM 3110 O O . PRO A 1 398 ? -25.093 7.807 54.604 1.00 30.11 398 PRO A O 1
ATOM 3113 N N . LEU A 1 399 ? -23.397 6.337 54.725 1.00 27.75 399 LEU A N 1
ATOM 3114 C CA . LEU A 1 399 ? -24.122 5.295 55.453 1.00 27.75 399 LEU A CA 1
ATOM 3115 C C . LEU A 1 399 ? -24.581 5.818 56.827 1.00 27.75 399 LEU A C 1
ATOM 3117 O O . LEU A 1 399 ? -23.760 6.038 57.716 1.00 27.75 399 LEU A O 1
ATOM 3121 N N . SER A 1 400 ? -25.894 5.950 57.024 1.00 28.03 400 SER A N 1
ATOM 3122 C CA . SER A 1 400 ? -26.523 6.202 58.329 1.00 28.03 400 SER A CA 1
ATOM 3123 C C . SER A 1 400 ? -27.541 5.088 58.632 1.00 28.03 400 SER A C 1
ATOM 3125 O O . SER A 1 400 ? -28.185 4.590 57.702 1.00 28.03 400 SER A O 1
ATOM 3127 N N . PRO A 1 401 ? -27.631 4.577 59.875 1.00 34.09 401 PRO A N 1
ATOM 3128 C CA . PRO A 1 401 ? -27.945 3.166 60.062 1.00 34.09 401 PRO A CA 1
ATOM 3129 C C . PRO A 1 401 ? -29.435 2.843 60.230 1.00 34.09 401 PRO A C 1
ATOM 3131 O O . PRO A 1 401 ? -30.163 3.488 60.977 1.00 34.09 401 PRO A O 1
ATOM 3134 N N . ARG A 1 402 ? -29.815 1.705 59.634 1.00 23.44 402 ARG A N 1
ATOM 3135 C CA . ARG A 1 402 ? -30.640 0.644 60.243 1.00 23.44 402 ARG A CA 1
ATOM 3136 C C . ARG A 1 402 ? -31.757 1.121 61.185 1.00 23.44 402 ARG A C 1
ATOM 3138 O O . ARG A 1 402 ? -31.627 0.996 62.400 1.00 23.44 402 ARG A O 1
ATOM 3145 N N . ASN A 1 403 ? -32.903 1.503 60.622 1.00 26.75 403 ASN A N 1
ATOM 3146 C CA . ASN A 1 403 ? -34.147 1.561 61.388 1.00 26.75 403 ASN A CA 1
ATOM 3147 C C . ASN A 1 403 ? -35.024 0.341 61.064 1.00 26.75 403 ASN A C 1
ATOM 3149 O O . ASN A 1 403 ? -35.689 0.271 60.033 1.00 26.75 403 ASN A O 1
ATOM 3153 N N . THR A 1 404 ? -34.976 -0.661 61.940 1.00 24.95 404 THR A N 1
ATOM 3154 C CA . THR A 1 404 ? -35.892 -1.808 61.932 1.00 24.95 404 THR A CA 1
ATOM 3155 C C . THR A 1 404 ? -37.179 -1.419 62.654 1.00 24.95 404 THR A C 1
ATOM 3157 O O . THR A 1 404 ? -37.163 -1.304 63.878 1.00 24.95 404 THR A O 1
ATOM 3160 N N . GLY A 1 405 ? -38.297 -1.251 61.942 1.00 24.83 405 GLY A N 1
ATOM 3161 C CA . GLY A 1 405 ? -39.557 -0.912 62.605 1.00 24.83 405 GLY A CA 1
ATOM 3162 C C . GLY A 1 405 ? -40.776 -0.801 61.691 1.00 24.83 405 GLY A C 1
ATOM 3163 O O . GLY A 1 405 ? -40.832 0.076 60.844 1.00 24.83 405 GLY A O 1
ATOM 3164 N N . ALA A 1 406 ? -41.759 -1.663 61.962 1.00 28.00 406 ALA A N 1
ATOM 3165 C CA . ALA A 1 406 ? -43.194 -1.506 61.709 1.00 28.00 406 ALA A CA 1
ATOM 3166 C C . ALA A 1 406 ? -43.712 -1.202 60.282 1.00 28.00 406 ALA A C 1
ATOM 3168 O O . ALA A 1 406 ? -43.654 -0.094 59.761 1.00 28.00 406 ALA A O 1
ATOM 3169 N N . SER A 1 407 ? -44.415 -2.209 59.758 1.00 24.06 407 SER A N 1
ATOM 3170 C CA . SER A 1 407 ? -45.680 -2.093 59.020 1.00 24.06 407 SER A CA 1
ATOM 3171 C C . SER A 1 407 ? -46.433 -0.762 59.193 1.00 24.06 407 SER A C 1
ATOM 3173 O O . SER A 1 407 ? -46.831 -0.429 60.308 1.00 24.06 407 SER A O 1
ATOM 3175 N N . ASN A 1 408 ? -46.799 -0.116 58.081 1.00 24.25 408 ASN A N 1
ATOM 3176 C CA . ASN A 1 408 ? -48.211 -0.080 57.678 1.00 24.25 408 ASN A CA 1
ATOM 3177 C C . ASN A 1 408 ? -48.422 0.411 56.240 1.00 24.25 408 ASN A C 1
ATOM 3179 O O . ASN A 1 408 ? -47.599 1.106 55.651 1.00 24.25 408 ASN A O 1
ATOM 3183 N N . SER A 1 409 ? -49.567 0.016 55.687 1.00 25.67 409 SER A N 1
ATOM 3184 C CA . SER A 1 409 ? -50.077 0.431 54.383 1.00 25.67 409 SER A CA 1
ATOM 3185 C C . SER A 1 409 ? -50.189 1.949 54.242 1.00 25.67 409 SER A C 1
ATOM 3187 O O . SER A 1 409 ? -50.761 2.590 55.125 1.00 25.67 409 SER A O 1
ATOM 3189 N N . PHE A 1 410 ? -49.846 2.483 53.067 1.00 26.58 410 PHE A N 1
ATOM 3190 C CA . PHE A 1 410 ? -50.510 3.685 52.568 1.00 26.58 410 PHE A CA 1
ATOM 3191 C C . PHE A 1 410 ? -51.106 3.446 51.180 1.00 26.58 410 PHE A C 1
ATOM 3193 O O . PHE A 1 410 ? -50.447 2.987 50.249 1.00 26.58 410 PHE A O 1
ATOM 3200 N N . ARG A 1 411 ? -52.411 3.698 51.104 1.00 22.08 411 ARG A N 1
ATOM 3201 C CA . ARG A 1 411 ? -53.279 3.573 49.932 1.00 22.08 411 ARG A CA 1
ATOM 3202 C C . ARG A 1 411 ? -52.977 4.728 48.973 1.00 22.08 411 ARG A C 1
ATOM 3204 O O . ARG A 1 411 ? -52.845 5.859 49.426 1.00 22.08 411 ARG A O 1
ATOM 3211 N N . CYS A 1 412 ? -52.925 4.467 47.665 1.00 26.14 412 CYS A N 1
ATOM 3212 C CA . CYS A 1 412 ? -52.919 5.542 46.671 1.00 26.14 412 CYS A CA 1
ATOM 3213 C C . CYS A 1 412 ? -54.229 6.334 46.761 1.00 26.14 412 CYS A C 1
ATOM 3215 O O . CYS A 1 412 ? -55.288 5.820 46.398 1.00 26.14 412 CYS A O 1
ATOM 3217 N N . GLU A 1 413 ? -54.151 7.577 47.226 1.00 25.42 413 GLU A N 1
ATOM 3218 C CA . GLU A 1 413 ? -55.216 8.558 47.043 1.00 25.42 413 GLU A CA 1
ATOM 3219 C C . GLU A 1 413 ? -55.082 9.203 45.660 1.00 25.42 413 GLU A C 1
ATOM 3221 O O . GLU A 1 413 ? -53.998 9.586 45.220 1.00 25.42 413 GLU A O 1
ATOM 3226 N N . THR A 1 414 ? -56.203 9.285 44.950 1.00 27.64 414 THR A N 1
ATOM 3227 C CA . THR A 1 414 ? -56.308 9.927 43.638 1.00 27.64 414 THR A CA 1
ATOM 3228 C C . THR A 1 414 ? -56.332 11.448 43.782 1.00 27.64 414 THR A C 1
ATOM 3230 O O . THR A 1 414 ? -57.146 11.984 44.532 1.00 27.64 414 THR A O 1
ATOM 3233 N N . VAL A 1 415 ? -55.471 12.135 43.029 1.00 30.27 415 VAL A N 1
ATOM 3234 C CA . VAL A 1 415 ? -55.333 13.603 43.016 1.00 30.27 415 VAL A CA 1
ATOM 3235 C C . VAL A 1 415 ? -56.612 14.281 42.470 1.00 30.27 415 VAL A C 1
ATOM 3237 O O . VAL A 1 415 ? -57.218 13.742 41.540 1.00 30.27 415 VAL A O 1
ATOM 3240 N N . PRO A 1 416 ? -57.053 15.434 43.020 1.00 28.53 416 PRO A N 1
ATOM 3241 C CA . PRO A 1 416 ? -58.370 15.997 42.724 1.00 28.53 416 PRO A CA 1
ATOM 3242 C C . PRO A 1 416 ? -58.380 17.112 41.662 1.00 28.53 416 PRO A C 1
ATOM 3244 O O . PRO A 1 416 ? -57.463 17.921 41.583 1.00 28.53 416 PRO A O 1
ATOM 3247 N N . GLY A 1 417 ? -59.524 17.233 40.980 1.00 23.89 417 GLY A N 1
ATOM 3248 C CA . GLY A 1 417 ? -60.144 18.520 40.637 1.00 23.89 417 GLY A CA 1
ATOM 3249 C C . GLY A 1 417 ? -59.571 19.340 39.475 1.00 23.89 417 GLY A C 1
ATOM 3250 O O . GLY A 1 417 ? -58.768 20.239 39.690 1.00 23.89 417 GLY A O 1
ATOM 3251 N N . GLU A 1 418 ? -60.167 19.188 38.288 1.00 27.31 418 GLU A N 1
ATOM 3252 C CA . GLU A 1 418 ? -60.262 20.280 37.304 1.00 27.31 418 GLU A CA 1
ATOM 3253 C C . GLU A 1 418 ? -61.724 20.597 36.956 1.00 27.31 418 GLU A C 1
ATOM 3255 O O . GLU A 1 418 ? -62.636 19.787 37.147 1.00 27.31 418 GLU A O 1
ATOM 3260 N N . HIS A 1 419 ? -61.959 21.837 36.519 1.00 28.08 419 HIS A N 1
ATOM 3261 C CA . HIS A 1 419 ? -63.273 22.468 36.573 1.00 28.08 419 HIS A CA 1
ATOM 3262 C C . HIS A 1 419 ? -64.301 21.969 35.544 1.00 28.08 419 HIS A C 1
ATOM 3264 O O . HIS A 1 419 ? -64.144 22.037 34.327 1.00 28.08 419 HIS A O 1
ATOM 3270 N N . GLN A 1 420 ? -65.465 21.649 36.094 1.00 22.86 420 GLN A N 1
ATOM 3271 C CA . GLN A 1 420 ? -66.786 21.691 35.477 1.00 22.86 420 GLN A CA 1
ATOM 3272 C C . GLN A 1 420 ? -67.021 22.988 34.657 1.00 22.86 420 GLN A C 1
ATOM 3274 O O . GLN A 1 420 ? -67.066 24.057 35.259 1.00 22.86 420 GLN A O 1
ATOM 3279 N N . GLN A 1 421 ? -67.227 22.893 33.325 1.00 24.17 421 GLN A N 1
ATOM 3280 C CA . GLN A 1 421 ? -68.256 23.607 32.512 1.00 24.17 421 GLN A CA 1
ATOM 3281 C C . GLN A 1 421 ? -67.936 23.734 30.995 1.00 24.17 421 GLN A C 1
ATOM 3283 O O . GLN A 1 421 ? -67.255 24.661 30.564 1.00 24.17 421 GLN A O 1
ATOM 3288 N N . ARG A 1 422 ? -68.602 22.922 30.154 1.00 28.00 422 ARG A N 1
ATOM 3289 C CA . ARG A 1 422 ? -69.151 23.292 28.818 1.00 28.00 422 ARG A CA 1
ATOM 3290 C C . ARG A 1 422 ? -70.047 22.137 28.331 1.00 28.00 422 ARG A C 1
ATOM 3292 O O . ARG A 1 422 ? -69.545 21.076 28.007 1.00 28.00 422 ARG A O 1
ATOM 3299 N N . LYS A 1 423 ? -71.367 22.180 28.544 1.00 26.92 423 LYS A N 1
ATOM 3300 C CA . LYS A 1 423 ? -72.427 22.879 27.776 1.00 26.92 423 LYS A CA 1
ATOM 3301 C C . LYS A 1 423 ? -72.666 22.354 26.346 1.00 26.92 423 LYS A C 1
ATOM 3303 O O . LYS A 1 423 ? -71.868 22.634 25.460 1.00 26.92 423 LYS A O 1
ATOM 3308 N N . ARG A 1 424 ? -73.909 21.870 26.164 1.00 27.36 424 ARG A N 1
ATOM 3309 C CA . ARG A 1 424 ? -74.722 21.691 24.937 1.00 27.36 424 ARG A CA 1
ATOM 3310 C C . ARG A 1 424 ? -74.509 20.426 24.091 1.00 27.36 424 ARG A C 1
ATOM 3312 O O . ARG A 1 424 ? -73.597 20.375 23.281 1.00 27.36 424 ARG A O 1
ATOM 3319 N N . GLY A 1 425 ? -75.523 19.556 24.140 1.00 25.73 425 GLY A N 1
ATOM 3320 C CA . GLY A 1 425 ? -76.502 19.513 23.044 1.00 25.73 425 GLY A CA 1
ATOM 3321 C C . GLY A 1 425 ? -76.499 18.253 22.183 1.00 25.73 425 GLY A C 1
ATOM 3322 O O . GLY A 1 425 ? -75.806 18.217 21.174 1.00 25.73 425 GLY A O 1
ATOM 3323 N N . ALA A 1 426 ? -77.346 17.289 22.547 1.00 36.97 426 ALA A N 1
ATOM 3324 C CA . ALA A 1 426 ? -77.863 16.242 21.667 1.00 36.97 426 ALA A CA 1
ATOM 3325 C C . ALA A 1 426 ? -79.196 15.735 22.253 1.00 36.97 426 ALA A C 1
ATOM 3327 O O . ALA A 1 426 ? -79.234 14.712 22.932 1.00 36.97 426 ALA A O 1
ATOM 3328 N N . ASP A 1 427 ? -80.258 16.520 22.060 1.00 29.33 427 ASP A N 1
ATOM 3329 C CA . ASP A 1 427 ? -81.639 16.041 22.197 1.00 29.33 427 ASP A CA 1
ATOM 3330 C C . ASP A 1 427 ? -82.064 15.306 20.908 1.00 29.33 427 ASP A C 1
ATOM 3332 O O . ASP A 1 427 ? -81.398 15.426 19.880 1.00 29.33 427 ASP A O 1
ATOM 3336 N N . GLU A 1 428 ? -83.202 14.607 20.983 1.00 28.20 428 GLU A N 1
ATOM 3337 C CA . GLU A 1 428 ? -83.943 13.949 19.887 1.00 28.20 428 GLU A CA 1
ATOM 3338 C C . GLU A 1 428 ? -83.318 12.689 19.246 1.00 28.20 428 GLU A C 1
ATOM 3340 O O . GLU A 1 428 ? -82.515 12.759 18.321 1.00 28.20 428 GLU A O 1
ATOM 3345 N N . VAL A 1 429 ? -83.852 11.518 19.623 1.00 35.94 429 VAL A N 1
ATOM 3346 C CA . VAL A 1 429 ? -84.795 10.789 18.745 1.00 35.94 429 VAL A CA 1
ATOM 3347 C C . VAL A 1 429 ? -85.981 10.316 19.602 1.00 35.94 429 VAL A C 1
ATOM 3349 O O . VAL A 1 429 ? -85.789 9.957 20.763 1.00 35.94 429 VAL A O 1
ATOM 3352 N N . VAL A 1 430 ? -87.185 10.396 19.023 1.00 34.94 430 VAL A N 1
ATOM 3353 C CA . VAL A 1 430 ? -88.508 10.052 19.592 1.00 34.94 430 VAL A CA 1
ATOM 3354 C C . VAL A 1 430 ? -88.674 8.555 19.858 1.00 34.94 430 VAL A C 1
ATOM 3356 O O . VAL A 1 430 ? -88.245 7.767 18.986 1.00 34.94 430 VAL A O 1
#